Protein AF-0000000087412485 (afdb_homodimer)

Secondary structure (DSSP, 8-state):
-EEEEEE-SSSEEEEEEE-SS-EEEEEEEESS--HHHHHHHHHHHHHHHTT--GGGEEEEEEE--SS-HHHHHHHHHHHHHHHHHHT--EEEE-HHHHHHGGGTT-SSEEEEEEE-STTEEEEEEEEE-TTSSEEEEEEEEEEEHHHHHHHHHHT-----EEEESTTHHHHHHHHHHHHGGGEEE--GGGSS--HHHHHHHHHHHHHTT--B-TTT---------HHHHHHHHHH--/-EEEEEE-SSSEEEEEEE-SS-EEEEEEEESS--HHHHHHHHHHHHHHHTT--GGGEEEEEEEEESS-HHHHHHHHHHHHHHHHHHT--EEEEEHHHHHHGGGTT-SSEEEEEEE-STTEEEEEEEEE-TTSSEEEEEEEEEEEHHHHHHHHHHT-----EEEESTTHHHHHHHHHHHHGGGEEE--GGGSS--HHHHHHHHHHHHHTT--B-TTT---------HHHHHHHHHH--

Organism: NCBI:txid267746

Solvent-accessible surface area (backbone atoms only — not comparable to full-atom values): 23844 Å² total; per-residue (Å²): 109,28,32,41,10,37,30,25,18,52,59,41,38,22,32,15,38,26,40,89,71,36,55,33,30,37,43,34,38,44,49,94,66,67,54,81,74,47,47,61,60,51,50,52,50,50,31,58,76,58,71,48,57,78,86,56,46,52,30,29,18,25,24,25,16,52,62,40,76,67,29,12,46,50,27,41,53,52,42,35,52,50,16,59,75,68,69,35,48,30,26,73,38,46,34,51,57,25,30,38,40,58,49,25,39,37,89,40,43,34,32,27,44,41,76,61,58,95,62,22,25,38,34,34,34,27,32,46,34,94,86,50,39,60,45,81,74,41,77,70,41,38,42,50,44,70,57,53,51,52,53,58,57,67,67,62,73,80,58,43,34,36,41,33,24,75,47,43,78,80,43,44,66,64,47,41,71,73,48,43,86,35,51,40,68,56,51,36,63,44,18,61,63,41,21,43,38,34,32,50,54,29,52,52,29,55,75,69,64,52,60,49,52,68,86,74,60,68,68,47,75,69,59,59,52,65,68,58,50,50,50,54,57,51,67,76,98,109,30,30,41,10,37,30,25,18,52,59,40,38,21,33,14,38,25,41,90,71,36,56,32,29,36,42,36,39,42,49,95,65,67,55,81,75,46,47,61,60,52,52,51,50,49,31,58,75,58,70,48,57,77,87,57,47,52,30,30,20,24,25,26,17,52,62,41,76,67,29,13,47,49,28,41,54,52,42,36,51,50,17,59,76,68,70,36,49,30,26,74,38,46,34,50,56,24,30,36,39,57,50,27,40,35,86,40,41,33,32,27,41,42,76,59,57,94,62,22,23,37,34,35,33,27,31,45,34,94,86,51,38,61,45,80,75,39,77,71,40,38,41,49,44,69,58,54,51,52,53,58,58,67,66,62,70,82,56,43,35,36,41,31,24,76,45,42,78,81,42,44,66,63,48,42,72,73,46,43,86,37,51,39,68,58,50,37,64,43,19,63,63,42,20,44,38,33,33,49,54,27,51,53,29,55,74,69,65,52,62,50,52,67,87,75,61,69,66,45,74,67,60,58,53,64,68,55,50,50,50,54,57,52,65,76,98

Nearest PDB structures (foldseek):
  2gel-assembly1_A  TM=9.046E-01  e=8.488E-20  Salmonella enterica subsp. enterica serovar Typhimurium str. LT2
  6z81-assembly2_D  TM=8.984E-01  e=2.254E-19  Escherichia coli
  4y0w-assembly1_C-2  TM=8.999E-01  e=5.632E-19  Pseudomonas aeruginosa PAO579
  5br9-assembly3_E  TM=8.766E-01  e=5.298E-19  Pseudomonas aeruginosa PAO1
  3r6m-assembly2_C  TM=9.048E-01  e=2.437E-18  Vibrio parahaemolyticus

Radius of gyration: 22.15 Å; Cα contacts (8 Å, |Δi|>4): 1108; chains: 2; bounding box: 48×63×65 Å

InterPro domains:
  IPR000905 Gcp-like domain [PF00814] (30-231)
  IPR000905 Gcp-like domain [PTHR11735] (1-122)
  IPR022496 tRNA threonylcarbamoyl adenosine modification protein TsaB [TIGR03725] (3-223)
  IPR043129 ATPase, nucleotide binding domain [SSF53067] (1-103)
  IPR043129 ATPase, nucleotide binding domain [SSF53067] (108-221)

Sequence (474 aa):
MTILAIDTSNFSLGVAVCTEDKVLGEFSTNLKKNHSIRLMPMVSQLLDEVEVDPTELAAVAVARGPGSYTGVRIGVATAKSMAWSLNIPLLGISSLEVLAWNAAYFPGRIVPLFDARRGQVYTGVYRAMPEGGVYLAEAERIVLLKQALEEWREADDQEPILFLGDDITIHRETITEIMGDQAVFAPMSYRIPRAAHLAAAGWKALKEERIEDTETFIPVYLQMAEAEAKWLASQKKMTILAIDTSNFSLGVAVCTEDKVLGEFSTNLKKNHSIRLMPMVSQLLDEVEVDPTELAAVAVARGPGSYTGVRIGVATAKSMAWSLNIPLLGISSLEVLAWNAAYFPGRIVPLFDARRGQVYTGVYRAMPEGGVYLAEAERIVLLKQALEEWREADDQEPILFLGDDITIHRETITEIMGDQAVFAPMSYRIPRAAHLAAAGWKALKEERIEDTETFIPVYLQMAEAEAKWLASQKK

pLDDT: mean 93.82, std 10.34, range [49.28, 99.0]

Foldseek 3Di:
DWEWFWEQQEQKTKIWIDDLVGTLDMDMDRHNDDCLVVVVVVVVVGCVVSVHDLLNHQAYFYAQDDHDPVRNQSRLVVRLVSCVVSVHFYHYDHQQQLLQLLPLPDPFWEWEWDDPPPQKTWIFTWHHDPVGGIDTPGDTAIDRPLVVLQVVVVVPPLAAYEYAAPCCVVCVVVNCVRNPPSYDYDPPVSHHGTRVSSVNVRVVCVVVVVTDDSVPRHGDYHDHDPVRVVVVVVVVD/DWEWFWEQQEQKTKIWIADLVGTLDMDIDRHNDDCLVVVVVVVVVGCVVSVHDLLNHQAYFYAQDDHDPVRNQSRLVVRLVSCVVSVHFYHYDHQQQLLQLLPLPDPFWEWEWDDPPPQKTWIFTWHHDPVGGIDTPGDTAIDRPLVVLQVVVVVVPLAAYEYAAPCCVVCVVVNCVRNPPSYDYDPPVSHHGTRVSSVNVRVVCVVVVVTDDSVPRHGDYHDHDPVRVVVVVVVVD

Structure (mmCIF, N/CA/C/O backbone):
data_AF-0000000087412485-model_v1
#
loop_
_entity.id
_entity.type
_entity.pdbx_description
1 polymer 'tRNA (Adenosine(37)-N6)-threonylcarbamoyltransferase complex dimerization subunit type 1 TsaB'
#
loop_
_atom_site.group_PDB
_atom_site.id
_atom_site.type_symbol
_atom_site.label_atom_id
_atom_site.label_alt_id
_atom_site.label_comp_id
_atom_site.label_asym_id
_atom_site.label_entity_id
_atom_site.label_seq_id
_atom_site.pdbx_PDB_ins_code
_atom_site.Cartn_x
_atom_site.Cartn_y
_atom_site.Cartn_z
_atom_site.occupancy
_atom_site.B_iso_or_equiv
_atom_site.auth_seq_id
_atom_site.auth_comp_id
_atom_site.auth_asym_id
_atom_site.auth_atom_id
_atom_site.pdbx_PDB_model_num
ATOM 1 N N . MET A 1 1 ? 5.918 -8.539 19.219 1 91.31 1 MET A N 1
ATOM 2 C CA . MET A 1 1 ? 6.23 -9.594 18.25 1 91.31 1 MET A CA 1
ATOM 3 C C . MET A 1 1 ? 6.25 -9.047 16.828 1 91.31 1 MET A C 1
ATOM 5 O O . MET A 1 1 ? 5.504 -8.117 16.5 1 91.31 1 MET A O 1
ATOM 9 N N . THR A 1 2 ? 7.23 -9.562 16.016 1 98.12 2 THR A N 1
ATOM 10 C CA . THR A 1 2 ? 7.41 -9.047 14.664 1 98.12 2 THR A CA 1
ATOM 11 C C . THR A 1 2 ? 7.398 -10.188 13.648 1 98.12 2 THR A C 1
ATOM 13 O O . THR A 1 2 ? 7.906 -11.273 13.922 1 98.12 2 THR A O 1
ATOM 16 N N . ILE A 1 3 ? 6.75 -9.938 12.555 1 98.88 3 ILE A N 1
ATOM 17 C CA . ILE A 1 3 ? 6.766 -10.852 11.422 1 98.88 3 ILE A CA 1
ATOM 18 C C . ILE A 1 3 ? 7.625 -10.281 10.297 1 98.88 3 ILE A C 1
ATOM 20 O O . ILE A 1 3 ? 7.551 -9.086 10.008 1 98.88 3 ILE A O 1
ATOM 24 N N . LEU A 1 4 ? 8.5 -11.117 9.773 1 98.94 4 LEU A N 1
ATOM 25 C CA . LEU A 1 4 ? 9.148 -10.828 8.5 1 98.94 4 LEU A CA 1
ATOM 26 C C . LEU A 1 4 ? 8.352 -11.422 7.344 1 98.94 4 LEU A C 1
ATOM 28 O O . LEU A 1 4 ? 8.031 -12.617 7.348 1 98.94 4 LEU A O 1
ATOM 32 N N . ALA A 1 5 ? 7.969 -10.609 6.395 1 99 5 ALA A N 1
ATOM 33 C CA . ALA A 1 5 ? 7.262 -11.062 5.199 1 99 5 ALA A CA 1
ATOM 34 C C . ALA A 1 5 ? 8.164 -11 3.971 1 99 5 ALA A C 1
ATOM 36 O O . ALA A 1 5 ? 8.898 -10.031 3.777 1 99 5 ALA A O 1
ATOM 37 N N . ILE A 1 6 ? 8.125 -12.023 3.154 1 98.94 6 ILE A N 1
ATOM 38 C CA . ILE A 1 6 ? 8.992 -12.164 1.987 1 98.94 6 ILE A CA 1
ATOM 39 C C . ILE A 1 6 ? 8.156 -12.547 0.768 1 98.94 6 ILE A C 1
ATOM 41 O O . ILE A 1 6 ? 7.402 -13.523 0.803 1 98.94 6 ILE A O 1
ATOM 45 N N . ASP A 1 7 ? 8.289 -11.82 -0.306 1 98.94 7 ASP A N 1
ATOM 46 C CA . ASP A 1 7 ? 7.625 -12.164 -1.559 1 98.94 7 ASP A CA 1
ATOM 47 C C . ASP A 1 7 ? 8.594 -12.062 -2.738 1 98.94 7 ASP A C 1
ATOM 49 O O . ASP A 1 7 ? 9.047 -10.977 -3.084 1 98.94 7 ASP A O 1
ATOM 53 N N . THR A 1 8 ? 8.93 -13.125 -3.33 1 98.56 8 THR A N 1
ATOM 54 C CA . THR A 1 8 ? 9.766 -13.195 -4.527 1 98.56 8 THR A CA 1
ATOM 55 C C . THR A 1 8 ? 9.016 -13.883 -5.664 1 98.56 8 THR A C 1
ATOM 57 O O . THR A 1 8 ? 9.633 -14.375 -6.613 1 98.56 8 THR A O 1
ATOM 60 N N . SER A 1 9 ? 7.707 -13.969 -5.531 1 97.06 9 SER A N 1
ATOM 61 C CA . SER A 1 9 ? 6.926 -14.867 -6.367 1 97.06 9 SER A CA 1
ATOM 62 C C . SER A 1 9 ? 6.805 -14.336 -7.793 1 97.06 9 SER A C 1
ATOM 64 O O . SER A 1 9 ? 6.488 -15.094 -8.719 1 97.06 9 SER A O 1
ATOM 66 N N . ASN A 1 10 ? 7.023 -13.031 -8 1 95.06 10 ASN A N 1
ATOM 67 C CA . ASN A 1 10 ? 6.902 -12.383 -9.305 1 95.06 10 ASN A CA 1
ATOM 68 C C . ASN A 1 10 ? 8.102 -11.484 -9.594 1 95.06 10 ASN A C 1
ATOM 70 O O . ASN A 1 10 ? 9.148 -11.617 -8.961 1 95.06 10 ASN A O 1
ATOM 74 N N . PHE A 1 11 ? 8.008 -10.617 -10.602 1 92.75 11 PHE A N 1
ATOM 75 C CA . PHE A 1 11 ? 9.078 -9.672 -10.867 1 92.75 11 PHE A CA 1
ATOM 76 C C . PHE A 1 11 ? 9.328 -8.773 -9.664 1 92.75 11 PHE A C 1
ATOM 78 O O . PHE A 1 11 ? 10.461 -8.367 -9.406 1 92.75 11 PHE A O 1
ATOM 85 N N . SER A 1 12 ? 8.305 -8.547 -8.969 1 96.5 12 SER A N 1
ATOM 86 C CA . SER A 1 12 ? 8.461 -7.719 -7.781 1 96.5 12 SER A CA 1
ATOM 87 C C . SER A 1 12 ? 9.078 -8.508 -6.629 1 96.5 12 SER A C 1
ATOM 89 O O . SER A 1 12 ? 8.719 -9.656 -6.395 1 96.5 12 SER A O 1
ATOM 91 N N . LEU A 1 13 ? 10.055 -7.984 -6.074 1 98.56 13 LEU A N 1
ATOM 92 C CA . LEU A 1 13 ? 10.633 -8.414 -4.809 1 98.56 13 LEU A CA 1
ATOM 93 C C . LEU A 1 13 ? 10.172 -7.516 -3.664 1 98.56 13 LEU A C 1
ATOM 95 O O . LEU A 1 13 ? 10.258 -6.289 -3.764 1 98.56 13 LEU A O 1
ATOM 99 N N . GLY A 1 14 ? 9.555 -8.094 -2.652 1 98.81 14 GLY A N 1
ATOM 100 C CA . GLY A 1 14 ? 9.102 -7.305 -1.522 1 98.81 14 GLY A CA 1
ATOM 101 C C . GLY A 1 14 ? 9.398 -7.949 -0.182 1 98.81 14 GLY A C 1
ATOM 102 O O . GLY A 1 14 ? 9.281 -9.172 -0.037 1 98.81 14 GLY A O 1
ATOM 103 N N . VAL A 1 15 ? 9.828 -7.172 0.808 1 98.94 15 VAL A N 1
ATOM 104 C CA . VAL A 1 15 ? 10.016 -7.602 2.189 1 98.94 15 VAL A CA 1
ATOM 105 C C . VAL A 1 15 ? 9.398 -6.578 3.141 1 98.94 15 VAL A C 1
ATOM 107 O O . VAL A 1 15 ? 9.359 -5.383 2.834 1 98.94 15 VAL A O 1
ATOM 110 N N . ALA A 1 16 ? 8.891 -7.023 4.234 1 98.94 16 ALA A N 1
ATOM 111 C CA . ALA A 1 16 ? 8.344 -6.133 5.25 1 98.94 16 ALA A CA 1
ATOM 112 C C . ALA A 1 16 ? 8.57 -6.695 6.652 1 98.94 16 ALA A C 1
ATOM 114 O O . ALA A 1 16 ? 8.68 -7.91 6.832 1 98.94 16 ALA A O 1
ATOM 115 N N . VAL A 1 17 ? 8.766 -5.867 7.562 1 98.94 17 VAL A N 1
ATOM 116 C CA . VAL A 1 17 ? 8.812 -6.164 8.992 1 98.94 17 VAL A CA 1
ATOM 117 C C . VAL A 1 17 ? 7.656 -5.457 9.695 1 98.94 17 VAL A C 1
ATOM 119 O O . VAL A 1 17 ? 7.555 -4.23 9.656 1 98.94 17 VAL A O 1
ATOM 122 N N . CYS A 1 18 ? 6.789 -6.262 10.297 1 98.88 18 CYS A N 1
ATOM 123 C CA . CYS A 1 18 ? 5.566 -5.707 10.875 1 98.88 18 CYS A CA 1
ATOM 124 C C . CYS A 1 18 ? 5.289 -6.309 12.242 1 98.88 18 CYS A C 1
ATOM 126 O O . CYS A 1 18 ? 5.535 -7.492 12.469 1 98.88 18 CYS A O 1
ATOM 128 N N . THR A 1 19 ? 4.797 -5.469 13.141 1 98 19 THR A N 1
ATOM 129 C CA . THR A 1 19 ? 4.086 -5.996 14.305 1 98 19 THR A CA 1
ATOM 130 C C . THR A 1 19 ? 2.615 -6.223 13.977 1 98 19 THR A C 1
ATOM 132 O O . THR A 1 19 ? 2.182 -6.004 12.844 1 98 19 THR A O 1
ATOM 135 N N . GLU A 1 20 ? 1.894 -6.684 14.945 1 95.75 20 GLU A N 1
ATOM 136 C CA . GLU A 1 20 ? 0.467 -6.906 14.734 1 95.75 20 GLU A CA 1
ATOM 137 C C . GLU A 1 20 ? -0.26 -5.598 14.438 1 95.75 20 GLU A C 1
ATOM 139 O O . GLU A 1 20 ? -1.29 -5.59 13.766 1 95.75 20 GLU A O 1
ATOM 144 N N . ASP A 1 21 ? 0.388 -4.469 14.844 1 94.81 21 ASP A N 1
ATOM 145 C CA . ASP A 1 21 ? -0.36 -3.217 14.797 1 94.81 21 ASP A CA 1
ATOM 146 C C . ASP A 1 21 ? 0.351 -2.182 13.93 1 94.81 21 ASP A C 1
ATOM 148 O O . ASP A 1 21 ? -0.174 -1.091 13.703 1 94.81 21 ASP A O 1
ATOM 152 N N . LYS A 1 22 ? 1.54 -2.6 13.469 1 96.69 22 LYS A N 1
ATOM 153 C CA . LYS A 1 22 ? 2.332 -1.548 12.836 1 96.69 22 LYS A CA 1
ATOM 154 C C . LYS A 1 22 ? 3.236 -2.119 11.75 1 96.69 22 LYS A C 1
ATOM 156 O O . LYS A 1 22 ? 3.848 -3.174 11.938 1 96.69 22 LYS A O 1
ATOM 161 N N . VAL A 1 23 ? 3.252 -1.443 10.617 1 98.56 23 VAL A N 1
ATOM 162 C CA . VAL A 1 23 ? 4.32 -1.684 9.656 1 98.56 23 VAL A CA 1
ATOM 163 C C . VAL A 1 23 ? 5.582 -0.939 10.086 1 98.56 23 VAL A C 1
ATOM 165 O O . VAL A 1 23 ? 5.617 0.294 10.078 1 98.56 23 VAL A O 1
ATOM 168 N N . LEU A 1 24 ? 6.629 -1.639 10.414 1 98.69 24 LEU A N 1
ATOM 169 C CA . LEU A 1 24 ? 7.883 -1.008 10.812 1 98.69 24 LEU A CA 1
ATOM 170 C C . LEU A 1 24 ? 8.703 -0.597 9.594 1 98.69 24 LEU A C 1
ATOM 172 O O . LEU A 1 24 ? 9.375 0.434 9.609 1 98.69 24 LEU A O 1
ATOM 176 N N . GLY A 1 25 ? 8.656 -1.421 8.594 1 98.75 25 GLY A N 1
ATOM 177 C CA . GLY A 1 25 ? 9.344 -1.141 7.344 1 98.75 25 GLY A CA 1
ATOM 178 C C . GLY A 1 25 ? 8.898 -2.037 6.203 1 98.75 25 GLY A C 1
ATOM 179 O O . GLY A 1 25 ? 8.352 -3.119 6.434 1 98.75 25 GLY A O 1
ATOM 180 N N . GLU A 1 26 ? 9.07 -1.584 5.027 1 98.94 26 GLU A N 1
ATOM 181 C CA . GLU A 1 26 ? 8.727 -2.283 3.795 1 98.94 26 GLU A CA 1
ATOM 182 C C . GLU A 1 26 ? 9.602 -1.823 2.635 1 98.94 26 GLU A C 1
ATOM 184 O O . GLU A 1 26 ? 9.891 -0.631 2.498 1 98.94 26 GLU A O 1
ATOM 189 N N . PHE A 1 27 ? 10.125 -2.768 1.903 1 98.88 27 PHE A N 1
ATOM 190 C CA . PHE A 1 27 ? 11 -2.5 0.769 1 98.88 27 PHE A CA 1
ATOM 191 C C . PHE A 1 27 ? 10.617 -3.363 -0.427 1 98.88 27 PHE A C 1
ATOM 193 O O . PHE A 1 27 ? 10.484 -4.582 -0.3 1 98.88 27 PHE A O 1
ATOM 200 N N . SER A 1 28 ? 10.359 -2.729 -1.541 1 98.69 28 SER A N 1
ATOM 201 C CA . SER A 1 28 ? 9.992 -3.479 -2.74 1 98.69 28 SER A CA 1
ATOM 202 C C . SER A 1 28 ? 10.688 -2.916 -3.975 1 98.69 28 SER A C 1
ATOM 204 O O . SER A 1 28 ? 10.891 -1.705 -4.082 1 98.69 28 SER A O 1
ATOM 206 N N . THR A 1 29 ? 11.086 -3.703 -4.867 1 98.5 29 THR A N 1
ATOM 207 C CA . THR A 1 29 ? 11.539 -3.373 -6.215 1 98.5 29 THR A CA 1
ATOM 208 C C . THR A 1 29 ? 10.805 -4.219 -7.254 1 98.5 29 THR A C 1
ATOM 210 O O . THR A 1 29 ? 10.367 -5.332 -6.957 1 98.5 29 THR A O 1
ATOM 213 N N . ASN A 1 30 ? 10.594 -3.646 -8.375 1 97.81 30 ASN A N 1
ATOM 214 C CA . ASN A 1 30 ? 9.805 -4.281 -9.43 1 97.81 30 ASN A CA 1
ATOM 215 C C . ASN A 1 30 ? 10.539 -4.25 -10.766 1 97.81 30 ASN A C 1
ATOM 217 O O . ASN A 1 30 ? 10.109 -3.561 -11.695 1 97.81 30 ASN A O 1
ATOM 221 N N . LEU A 1 31 ? 11.609 -4.906 -10.875 1 93.31 31 LEU A N 1
ATOM 222 C CA . LEU A 1 31 ? 12.438 -5.07 -12.07 1 93.31 31 LEU A CA 1
ATOM 223 C C . LEU A 1 31 ? 12.773 -6.539 -12.305 1 93.31 31 LEU A C 1
ATOM 225 O O . LEU A 1 31 ? 12.695 -7.355 -11.383 1 93.31 31 LEU A O 1
ATOM 229 N N . LYS A 1 32 ? 13.023 -6.789 -13.531 1 90.5 32 LYS A N 1
ATOM 230 C CA . LYS A 1 32 ? 13.484 -8.133 -13.867 1 90.5 32 LYS A CA 1
ATOM 231 C C . LYS A 1 32 ? 14.922 -8.352 -13.414 1 90.5 32 LYS A C 1
ATOM 233 O O . LYS A 1 32 ? 15.859 -8.141 -14.188 1 90.5 32 LYS A O 1
ATOM 238 N N . LYS A 1 33 ? 15.109 -8.773 -12.172 1 88.56 33 LYS A N 1
ATOM 239 C CA . LYS A 1 33 ? 16.422 -9.055 -11.594 1 88.56 33 LYS A CA 1
ATOM 240 C C . LYS A 1 33 ? 16.406 -10.352 -10.797 1 88.56 33 LYS A C 1
ATOM 242 O O . LYS A 1 33 ? 15.336 -10.891 -10.492 1 88.56 33 LYS A O 1
ATOM 247 N N . ASN A 1 34 ? 17.547 -10.742 -10.508 1 91.94 34 ASN A N 1
ATOM 248 C CA . ASN A 1 34 ? 17.734 -12.008 -9.805 1 91.94 34 ASN A CA 1
ATOM 249 C C . ASN A 1 34 ? 17.422 -11.867 -8.32 1 91.94 34 ASN A C 1
ATOM 251 O O . ASN A 1 34 ? 18.219 -11.305 -7.562 1 91.94 34 ASN A O 1
ATOM 255 N N . HIS A 1 35 ? 16.359 -12.477 -7.926 1 95.94 35 HIS A N 1
ATOM 256 C CA . HIS A 1 35 ? 15.93 -12.391 -6.535 1 95.94 35 HIS A CA 1
ATOM 257 C C . HIS A 1 35 ? 16.906 -13.102 -5.605 1 95.94 35 HIS A C 1
ATOM 259 O O . HIS A 1 35 ? 17.062 -12.719 -4.445 1 95.94 35 HIS A O 1
ATOM 265 N N . SER A 1 36 ? 17.547 -14.133 -6.086 1 95.44 36 SER A N 1
ATOM 266 C CA . SER A 1 36 ? 18.375 -14.969 -5.223 1 95.44 36 SER A CA 1
ATOM 267 C C . SER A 1 36 ? 19.531 -14.164 -4.621 1 95.44 36 SER A C 1
ATOM 269 O O . SER A 1 36 ? 19.953 -14.422 -3.49 1 95.44 36 SER A O 1
ATOM 271 N N . ILE A 1 37 ? 20.016 -13.219 -5.332 1 96.62 37 ILE A N 1
ATOM 272 C CA . ILE A 1 37 ? 21.141 -12.438 -4.855 1 96.62 37 ILE A CA 1
ATOM 273 C C . ILE A 1 37 ? 20.656 -11.203 -4.105 1 96.62 37 ILE A C 1
ATOM 275 O O . ILE A 1 37 ? 21.328 -10.711 -3.199 1 96.62 37 ILE A O 1
ATOM 279 N N . ARG A 1 38 ? 19.453 -10.805 -4.336 1 97.31 38 ARG A N 1
ATOM 280 C CA . ARG A 1 38 ? 19 -9.516 -3.842 1 97.31 38 ARG A CA 1
ATOM 281 C C . ARG A 1 38 ? 18.172 -9.688 -2.57 1 97.31 38 ARG A C 1
ATOM 283 O O . ARG A 1 38 ? 18.094 -8.766 -1.75 1 97.31 38 ARG A O 1
ATOM 290 N N . LEU A 1 39 ? 17.578 -10.844 -2.404 1 98.56 39 LEU A N 1
ATOM 291 C CA . LEU A 1 39 ? 16.609 -11.031 -1.328 1 98.56 39 LEU A CA 1
ATOM 292 C C . LEU A 1 39 ? 17.266 -10.859 0.035 1 98.56 39 LEU A C 1
ATOM 294 O O . LEU A 1 39 ? 16.859 -10 0.822 1 98.56 39 LEU A O 1
ATOM 298 N N . MET A 1 40 ? 18.312 -11.594 0.373 1 98.38 40 MET A N 1
ATOM 299 C CA . MET A 1 40 ? 18.844 -11.609 1.731 1 98.38 40 MET A CA 1
ATOM 300 C C . MET A 1 40 ? 19.5 -10.273 2.072 1 98.38 40 MET A C 1
ATOM 302 O O . MET A 1 40 ? 19.359 -9.773 3.189 1 98.38 40 MET A O 1
ATOM 306 N N . PRO A 1 41 ? 20.25 -9.609 1.147 1 98.31 41 PRO A N 1
ATOM 307 C CA . PRO A 1 41 ? 20.719 -8.25 1.426 1 98.31 41 PRO A CA 1
ATOM 308 C C . PRO A 1 41 ? 19.578 -7.289 1.736 1 98.31 41 PRO A C 1
ATOM 310 O O . PRO A 1 41 ? 19.703 -6.445 2.629 1 98.31 41 PRO A O 1
ATOM 313 N N . MET A 1 42 ? 18.484 -7.391 1.037 1 98.44 42 MET A N 1
ATOM 314 C CA . MET A 1 42 ? 17.328 -6.539 1.273 1 98.44 42 MET A CA 1
ATOM 315 C C . MET A 1 42 ? 16.719 -6.809 2.648 1 98.44 42 MET A C 1
ATOM 317 O O . MET A 1 42 ? 16.359 -5.871 3.369 1 98.44 42 MET A O 1
ATOM 321 N N . VAL A 1 43 ? 16.625 -8.078 2.996 1 98.81 43 VAL A N 1
ATOM 322 C CA . VAL A 1 43 ? 16.125 -8.469 4.312 1 98.81 43 VAL A CA 1
ATOM 323 C C . VAL A 1 43 ? 17.031 -7.887 5.398 1 98.81 43 VAL A C 1
ATOM 325 O O . VAL A 1 43 ? 16.547 -7.258 6.344 1 98.81 43 VAL A O 1
ATOM 328 N N . SER A 1 44 ? 18.297 -8.094 5.25 1 98.56 44 SER A N 1
ATOM 329 C CA . SER A 1 44 ? 19.266 -7.609 6.227 1 98.56 44 SER A CA 1
ATOM 330 C C . SER A 1 44 ? 19.188 -6.094 6.375 1 98.56 44 SER A C 1
ATOM 332 O O . SER A 1 44 ? 19.172 -5.57 7.488 1 98.56 44 SER A O 1
ATOM 334 N N . GLN A 1 45 ? 19.172 -5.473 5.297 1 98.06 45 GLN A N 1
ATOM 335 C CA . GLN A 1 45 ? 19.094 -4.016 5.293 1 98.06 45 GLN A CA 1
ATOM 336 C C . GLN A 1 45 ? 17.844 -3.527 6.02 1 98.06 45 GLN A C 1
ATOM 338 O O . GLN A 1 45 ? 17.906 -2.605 6.836 1 98.06 45 GLN A O 1
ATOM 343 N N . LEU A 1 46 ? 16.719 -4.113 5.703 1 98.69 46 LEU A N 1
ATOM 344 C CA . LEU A 1 46 ? 15.469 -3.672 6.301 1 98.69 46 LEU A CA 1
ATOM 345 C C . LEU A 1 46 ? 15.469 -3.914 7.809 1 98.69 46 LEU A C 1
ATOM 347 O O . LEU A 1 46 ? 15.07 -3.039 8.578 1 98.69 46 LEU A O 1
ATOM 351 N N . LEU A 1 47 ? 15.891 -5.082 8.219 1 98.75 47 LEU A N 1
ATOM 352 C CA . LEU A 1 47 ? 15.969 -5.379 9.648 1 98.75 47 LEU A CA 1
ATOM 353 C C . LEU A 1 47 ? 16.859 -4.371 10.367 1 98.75 47 LEU A C 1
ATOM 355 O O . LEU A 1 47 ? 16.516 -3.895 11.445 1 98.75 47 LEU A O 1
ATOM 359 N N . ASP A 1 48 ? 17.969 -4.023 9.742 1 98 48 ASP A N 1
ATOM 360 C CA . ASP A 1 48 ? 18.875 -3.029 10.312 1 98 48 ASP A CA 1
ATOM 361 C C . ASP A 1 48 ? 18.188 -1.664 10.406 1 98 48 ASP A C 1
ATOM 363 O O . ASP A 1 48 ? 18.266 -0.997 11.445 1 98 48 ASP A O 1
ATOM 367 N N . GLU A 1 49 ? 17.547 -1.261 9.367 1 97.19 49 GLU A N 1
ATOM 368 C CA . GLU A 1 49 ? 16.891 0.043 9.297 1 97.19 49 GLU A CA 1
ATOM 369 C C . GLU A 1 49 ? 15.828 0.185 10.391 1 97.19 49 GLU A C 1
ATOM 371 O O . GLU A 1 49 ? 15.625 1.275 10.93 1 97.19 49 GLU A O 1
ATOM 376 N N . VAL A 1 50 ? 15.148 -0.908 10.648 1 97.81 50 VAL A N 1
ATOM 377 C CA . VAL A 1 50 ? 14.055 -0.811 11.609 1 97.81 50 VAL A CA 1
ATOM 378 C C . VAL A 1 50 ? 14.508 -1.323 12.969 1 97.81 50 VAL A C 1
ATOM 380 O O . VAL A 1 50 ? 13.688 -1.518 13.875 1 97.81 50 VAL A O 1
ATOM 383 N N . GLU A 1 51 ? 15.742 -1.66 13.148 1 97.69 51 GLU A N 1
ATOM 384 C CA . GLU A 1 51 ? 16.375 -2.025 14.406 1 97.69 51 GLU A CA 1
ATOM 385 C C . GLU A 1 51 ? 15.711 -3.256 15.023 1 97.69 51 GLU A C 1
ATOM 387 O O . GLU A 1 51 ? 15.367 -3.25 16.203 1 97.69 51 GLU A O 1
ATOM 392 N N . VAL A 1 52 ? 15.539 -4.238 14.203 1 98.31 52 VAL A N 1
ATOM 393 C CA . VAL A 1 52 ? 15.023 -5.523 14.672 1 98.31 52 VAL A CA 1
ATOM 394 C C . VAL A 1 52 ? 16.094 -6.602 14.484 1 98.31 52 VAL A C 1
ATOM 396 O O . VAL A 1 52 ? 16.609 -6.793 13.383 1 98.31 52 VAL A O 1
ATOM 399 N N . ASP A 1 53 ? 16.391 -7.23 15.523 1 98.12 53 ASP A N 1
ATOM 400 C CA . ASP A 1 53 ? 17.281 -8.391 15.445 1 98.12 53 ASP A CA 1
ATOM 401 C C . ASP A 1 53 ? 16.547 -9.617 14.906 1 98.12 53 ASP A C 1
ATOM 403 O O . ASP A 1 53 ? 15.398 -9.867 15.289 1 98.12 53 ASP A O 1
ATOM 407 N N . PRO A 1 54 ? 17.203 -10.32 14.078 1 97.75 54 PRO A N 1
ATOM 408 C CA . PRO A 1 54 ? 16.531 -11.508 13.539 1 97.75 54 PRO A CA 1
ATOM 409 C C . PRO A 1 54 ? 15.961 -12.406 14.633 1 97.75 54 PRO A C 1
ATOM 411 O O . PRO A 1 54 ? 14.914 -13.031 14.438 1 97.75 54 PRO A O 1
ATOM 414 N N . THR A 1 55 ? 16.562 -12.469 15.758 1 97.38 55 THR A N 1
ATOM 415 C CA . THR A 1 55 ? 16.141 -13.352 16.844 1 97.38 55 THR A CA 1
ATOM 416 C C . THR A 1 55 ? 14.852 -12.828 17.484 1 97.38 55 THR A C 1
ATOM 418 O O . THR A 1 55 ? 14.203 -13.539 18.25 1 97.38 55 THR A O 1
ATOM 421 N N . GLU A 1 56 ? 14.453 -11.609 17.125 1 97.88 56 GLU A N 1
ATOM 422 C CA . GLU A 1 56 ? 13.234 -11.008 17.656 1 97.88 56 GLU A CA 1
ATOM 423 C C . GLU A 1 56 ? 12.023 -11.344 16.797 1 97.88 56 GLU A C 1
ATOM 425 O O . GLU A 1 56 ? 10.883 -11.055 17.156 1 97.88 56 GLU A O 1
ATOM 430 N N . LEU A 1 57 ? 12.312 -11.945 15.703 1 98.62 57 LEU A N 1
ATOM 431 C CA . LEU A 1 57 ? 11.211 -12.32 14.82 1 98.62 57 LEU A CA 1
ATOM 432 C C . LEU A 1 57 ? 10.359 -13.422 15.453 1 98.62 57 LEU A C 1
ATOM 434 O O . LEU A 1 57 ? 10.898 -14.359 16.047 1 98.62 57 LEU A O 1
ATOM 438 N N . ALA A 1 58 ? 9.023 -13.242 15.289 1 98.38 58 ALA A N 1
ATOM 439 C CA . ALA A 1 58 ? 8.086 -14.203 15.867 1 98.38 58 ALA A CA 1
ATOM 440 C C . ALA A 1 58 ? 7.605 -15.195 14.812 1 98.38 58 ALA A C 1
ATOM 442 O O . ALA A 1 58 ? 7.117 -16.281 15.141 1 98.38 58 ALA A O 1
ATOM 443 N N . ALA A 1 59 ? 7.68 -14.836 13.594 1 98.88 59 ALA A N 1
ATOM 444 C CA . ALA A 1 59 ? 7.27 -15.672 12.469 1 98.88 59 ALA A CA 1
ATOM 445 C C . ALA A 1 59 ? 7.828 -15.141 11.148 1 98.88 59 ALA A C 1
ATOM 447 O O . ALA A 1 59 ? 8.289 -14 11.086 1 98.88 59 ALA A O 1
ATOM 448 N N . VAL A 1 60 ? 7.867 -15.977 10.188 1 98.94 60 VAL A N 1
ATOM 449 C CA . VAL A 1 60 ? 8.156 -15.586 8.812 1 98.94 60 VAL A CA 1
ATOM 450 C C . VAL A 1 60 ? 6.965 -15.906 7.918 1 98.94 60 VAL A C 1
ATOM 452 O O . VAL A 1 60 ? 6.449 -17.031 7.938 1 98.94 60 VAL A O 1
ATOM 455 N N . ALA A 1 61 ? 6.469 -14.922 7.246 1 98.94 61 ALA A N 1
ATOM 456 C CA . ALA A 1 61 ? 5.434 -15.109 6.23 1 98.94 61 ALA A CA 1
ATOM 457 C C . ALA A 1 61 ? 6.027 -15.078 4.828 1 98.94 61 ALA A C 1
ATOM 459 O O . ALA A 1 61 ? 6.914 -14.266 4.539 1 98.94 61 ALA A O 1
ATOM 460 N N . VAL A 1 62 ? 5.566 -15.93 3.953 1 98.94 62 VAL A N 1
ATOM 461 C CA . VAL A 1 62 ? 6.113 -15.992 2.602 1 98.94 62 VAL A CA 1
ATOM 462 C C . VAL A 1 62 ? 4.984 -16.188 1.595 1 98.94 62 VAL A C 1
ATOM 464 O O . VAL A 1 62 ? 4.008 -16.891 1.878 1 98.94 62 VAL A O 1
ATOM 467 N N . ALA A 1 63 ? 5.07 -15.492 0.471 1 98.88 63 ALA A N 1
ATOM 468 C CA . ALA A 1 63 ? 4.191 -15.82 -0.648 1 98.88 63 ALA A CA 1
ATOM 469 C C . ALA A 1 63 ? 4.523 -17.188 -1.228 1 98.88 63 ALA A C 1
ATOM 471 O O . ALA A 1 63 ? 5.605 -17.391 -1.783 1 98.88 63 ALA A O 1
ATOM 472 N N . ARG A 1 64 ? 3.621 -18.016 -1.185 1 98.38 64 ARG A N 1
ATOM 473 C CA . ARG A 1 64 ? 3.912 -19.422 -1.497 1 98.38 64 ARG A CA 1
ATOM 474 C C . ARG A 1 64 ? 3.604 -19.734 -2.957 1 98.38 64 ARG A C 1
ATOM 476 O O . ARG A 1 64 ? 3.781 -20.859 -3.408 1 98.38 64 ARG A O 1
ATOM 483 N N . GLY A 1 65 ? 3.195 -18.797 -3.73 1 98.06 65 GLY A N 1
ATOM 484 C CA . GLY A 1 65 ? 2.721 -18.984 -5.094 1 98.06 65 GLY A CA 1
ATOM 485 C C . GLY A 1 65 ? 1.227 -18.766 -5.238 1 98.06 65 GLY A C 1
ATOM 486 O O . GLY A 1 65 ? 0.518 -18.609 -4.242 1 98.06 65 GLY A O 1
ATOM 487 N N . PRO A 1 66 ? 0.747 -18.734 -6.5 1 97.81 66 PRO A N 1
ATOM 488 C CA . PRO A 1 66 ? 1.457 -19 -7.754 1 97.81 66 PRO A CA 1
ATOM 489 C C . PRO A 1 66 ? 2.322 -17.812 -8.203 1 97.81 66 PRO A C 1
ATOM 491 O O . PRO A 1 66 ? 2.275 -16.75 -7.594 1 97.81 66 PRO A O 1
ATOM 494 N N . GLY A 1 67 ? 3.133 -17.984 -9.172 1 95.94 67 GLY A N 1
ATOM 495 C CA . GLY A 1 67 ? 4.023 -17 -9.766 1 95.94 67 GLY A CA 1
ATOM 496 C C . GLY A 1 67 ? 5.16 -17.625 -10.555 1 95.94 67 GLY A C 1
ATOM 497 O O . GLY A 1 67 ? 4.996 -18.688 -11.164 1 95.94 67 GLY A O 1
ATOM 498 N N . SER A 1 68 ? 6.238 -16.953 -10.633 1 93.81 68 SER A N 1
ATOM 499 C CA . SER A 1 68 ? 7.438 -17.453 -11.305 1 93.81 68 SER A CA 1
ATOM 500 C C . SER A 1 68 ? 7.953 -18.719 -10.656 1 93.81 68 SER A C 1
ATOM 502 O O . SER A 1 68 ? 8.094 -18.797 -9.43 1 93.81 68 SER A O 1
ATOM 504 N N . TYR A 1 69 ? 8.273 -19.75 -11.461 1 93.12 69 TYR A N 1
ATOM 505 C CA . TYR A 1 69 ? 8.781 -21.031 -10.969 1 93.12 69 TYR A CA 1
ATOM 506 C C . TYR A 1 69 ? 9.992 -20.828 -10.07 1 93.12 69 TYR A C 1
ATOM 508 O O . TYR A 1 69 ? 10.008 -21.266 -8.922 1 93.12 69 TYR A O 1
ATOM 516 N N . THR A 1 70 ? 10.977 -20.062 -10.555 1 95.19 70 THR A N 1
ATOM 517 C CA . THR A 1 70 ? 12.195 -19.781 -9.805 1 95.19 70 THR A CA 1
ATOM 518 C C . THR A 1 70 ? 11.914 -18.844 -8.641 1 95.19 70 THR A C 1
ATOM 520 O O . THR A 1 70 ? 12.43 -19.031 -7.539 1 95.19 70 THR A O 1
ATOM 523 N N . GLY A 1 71 ? 11.109 -17.844 -8.828 1 96.81 71 GLY A N 1
ATOM 524 C CA . GLY A 1 71 ? 10.844 -16.828 -7.824 1 96.81 71 GLY A CA 1
ATOM 525 C C . GLY A 1 71 ? 10.18 -17.391 -6.578 1 96.81 71 GLY A C 1
ATOM 526 O O . GLY A 1 71 ? 10.602 -17.094 -5.461 1 96.81 71 GLY A O 1
ATOM 527 N N . VAL A 1 72 ? 9.195 -18.188 -6.801 1 97.81 72 VAL A N 1
ATOM 528 C CA . VAL A 1 72 ? 8.469 -18.766 -5.676 1 97.81 72 VAL A CA 1
ATOM 529 C C . VAL A 1 72 ? 9.406 -19.641 -4.848 1 97.81 72 VAL A C 1
ATOM 531 O O . VAL A 1 72 ? 9.391 -19.594 -3.615 1 97.81 72 VAL A O 1
ATOM 534 N N . ARG A 1 73 ? 10.25 -20.375 -5.492 1 97.94 73 ARG A N 1
ATOM 535 C CA . ARG A 1 73 ? 11.156 -21.297 -4.805 1 97.94 73 ARG A CA 1
ATOM 536 C C . ARG A 1 73 ? 12.18 -20.531 -3.973 1 97.94 73 ARG A C 1
ATOM 538 O O . ARG A 1 73 ? 12.539 -20.969 -2.877 1 97.94 73 ARG A O 1
ATOM 545 N N . ILE A 1 74 ? 12.641 -19.453 -4.461 1 98.31 74 ILE A N 1
ATOM 546 C CA . ILE A 1 74 ? 13.633 -18.656 -3.748 1 98.31 74 ILE A CA 1
ATOM 547 C C . ILE A 1 74 ? 13.039 -18.172 -2.428 1 98.31 74 ILE A C 1
ATOM 549 O O . ILE A 1 74 ? 13.656 -18.312 -1.369 1 98.31 74 ILE A O 1
ATOM 553 N N . GLY A 1 75 ? 11.867 -17.578 -2.488 1 98.62 75 GLY A N 1
ATOM 554 C CA . GLY A 1 75 ? 11.211 -17.094 -1.286 1 98.62 75 GLY A CA 1
ATOM 555 C C . GLY A 1 75 ? 10.891 -18.203 -0.293 1 98.62 75 GLY A C 1
ATOM 556 O O . GLY A 1 75 ? 11.172 -18.062 0.9 1 98.62 75 GLY A O 1
ATOM 557 N N . VAL A 1 76 ? 10.336 -19.234 -0.805 1 98.62 76 VAL A N 1
ATOM 558 C CA . VAL A 1 76 ? 9.922 -20.359 0.043 1 98.62 76 VAL A CA 1
ATOM 559 C C . VAL A 1 76 ? 11.141 -20.984 0.705 1 98.62 76 VAL A C 1
ATOM 561 O O . VAL A 1 76 ? 11.141 -21.234 1.912 1 98.62 76 VAL A O 1
ATOM 564 N N . ALA A 1 77 ? 12.172 -21.234 -0.058 1 98.44 77 ALA A N 1
ATOM 565 C CA . ALA A 1 77 ? 13.383 -21.828 0.501 1 98.44 77 ALA A CA 1
ATOM 566 C C . ALA A 1 77 ? 13.984 -20.938 1.58 1 98.44 77 ALA A C 1
ATOM 568 O O . ALA A 1 77 ? 14.383 -21.422 2.643 1 98.44 77 ALA A O 1
ATOM 569 N N . THR A 1 78 ? 14.109 -19.672 1.323 1 98.56 78 THR A N 1
ATOM 570 C CA . THR A 1 78 ? 14.672 -18.734 2.275 1 98.56 78 THR A CA 1
ATOM 571 C C . THR A 1 78 ? 13.836 -18.672 3.547 1 98.56 78 THR A C 1
ATOM 573 O O . THR A 1 78 ? 14.367 -18.766 4.656 1 98.56 78 THR A O 1
ATOM 576 N N . ALA A 1 79 ? 12.555 -18.562 3.387 1 98.81 79 ALA A N 1
ATOM 577 C CA . ALA A 1 79 ? 11.641 -18.453 4.527 1 98.81 79 ALA A CA 1
ATOM 578 C C . ALA A 1 79 ? 11.695 -19.719 5.383 1 98.81 79 ALA A C 1
ATOM 580 O O . ALA A 1 79 ? 11.727 -19.641 6.613 1 98.81 79 ALA A O 1
ATOM 581 N N . LYS A 1 80 ? 11.695 -20.859 4.754 1 98.38 80 LYS A N 1
ATOM 582 C CA . LYS A 1 80 ? 11.797 -22.125 5.465 1 98.38 80 LYS A CA 1
ATOM 583 C C . LYS A 1 80 ? 13.086 -22.188 6.289 1 98.38 80 LYS A C 1
ATOM 585 O O . LYS A 1 80 ? 13.055 -22.578 7.457 1 98.38 80 LYS A O 1
ATOM 590 N N . SER A 1 81 ? 14.117 -21.891 5.621 1 98.19 81 SER A N 1
ATOM 591 C CA . SER A 1 81 ? 15.414 -21.938 6.285 1 98.19 81 SER A CA 1
ATOM 592 C C . SER A 1 81 ? 15.445 -21.016 7.504 1 98.19 81 SER A C 1
ATOM 594 O O . SER A 1 81 ? 15.922 -21.406 8.57 1 98.19 81 SER A O 1
ATOM 596 N N . MET A 1 82 ? 14.977 -19.828 7.363 1 98.38 82 MET A N 1
ATOM 597 C CA . MET A 1 82 ? 14.969 -18.875 8.461 1 98.38 82 MET A CA 1
ATOM 598 C C . MET A 1 82 ? 14.07 -19.344 9.594 1 98.38 82 MET A C 1
ATOM 600 O O . MET A 1 82 ? 14.469 -19.312 10.766 1 98.38 82 MET A O 1
ATOM 604 N N . ALA A 1 83 ? 12.867 -19.734 9.219 1 98.75 83 ALA A N 1
ATOM 605 C CA . ALA A 1 83 ? 11.922 -20.203 10.227 1 98.75 83 ALA A CA 1
ATOM 606 C C . ALA A 1 83 ? 12.5 -21.406 10.992 1 98.75 83 ALA A C 1
ATOM 608 O O . ALA A 1 83 ? 12.383 -21.469 12.211 1 98.75 83 ALA A O 1
ATOM 609 N N . TRP A 1 84 ? 13.078 -22.281 10.289 1 98.12 84 TRP A N 1
ATOM 610 C CA . TRP A 1 84 ? 13.68 -23.469 10.891 1 98.12 84 TRP A CA 1
ATOM 611 C C . TRP A 1 84 ? 14.828 -23.094 11.82 1 98.12 84 TRP A C 1
ATOM 613 O O . TRP A 1 84 ? 14.875 -23.531 12.969 1 98.12 84 TRP A O 1
ATOM 623 N N . SER A 1 85 ? 15.719 -22.266 11.328 1 97.94 85 SER A N 1
ATOM 624 C CA . SER A 1 85 ? 16.906 -21.875 12.094 1 97.94 85 SER A CA 1
ATOM 625 C C . SER A 1 85 ? 16.516 -21.141 13.367 1 97.94 85 SER A C 1
ATOM 627 O O . SER A 1 85 ? 17.172 -21.297 14.406 1 97.94 85 SER A O 1
ATOM 629 N N . LEU A 1 86 ? 15.5 -20.328 13.305 1 98.06 86 LEU A N 1
ATOM 630 C CA . LEU A 1 86 ? 15.078 -19.516 14.438 1 98.06 86 LEU A CA 1
ATOM 631 C C . LEU A 1 86 ? 14.039 -20.25 15.281 1 98.06 86 LEU A C 1
ATOM 633 O O . LEU A 1 86 ? 13.664 -19.781 16.359 1 98.06 86 LEU A O 1
ATOM 637 N N . ASN A 1 87 ? 13.578 -21.344 14.797 1 98.19 87 ASN A N 1
ATOM 638 C CA . ASN A 1 87 ? 12.523 -22.109 15.438 1 98.19 87 ASN A CA 1
ATOM 639 C C . ASN A 1 87 ? 11.266 -21.281 15.664 1 98.19 87 ASN A C 1
ATOM 641 O O . ASN A 1 87 ? 10.773 -21.188 16.797 1 98.19 87 ASN A O 1
ATOM 645 N N . ILE A 1 88 ? 10.82 -20.703 14.617 1 98.62 88 ILE A N 1
ATOM 646 C CA . ILE A 1 88 ? 9.617 -19.875 14.672 1 98.62 88 ILE A CA 1
ATOM 647 C C . ILE A 1 88 ? 8.641 -20.312 13.578 1 98.62 88 ILE A C 1
ATOM 649 O O . ILE A 1 88 ? 9.031 -20.969 12.609 1 98.62 88 ILE A O 1
ATOM 653 N N . PRO A 1 89 ? 7.328 -19.922 13.664 1 98.81 89 PRO A N 1
ATOM 654 C CA . PRO A 1 89 ? 6.293 -20.312 12.711 1 98.81 89 PRO A CA 1
ATOM 655 C C . PRO A 1 89 ? 6.574 -19.797 11.297 1 98.81 89 PRO A C 1
ATOM 657 O O . PRO A 1 89 ? 7.055 -18.672 11.125 1 98.81 89 PRO A O 1
ATOM 660 N N . LEU A 1 90 ? 6.324 -20.672 10.391 1 98.88 90 LEU A N 1
ATOM 661 C CA . LEU A 1 90 ? 6.301 -20.344 8.969 1 98.88 90 LEU A CA 1
ATOM 662 C C . LEU A 1 90 ? 4.871 -20.219 8.461 1 98.88 90 LEU A C 1
ATOM 664 O O . LEU A 1 90 ? 4.043 -21.109 8.688 1 98.88 90 LEU A O 1
ATOM 668 N N . LEU A 1 91 ? 4.57 -19.109 7.836 1 98.94 91 LEU A N 1
ATOM 669 C CA . LEU A 1 91 ? 3.229 -18.844 7.336 1 98.94 91 LEU A CA 1
ATOM 670 C C . LEU A 1 91 ? 3.234 -18.703 5.816 1 98.94 91 LEU A C 1
ATOM 672 O O . LEU A 1 91 ? 3.838 -17.781 5.27 1 98.94 91 LEU A O 1
ATOM 676 N N . GLY A 1 92 ? 2.656 -19.641 5.078 1 98.88 92 GLY A N 1
ATOM 677 C CA . GLY A 1 92 ? 2.52 -19.562 3.631 1 98.88 92 GLY A CA 1
ATOM 678 C C . GLY A 1 92 ? 1.223 -18.922 3.184 1 98.88 92 GLY A C 1
ATOM 679 O O . GLY A 1 92 ? 0.137 -19.359 3.572 1 98.88 92 GLY A O 1
ATOM 680 N N . ILE A 1 93 ? 1.328 -17.875 2.408 1 98.88 93 ILE A N 1
ATOM 681 C CA . ILE A 1 93 ? 0.16 -17.125 1.953 1 98.88 93 ILE A CA 1
ATOM 682 C C . ILE A 1 93 ? 0.106 -17.141 0.427 1 98.88 93 ILE A C 1
ATOM 684 O O . ILE A 1 93 ? 1.139 -17.016 -0.237 1 98.88 93 ILE A O 1
ATOM 688 N N . SER A 1 94 ? -1.044 -17.266 -0.185 1 98.69 94 SER A N 1
ATOM 689 C CA . SER A 1 94 ? -1.204 -17.188 -1.633 1 98.69 94 SER A CA 1
ATOM 690 C C . SER A 1 94 ? -0.696 -15.852 -2.168 1 98.69 94 SER A C 1
ATOM 692 O O . SER A 1 94 ? -1.036 -14.789 -1.636 1 98.69 94 SER A O 1
ATOM 694 N N . SER A 1 95 ? 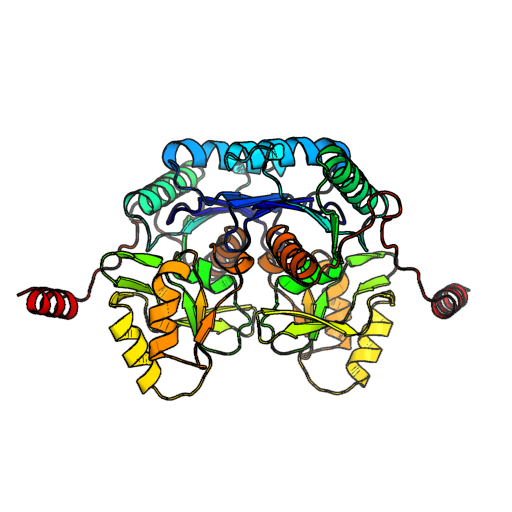0.132 -15.984 -3.246 1 98.69 95 SER A N 1
ATOM 695 C CA . SER A 1 95 ? 0.609 -14.75 -3.867 1 98.69 95 SER A CA 1
ATOM 696 C C . SER A 1 95 ? -0.546 -13.93 -4.434 1 98.69 95 SER A C 1
ATOM 698 O O . SER A 1 95 ? -0.5 -12.703 -4.434 1 98.69 95 SER A O 1
ATOM 700 N N . LEU A 1 96 ? -1.58 -14.586 -4.867 1 98.69 96 LEU A N 1
ATOM 701 C CA . LEU A 1 96 ? -2.766 -13.914 -5.383 1 98.69 96 LEU A CA 1
ATOM 702 C C . LEU A 1 96 ? -3.531 -13.219 -4.254 1 98.69 96 LEU A C 1
ATOM 704 O O . LEU A 1 96 ? -4.035 -12.109 -4.43 1 98.69 96 LEU A O 1
ATOM 708 N N . GLU A 1 97 ? -3.643 -13.875 -3.129 1 98.81 97 GLU A N 1
ATOM 709 C CA . GLU A 1 97 ? -4.277 -13.266 -1.965 1 98.81 97 GLU A CA 1
ATOM 710 C C . GLU A 1 97 ? -3.557 -11.984 -1.55 1 98.81 97 GLU A C 1
ATOM 712 O O . GLU A 1 97 ? -4.195 -10.969 -1.269 1 98.81 97 GLU A O 1
ATOM 717 N N . VAL A 1 98 ? -2.232 -12.047 -1.512 1 98.88 98 VAL A N 1
ATOM 718 C CA . VAL A 1 98 ? -1.432 -10.891 -1.127 1 98.88 98 VAL A CA 1
ATOM 719 C C . VAL A 1 98 ? -1.75 -9.711 -2.045 1 98.88 98 VAL A C 1
ATOM 721 O O . VAL A 1 98 ? -1.967 -8.594 -1.576 1 98.88 98 VAL A O 1
ATOM 724 N N . LEU A 1 99 ? -1.771 -9.969 -3.318 1 98.81 99 LEU A N 1
ATOM 725 C CA . LEU A 1 99 ? -2.082 -8.922 -4.285 1 98.81 99 LEU A CA 1
ATOM 726 C C . LEU A 1 99 ? -3.504 -8.406 -4.09 1 98.81 99 LEU A C 1
ATOM 728 O O . LEU A 1 99 ? -3.746 -7.199 -4.152 1 98.81 99 LEU A O 1
ATOM 732 N N . ALA A 1 100 ? -4.461 -9.266 -3.82 1 98.81 100 ALA A N 1
ATOM 733 C CA . ALA A 1 100 ? -5.859 -8.898 -3.631 1 98.81 100 ALA A CA 1
ATOM 734 C C . ALA A 1 100 ? -6.023 -7.977 -2.424 1 98.81 100 ALA A C 1
ATOM 736 O O . ALA A 1 100 ? -6.906 -7.117 -2.408 1 98.81 100 ALA A O 1
ATOM 737 N N . TRP A 1 101 ? -5.168 -8.148 -1.462 1 98.62 101 TRP A N 1
ATOM 738 C CA . TRP A 1 101 ? -5.207 -7.336 -0.25 1 98.62 101 TRP A CA 1
ATOM 739 C C . TRP A 1 101 ? -5.047 -5.855 -0.579 1 98.62 101 TRP A C 1
ATOM 741 O O . TRP A 1 101 ? -5.434 -4.992 0.212 1 98.62 101 TRP A O 1
ATOM 751 N N . ASN A 1 102 ? -4.449 -5.492 -1.739 1 97.81 102 ASN A N 1
ATOM 752 C CA . ASN A 1 102 ? -4.305 -4.098 -2.139 1 97.81 102 ASN A CA 1
ATOM 753 C C . ASN A 1 102 ? -5.66 -3.41 -2.287 1 97.81 102 ASN A C 1
ATOM 755 O O . ASN A 1 102 ? -5.746 -2.182 -2.244 1 97.81 102 ASN A O 1
ATOM 759 N N . ALA A 1 103 ? -6.699 -4.199 -2.475 1 96.69 103 ALA A N 1
ATOM 760 C CA . ALA A 1 103 ? -8.016 -3.641 -2.764 1 96.69 103 ALA A CA 1
ATOM 761 C C . ALA A 1 103 ? -9.07 -4.191 -1.805 1 96.69 103 ALA A C 1
ATOM 763 O O . ALA A 1 103 ? -10.203 -4.465 -2.207 1 96.69 103 ALA A O 1
ATOM 764 N N . ALA A 1 104 ? -8.719 -4.371 -0.571 1 96.75 104 ALA A N 1
ATOM 765 C CA . ALA A 1 104 ? -9.531 -5.07 0.415 1 96.75 104 ALA A CA 1
ATOM 766 C C . ALA A 1 104 ? -10.766 -4.25 0.788 1 96.75 104 ALA A C 1
ATOM 768 O O . ALA A 1 104 ? -11.438 -4.543 1.778 1 96.75 104 ALA A O 1
ATOM 769 N N . TYR A 1 105 ? -11.117 -3.191 0.059 1 95.44 105 TYR A N 1
ATOM 770 C CA . TYR A 1 105 ? -12.328 -2.408 0.3 1 95.44 105 TYR A CA 1
ATOM 771 C C . TYR A 1 105 ? -13.172 -2.303 -0.964 1 95.44 105 TYR A C 1
ATOM 773 O O . TYR A 1 105 ? -14.234 -1.682 -0.957 1 95.44 105 TYR A O 1
ATOM 781 N N . PHE A 1 106 ? -12.68 -2.863 -2.014 1 95.69 106 PHE A N 1
ATOM 782 C CA . PHE A 1 106 ? -13.414 -2.75 -3.268 1 95.69 106 PHE A CA 1
ATOM 783 C C . PHE A 1 106 ? -14.781 -3.412 -3.156 1 95.69 106 PHE A C 1
ATOM 785 O O . PHE A 1 106 ? -14.891 -4.57 -2.748 1 95.69 106 PHE A O 1
ATOM 792 N N . PRO A 1 107 ? -15.844 -2.703 -3.48 1 93.62 107 PRO A N 1
ATOM 793 C CA . PRO A 1 107 ? -17.203 -3.26 -3.393 1 93.62 107 PRO A CA 1
ATOM 794 C C . PRO A 1 107 ? -17.562 -4.129 -4.594 1 93.62 107 PRO A C 1
ATOM 796 O O . PRO A 1 107 ? -18.453 -3.779 -5.367 1 93.62 107 PRO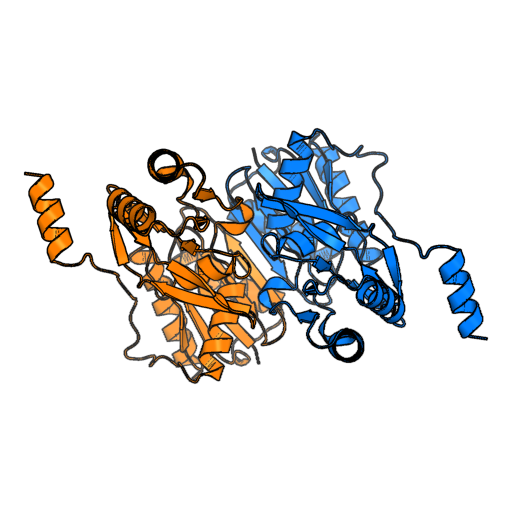 A O 1
ATOM 799 N N . GLY A 1 108 ? -17.031 -5.258 -4.77 1 94.69 108 GLY A N 1
ATOM 800 C CA . GLY A 1 108 ? -17.234 -6.188 -5.867 1 94.69 108 GLY A CA 1
ATOM 801 C C . GLY A 1 108 ? -16.219 -7.312 -5.895 1 94.69 108 GLY A C 1
ATOM 802 O O . GLY A 1 108 ? -15.719 -7.734 -4.848 1 94.69 108 GLY A O 1
ATOM 803 N N . ARG A 1 109 ? -15.969 -7.867 -7.094 1 96.81 109 ARG A N 1
ATOM 804 C CA . ARG A 1 109 ? -14.992 -8.938 -7.281 1 96.81 109 ARG A CA 1
ATOM 805 C C . ARG A 1 109 ? -13.586 -8.375 -7.445 1 96.81 109 ARG A C 1
ATOM 807 O O . ARG A 1 109 ? -13.375 -7.422 -8.195 1 96.81 109 ARG A O 1
ATOM 814 N N . ILE A 1 110 ? -12.734 -8.844 -6.707 1 97.69 110 ILE A N 1
ATOM 815 C CA . ILE A 1 110 ? -11.32 -8.508 -6.801 1 97.69 110 ILE A CA 1
ATOM 816 C C . ILE A 1 110 ? -10.57 -9.641 -7.508 1 97.69 110 ILE A C 1
ATOM 818 O O . ILE A 1 110 ? -10.523 -10.766 -7.008 1 97.69 110 ILE A O 1
ATOM 822 N N . VAL A 1 111 ? -9.953 -9.305 -8.625 1 98.31 111 VAL A N 1
ATOM 823 C CA . VAL A 1 111 ? -9.352 -10.344 -9.461 1 98.31 111 VAL A CA 1
ATOM 824 C C . VAL A 1 111 ? -7.875 -10.023 -9.695 1 98.31 111 VAL A C 1
ATOM 826 O O . VAL A 1 111 ? -7.531 -9.32 -10.648 1 98.31 111 VAL A O 1
ATOM 829 N N . PRO A 1 112 ? -7.039 -10.547 -8.852 1 98.75 112 PRO A N 1
ATOM 830 C CA . PRO A 1 112 ? -5.602 -10.469 -9.133 1 98.75 112 PRO A CA 1
ATOM 831 C C . PRO A 1 112 ? -5.184 -11.375 -10.289 1 98.75 112 PRO A C 1
ATOM 833 O O . PRO A 1 112 ? -5.742 -12.461 -10.469 1 98.75 112 PRO A O 1
ATOM 836 N N . LEU A 1 113 ? -4.18 -10.875 -11.039 1 97.62 113 LEU A N 1
ATOM 837 C CA . LEU A 1 113 ? -3.73 -11.656 -12.18 1 97.62 113 LEU A CA 1
ATOM 838 C C . LEU A 1 113 ? -2.209 -11.656 -12.273 1 97.62 113 LEU A C 1
ATOM 840 O O . LEU A 1 113 ? -1.568 -10.625 -12.055 1 97.62 113 LEU A O 1
ATOM 844 N N . PHE A 1 114 ? -1.659 -12.82 -12.492 1 97.5 114 PHE A N 1
ATOM 845 C CA . PHE A 1 114 ? -0.288 -12.992 -12.953 1 97.5 114 PHE A CA 1
ATOM 846 C C . PHE A 1 114 ? -0.258 -13.648 -14.328 1 97.5 114 PHE A C 1
ATOM 848 O O . PHE A 1 114 ? -0.905 -14.68 -14.539 1 97.5 114 PHE A O 1
ATOM 855 N N . ASP A 1 115 ? 0.455 -13.047 -15.234 1 96.75 115 ASP A N 1
ATOM 856 C CA . ASP A 1 115 ? 0.57 -13.648 -16.562 1 96.75 115 ASP A CA 1
ATOM 857 C C . ASP A 1 115 ? 1.241 -15.023 -16.484 1 96.75 115 ASP A C 1
ATOM 859 O O . ASP A 1 115 ? 2.279 -15.172 -15.828 1 96.75 115 ASP A O 1
ATOM 863 N N . ALA A 1 116 ? 0.646 -16.016 -17.078 1 95.19 116 ALA A N 1
ATOM 864 C CA . ALA A 1 116 ? 1.189 -17.375 -17.125 1 95.19 116 ALA A CA 1
ATOM 865 C C . ALA A 1 116 ? 1.513 -17.797 -18.547 1 95.19 116 ALA A C 1
ATOM 867 O O . ALA A 1 116 ? 1.467 -18.984 -18.891 1 95.19 116 ALA A O 1
ATOM 868 N N . ARG A 1 117 ? 1.628 -16.906 -19.453 1 92.25 117 ARG A N 1
ATOM 869 C CA . ARG A 1 117 ? 2.025 -17.062 -20.844 1 92.25 117 ARG A CA 1
ATOM 870 C C . ARG A 1 117 ? 0.886 -17.641 -21.672 1 92.25 117 ARG A C 1
ATOM 872 O O . ARG A 1 117 ? -0.046 -18.234 -21.125 1 92.25 117 ARG A O 1
ATOM 879 N N . ARG A 1 118 ? 0.895 -17.328 -23.016 1 93.31 118 ARG A N 1
ATOM 880 C CA . ARG A 1 118 ? 0.013 -17.875 -24.031 1 93.31 118 ARG A CA 1
ATOM 881 C C . ARG A 1 118 ? -1.45 -17.609 -23.703 1 93.31 118 ARG A C 1
ATOM 883 O O . ARG A 1 118 ? -2.295 -18.5 -23.828 1 93.31 118 ARG A O 1
ATOM 890 N N . GLY A 1 119 ? -1.63 -16.453 -23.172 1 93.44 119 GLY A N 1
ATOM 891 C CA . GLY A 1 119 ? -2.994 -16.031 -22.906 1 93.44 119 GLY A CA 1
ATOM 892 C C . GLY A 1 119 ? -3.547 -16.578 -21.594 1 93.44 119 GLY A C 1
ATOM 893 O O . GLY A 1 119 ? -4.68 -16.266 -21.219 1 93.44 119 GLY A O 1
ATOM 894 N N . GLN A 1 120 ? -2.697 -17.312 -20.891 1 95.62 120 GLN A N 1
ATOM 895 C CA . GLN A 1 120 ? -3.096 -17.844 -19.594 1 95.62 120 GLN A CA 1
ATOM 896 C C . GLN A 1 120 ? -2.725 -16.891 -18.469 1 95.62 120 GLN A C 1
ATOM 898 O O . GLN A 1 120 ? -1.801 -16.094 -18.594 1 95.62 120 GLN A O 1
ATOM 903 N N . VAL A 1 121 ? -3.506 -17.031 -17.422 1 97.5 121 VAL A N 1
ATOM 904 C CA . VAL A 1 121 ? -3.211 -16.266 -16.219 1 97.5 121 VAL A CA 1
ATOM 905 C C . VAL A 1 121 ? -3.412 -17.141 -14.984 1 97.5 121 VAL A C 1
ATOM 907 O O . VAL A 1 121 ? -4.23 -18.062 -15 1 97.5 121 VAL A O 1
ATOM 910 N N . TYR A 1 122 ? -2.6 -16.953 -13.984 1 97.69 122 TYR A N 1
ATOM 911 C CA . TYR A 1 122 ? -2.992 -17.328 -12.625 1 97.69 122 TYR A CA 1
ATOM 912 C C . TYR A 1 122 ? -3.99 -16.328 -12.055 1 97.69 122 TYR A C 1
ATOM 914 O O . TYR A 1 122 ? -3.754 -15.125 -12.086 1 97.69 122 TYR A O 1
ATOM 922 N N . THR A 1 123 ? -5.082 -16.844 -11.523 1 98.06 123 THR A N 1
ATOM 923 C CA . THR A 1 123 ? -6.066 -15.898 -11.008 1 98.06 123 THR A CA 1
ATOM 924 C C . THR A 1 123 ? -7.004 -16.578 -10.016 1 98.06 123 THR A C 1
ATOM 926 O O . THR A 1 123 ? -6.875 -17.781 -9.766 1 98.06 123 THR A O 1
ATOM 929 N N . GLY A 1 124 ? -7.773 -15.914 -9.305 1 97.38 124 GLY A N 1
ATOM 930 C CA . GLY A 1 124 ? -8.891 -16.203 -8.422 1 97.38 124 GLY A CA 1
ATOM 931 C C . GLY A 1 124 ? -9.797 -15.008 -8.195 1 97.38 124 GLY A C 1
ATOM 932 O O . GLY A 1 124 ? -9.508 -13.906 -8.672 1 97.38 124 GLY A O 1
ATOM 933 N N . VAL A 1 125 ? -10.906 -15.312 -7.621 1 97.88 125 VAL A N 1
ATOM 934 C CA . VAL A 1 125 ? -11.789 -14.195 -7.289 1 97.88 125 VAL A CA 1
ATOM 935 C C . VAL A 1 125 ? -11.828 -14 -5.773 1 97.88 125 VAL A C 1
ATOM 937 O O . VAL A 1 125 ? -12.133 -14.93 -5.027 1 97.88 125 VAL A O 1
ATOM 940 N N . TYR A 1 126 ? -11.516 -12.82 -5.363 1 98.5 126 TYR A N 1
ATOM 941 C CA . TYR A 1 126 ? -11.555 -12.438 -3.957 1 98.5 126 TYR A CA 1
ATOM 942 C C . TYR A 1 126 ? -12.625 -11.383 -3.709 1 98.5 126 TYR A C 1
ATOM 944 O O . TYR A 1 126 ? -13.109 -10.75 -4.648 1 98.5 126 TYR A O 1
ATOM 952 N N . ARG A 1 127 ? -12.945 -11.258 -2.486 1 97.62 127 ARG A N 1
ATOM 953 C CA . ARG A 1 127 ? -13.844 -10.211 -2.027 1 97.62 127 ARG A CA 1
ATOM 954 C C . ARG A 1 127 ? -13.383 -9.625 -0.698 1 97.62 127 ARG A C 1
ATOM 956 O O . ARG A 1 127 ? -12.688 -10.297 0.072 1 97.62 127 ARG A O 1
ATOM 963 N N . ALA A 1 128 ? -13.781 -8.414 -0.492 1 96.38 128 ALA A N 1
ATOM 964 C CA . ALA A 1 128 ? -13.43 -7.73 0.751 1 96.38 128 ALA A CA 1
ATOM 965 C C . ALA A 1 128 ? -14.156 -8.352 1.942 1 96.38 128 ALA A C 1
ATOM 967 O O . ALA A 1 128 ? -15.32 -8.734 1.837 1 96.38 128 ALA A O 1
ATOM 968 N N . MET A 1 129 ? -13.43 -8.398 3.072 1 93.88 129 MET A N 1
ATOM 969 C CA . MET A 1 129 ? -14.023 -8.812 4.336 1 93.88 129 MET A CA 1
ATOM 970 C C . MET A 1 129 ? -14.445 -7.602 5.164 1 93.88 129 MET A C 1
ATOM 972 O O . MET A 1 129 ? -13.758 -6.582 5.176 1 93.88 129 MET A O 1
ATOM 976 N N . PRO A 1 130 ? -15.508 -7.703 5.879 1 80.56 130 PRO A N 1
ATOM 977 C CA . PRO A 1 130 ? -15.961 -6.578 6.695 1 80.56 130 PRO A CA 1
ATOM 978 C C . PRO A 1 130 ? -14.922 -6.137 7.727 1 80.56 130 PRO A C 1
ATOM 980 O O . PRO A 1 130 ? -14.789 -4.941 7.996 1 80.56 130 PRO A O 1
ATOM 983 N N . GLU A 1 131 ? -14.211 -7.062 8.289 1 78.38 131 GLU A N 1
ATOM 984 C CA . GLU A 1 131 ? -13.258 -6.754 9.352 1 78.38 131 GLU A CA 1
ATOM 985 C C . GLU A 1 131 ? -11.914 -6.316 8.781 1 78.38 131 GLU A C 1
ATOM 987 O O . GLU A 1 131 ? -11 -5.969 9.531 1 78.38 131 GLU A O 1
ATOM 992 N N . GLY A 1 132 ? -11.812 -6.344 7.504 1 84.12 132 GLY A N 1
ATOM 993 C CA . GLY A 1 132 ? -10.555 -6.016 6.852 1 84.12 132 GLY A CA 1
ATOM 994 C C . GLY A 1 132 ? -9.914 -7.207 6.164 1 84.12 132 GLY A C 1
ATOM 995 O O . GLY A 1 132 ? -10.062 -8.344 6.609 1 84.12 132 GLY A O 1
ATOM 996 N N . GLY A 1 133 ? -9.281 -7 5.105 1 94.81 133 GLY A N 1
ATOM 997 C CA . GLY A 1 133 ? -8.68 -8.07 4.328 1 94.81 133 GLY A CA 1
ATOM 998 C C . GLY A 1 133 ? -9.602 -8.617 3.254 1 94.81 133 GLY A C 1
ATOM 999 O O . GLY A 1 133 ? -10.531 -7.934 2.82 1 94.81 133 GLY A O 1
ATOM 1000 N N . VAL A 1 134 ? -9.227 -9.859 2.783 1 98.19 134 VAL A N 1
ATOM 1001 C CA . VAL A 1 134 ? -9.984 -10.445 1.688 1 98.19 134 VAL A CA 1
ATOM 1002 C C . VAL A 1 134 ? -10.234 -11.922 1.968 1 98.19 134 VAL A C 1
ATOM 1004 O O . VAL A 1 134 ? -9.586 -12.516 2.826 1 98.19 134 VAL A O 1
ATOM 1007 N N . TYR A 1 135 ? -11.227 -12.477 1.37 1 97.5 135 TYR A N 1
ATOM 1008 C CA . TYR A 1 135 ? -11.438 -13.922 1.351 1 97.5 135 TYR A CA 1
ATOM 1009 C C . TYR A 1 135 ? -11.586 -14.438 -0.077 1 97.5 135 TYR A C 1
ATOM 1011 O O . TYR A 1 135 ? -11.945 -13.672 -0.979 1 97.5 135 TYR A O 1
ATOM 1019 N N . LEU A 1 136 ? -11.281 -15.656 -0.298 1 97.94 136 LEU A N 1
ATOM 1020 C CA . LEU A 1 136 ? -11.359 -16.312 -1.604 1 97.94 136 LEU A CA 1
ATOM 1021 C C . LEU A 1 136 ? -12.797 -16.703 -1.929 1 97.94 136 LEU A C 1
ATOM 1023 O O . LEU A 1 136 ? -13.359 -17.594 -1.291 1 97.94 136 LEU A O 1
ATOM 1027 N N . ALA A 1 137 ? -13.344 -16.062 -2.908 1 97.06 137 ALA A N 1
ATOM 1028 C CA . ALA A 1 137 ? -14.727 -16.328 -3.291 1 97.06 137 ALA A CA 1
ATOM 1029 C C . ALA A 1 137 ? -14.805 -17.422 -4.359 1 97.06 137 ALA A C 1
ATOM 1031 O O . ALA A 1 137 ? -15.781 -18.172 -4.422 1 97.06 137 ALA A O 1
ATOM 1032 N N . GLU A 1 138 ? -13.898 -17.406 -5.305 1 96.44 138 GLU A N 1
ATOM 1033 C CA . GLU A 1 138 ? -13.727 -18.469 -6.305 1 96.44 138 GLU A CA 1
ATOM 1034 C C . GLU A 1 138 ? -12.289 -18.969 -6.324 1 96.44 138 GLU A C 1
ATOM 1036 O O . GLU A 1 138 ? -11.344 -18.188 -6.27 1 96.44 138 GLU A O 1
ATOM 1041 N N . ALA A 1 139 ? -12.078 -20.203 -6.492 1 96.88 139 ALA A N 1
ATOM 1042 C CA . ALA A 1 139 ? -10.797 -20.875 -6.324 1 96.88 139 ALA A CA 1
ATOM 1043 C C . ALA A 1 139 ? -9.75 -20.328 -7.289 1 96.88 139 ALA A C 1
ATOM 1045 O O . ALA A 1 139 ? -10.07 -19.969 -8.422 1 96.88 139 ALA A O 1
ATOM 1046 N N . GLU A 1 140 ? -8.531 -20.266 -6.797 1 97.69 140 GLU A N 1
ATOM 1047 C CA . GLU A 1 140 ? -7.395 -19.906 -7.645 1 97.69 140 GLU A CA 1
ATOM 1048 C C . GLU A 1 140 ? -7.129 -20.984 -8.695 1 97.69 140 GLU A C 1
ATOM 1050 O O . GLU A 1 140 ? -7.285 -22.172 -8.422 1 97.69 140 GLU A O 1
ATOM 1055 N N . ARG A 1 141 ? -6.699 -20.562 -9.828 1 96.19 141 ARG A N 1
ATOM 1056 C CA . ARG A 1 141 ? -6.473 -21.5 -10.93 1 96.19 141 ARG A CA 1
ATOM 1057 C C . ARG A 1 141 ? -5.605 -20.859 -12.008 1 96.19 141 ARG A C 1
ATOM 1059 O O . ARG A 1 141 ? -5.402 -19.641 -12.016 1 96.19 141 ARG A O 1
ATOM 1066 N N . ILE A 1 142 ? -4.988 -21.656 -12.812 1 96.62 142 ILE A N 1
ATOM 1067 C CA . ILE A 1 142 ? -4.434 -21.234 -14.094 1 96.62 142 ILE A CA 1
ATOM 1068 C C . ILE A 1 142 ? -5.469 -21.438 -15.195 1 96.62 142 ILE A C 1
ATOM 1070 O O . ILE A 1 142 ? -6.117 -22.484 -15.258 1 96.62 142 ILE A O 1
ATOM 1074 N N . VAL A 1 143 ? -5.723 -20.453 -16 1 95.88 143 VAL A N 1
ATOM 1075 C CA . VAL A 1 143 ? -6.816 -20.516 -16.969 1 95.88 143 VAL A CA 1
ATOM 1076 C C . VAL A 1 143 ? -6.523 -19.578 -18.141 1 95.88 143 VAL A C 1
ATOM 1078 O O . VAL A 1 143 ? -5.793 -18.594 -17.984 1 95.88 143 VAL A O 1
ATOM 1081 N N . LEU A 1 144 ? -7.035 -19.969 -19.297 1 96.5 144 LEU A N 1
ATOM 1082 C CA . LEU A 1 144 ? -7.059 -18.969 -20.359 1 96.5 144 LEU A CA 1
ATOM 1083 C C . LEU A 1 144 ? -7.875 -17.75 -19.953 1 96.5 144 LEU A C 1
ATOM 1085 O O . LEU A 1 144 ? -9.039 -17.891 -19.562 1 96.5 144 LEU A O 1
ATOM 1089 N N . LEU A 1 145 ? -7.305 -16.594 -20.031 1 97.31 145 LEU A N 1
ATOM 1090 C CA . LEU A 1 145 ? -7.969 -15.383 -19.562 1 97.31 145 LEU A CA 1
ATOM 1091 C C . LEU A 1 145 ? -9.32 -15.211 -20.25 1 97.31 145 LEU A C 1
ATOM 1093 O O . LEU A 1 145 ? -10.32 -14.914 -19.594 1 97.31 145 LEU A O 1
ATOM 1097 N N . LYS A 1 146 ? -9.359 -15.391 -21.531 1 97.25 146 LYS A N 1
ATOM 1098 C CA . LYS A 1 146 ? -10.594 -15.219 -22.297 1 97.25 146 LYS A CA 1
ATOM 1099 C C . LYS A 1 146 ? -11.695 -16.125 -21.75 1 97.25 146 LYS A C 1
ATOM 1101 O O . LYS A 1 146 ? -12.852 -15.695 -21.641 1 97.25 146 LYS A O 1
ATOM 1106 N N . GLN A 1 147 ? -11.344 -17.297 -21.406 1 96.25 147 GLN A N 1
ATOM 1107 C CA . GLN A 1 147 ? -12.312 -18.234 -20.844 1 96.25 147 GLN A CA 1
ATOM 1108 C C . GLN A 1 147 ? -12.852 -17.75 -19.5 1 96.25 147 GLN A C 1
ATOM 1110 O O . GLN A 1 147 ? -14.062 -17.781 -19.266 1 96.25 147 GLN A O 1
ATOM 1115 N N . ALA A 1 148 ? -11.984 -17.344 -18.641 1 96.25 148 ALA A N 1
ATOM 1116 C CA . ALA A 1 148 ? -12.398 -16.828 -17.344 1 96.25 148 ALA A CA 1
ATOM 1117 C C . ALA A 1 148 ? -13.32 -15.625 -17.484 1 96.25 148 ALA A C 1
ATOM 1119 O O . ALA A 1 148 ? -14.344 -15.531 -16.812 1 96.25 148 ALA A O 1
ATOM 1120 N N . LEU A 1 149 ? -12.922 -14.734 -18.391 1 97.19 149 LEU A N 1
ATOM 1121 C CA . LEU A 1 149 ? -13.711 -13.531 -18.625 1 97.19 149 LEU A CA 1
ATOM 1122 C C . LEU A 1 149 ? -15.117 -13.875 -19.094 1 97.19 149 LEU A C 1
ATOM 1124 O O . LEU A 1 149 ? -16.094 -13.289 -18.641 1 97.19 149 LEU A O 1
ATOM 1128 N N . GLU A 1 150 ? -15.188 -14.812 -19.984 1 95.44 150 GLU A N 1
ATOM 1129 C CA . GLU A 1 150 ? -16.484 -15.234 -20.484 1 95.44 150 GLU A CA 1
ATOM 1130 C C . GLU A 1 150 ? -17.328 -15.859 -19.375 1 95.44 150 GLU A C 1
ATOM 1132 O O . GLU A 1 150 ? -18.531 -15.609 -19.297 1 95.44 150 GLU A O 1
ATOM 1137 N N . GLU A 1 151 ? -16.688 -16.641 -18.562 1 94.12 151 GLU A N 1
ATOM 1138 C CA . GLU A 1 151 ? -17.359 -17.234 -17.422 1 94.12 151 GLU A CA 1
ATOM 1139 C C . GLU A 1 151 ? -17.922 -16.172 -16.484 1 94.12 151 GLU A C 1
ATOM 1141 O O . GLU A 1 151 ? -19.062 -16.266 -16.047 1 94.12 151 GLU A O 1
ATOM 1146 N N . TRP A 1 152 ? -17.125 -15.188 -16.188 1 94.31 152 TRP A N 1
ATOM 1147 C CA . TRP A 1 152 ? -17.531 -14.141 -15.258 1 94.31 152 TRP A CA 1
ATOM 1148 C C . TRP A 1 152 ? -18.625 -13.266 -15.867 1 94.31 152 TRP A C 1
ATOM 1150 O O . TRP A 1 152 ? -19.531 -12.828 -15.172 1 94.31 152 TRP A O 1
ATOM 1160 N N . ARG A 1 153 ? -18.516 -12.969 -17.109 1 92.25 153 ARG A N 1
ATOM 1161 C CA . ARG A 1 153 ? -19.531 -12.188 -17.812 1 92.25 153 ARG A CA 1
ATOM 1162 C C . ARG A 1 153 ? -20.891 -12.891 -17.797 1 92.25 153 ARG A C 1
ATOM 1164 O O . ARG A 1 153 ? -21.922 -12.258 -17.594 1 92.25 153 ARG A O 1
ATOM 1171 N N . GLU A 1 154 ? -20.859 -14.133 -18 1 89.19 154 GLU A N 1
ATOM 1172 C CA . GLU A 1 154 ? -22.078 -14.938 -18.062 1 89.19 154 GLU A CA 1
ATOM 1173 C C . GLU A 1 154 ? -22.766 -15.031 -16.703 1 89.19 154 GLU A C 1
ATOM 1175 O O . GLU A 1 154 ? -23.984 -15.156 -16.625 1 89.19 154 GLU A O 1
ATOM 1180 N N . ALA A 1 155 ? -21.922 -15.023 -15.688 1 82.75 155 ALA A N 1
ATOM 1181 C CA . ALA A 1 155 ? -22.5 -15.117 -14.352 1 82.75 155 ALA A CA 1
ATOM 1182 C C . ALA A 1 155 ? -23.391 -13.922 -14.047 1 82.75 155 ALA A C 1
ATOM 1184 O O . ALA A 1 155 ? -24.25 -13.984 -13.172 1 82.75 155 ALA A O 1
ATOM 1185 N N . ASP A 1 156 ? -23.469 -12.93 -14.844 1 64.25 156 ASP A N 1
ATOM 1186 C CA . ASP A 1 156 ? -24.438 -11.852 -15.055 1 64.25 156 ASP A CA 1
ATOM 1187 C C . ASP A 1 156 ? -24.766 -11.141 -13.75 1 64.25 156 ASP A C 1
ATOM 1189 O O . ASP A 1 156 ? -25.922 -10.789 -13.5 1 64.25 156 ASP A O 1
ATOM 1193 N N . ASP A 1 157 ? -23.891 -10.961 -12.82 1 73.06 157 ASP A N 1
ATOM 1194 C CA . ASP A 1 157 ? -24.297 -10.289 -11.594 1 73.06 157 ASP A CA 1
ATOM 1195 C C . ASP A 1 157 ? -24.016 -8.789 -11.664 1 73.06 157 ASP A C 1
ATOM 1197 O O . ASP A 1 157 ? -24.344 -8.039 -10.742 1 73.06 157 ASP A O 1
ATOM 1201 N N . GLN A 1 158 ? -23.641 -8.328 -12.773 1 82.81 158 GLN A N 1
ATOM 1202 C CA . GLN A 1 158 ? -23.406 -6.926 -13.102 1 82.81 158 GLN A CA 1
ATOM 1203 C C . GLN A 1 158 ? -22.5 -6.266 -12.07 1 82.81 158 GLN A C 1
ATOM 1205 O O . GLN A 1 158 ? -22.359 -5.043 -12.055 1 82.81 158 GLN A O 1
ATOM 1210 N N . GLU A 1 159 ? -21.969 -7.027 -11.195 1 90.5 159 GLU A N 1
ATOM 1211 C CA . GLU A 1 159 ? -21.047 -6.449 -10.211 1 90.5 159 GLU A CA 1
ATOM 1212 C C . GLU A 1 159 ? -19.734 -6.035 -10.859 1 90.5 159 GLU A C 1
ATOM 1214 O O . GLU A 1 159 ? -19.234 -6.719 -11.758 1 90.5 159 GLU A O 1
ATOM 1219 N N . PRO A 1 160 ? -19.219 -4.945 -10.438 1 93.94 160 PRO A N 1
ATOM 1220 C CA . PRO A 1 160 ? -17.906 -4.555 -10.969 1 93.94 160 PRO A CA 1
ATOM 1221 C C . PRO A 1 160 ? -16.812 -5.555 -10.625 1 93.94 160 PRO A C 1
ATOM 1223 O O . PRO A 1 160 ? -16.844 -6.176 -9.562 1 93.94 160 PRO A O 1
ATOM 1226 N N . ILE A 1 161 ? -15.883 -5.738 -11.508 1 96.38 161 ILE A N 1
ATOM 1227 C CA . ILE A 1 161 ? -14.727 -6.609 -11.32 1 96.38 161 ILE A CA 1
ATOM 1228 C C . ILE A 1 161 ? -13.445 -5.793 -11.406 1 96.38 161 ILE A C 1
ATOM 1230 O O . ILE A 1 161 ? -13.156 -5.191 -12.445 1 96.38 161 ILE A O 1
ATOM 1234 N N . LEU A 1 162 ? -12.727 -5.738 -10.352 1 96.88 162 LEU A N 1
ATOM 1235 C CA . LEU A 1 162 ? -11.445 -5.039 -10.32 1 96.88 162 LEU A CA 1
ATOM 1236 C C . LEU A 1 162 ? -10.312 -5.977 -10.711 1 96.88 162 LEU A C 1
ATOM 1238 O O . LEU A 1 162 ? -10.094 -7 -10.062 1 96.88 162 LEU A O 1
ATOM 1242 N N . PHE A 1 163 ? -9.633 -5.629 -11.75 1 97.81 163 PHE A N 1
ATOM 1243 C CA . PHE A 1 163 ? -8.445 -6.367 -12.172 1 97.81 163 PHE A CA 1
ATOM 1244 C C . PHE A 1 163 ? -7.18 -5.699 -11.641 1 97.81 163 PHE A C 1
ATOM 1246 O O . PHE A 1 163 ? -7 -4.488 -11.797 1 97.81 163 PHE A O 1
ATOM 1253 N N . LEU A 1 164 ? -6.352 -6.5 -10.992 1 96.88 164 LEU A N 1
ATOM 1254 C CA . LEU A 1 164 ? -5.098 -5.938 -10.508 1 96.88 164 LEU A CA 1
ATOM 1255 C C . LEU A 1 164 ? -3.938 -6.891 -10.766 1 96.88 164 LEU A C 1
ATOM 1257 O O . LEU A 1 164 ? -4.133 -8.109 -10.828 1 96.88 164 LEU A O 1
ATOM 1261 N N . GLY A 1 165 ? -2.805 -6.281 -10.883 1 97.56 165 GLY A N 1
ATOM 1262 C CA . GLY A 1 165 ? -1.548 -6.941 -11.195 1 97.56 165 GLY A CA 1
ATOM 1263 C C . GLY A 1 165 ? -0.672 -6.145 -12.141 1 97.56 165 GLY A C 1
ATOM 1264 O O . GLY A 1 165 ? -1.176 -5.367 -12.953 1 97.56 165 GLY A O 1
ATOM 1265 N N . ASP A 1 166 ? 0.545 -6.426 -12.039 1 94.62 166 ASP A N 1
ATOM 1266 C CA . ASP A 1 166 ? 1.51 -5.742 -12.898 1 94.62 166 ASP A CA 1
ATOM 1267 C C . ASP A 1 166 ? 1.288 -6.098 -14.367 1 94.62 166 ASP A C 1
ATOM 1269 O O . ASP A 1 166 ? 1.588 -5.297 -15.25 1 94.62 166 ASP A O 1
ATOM 1273 N N . ASP A 1 167 ? 0.69 -7.199 -14.664 1 94.81 167 ASP A N 1
ATOM 1274 C CA . ASP A 1 167 ? 0.547 -7.742 -16.016 1 94.81 167 ASP A CA 1
ATOM 1275 C C . ASP A 1 167 ? -0.761 -7.281 -16.656 1 94.81 167 ASP A C 1
ATOM 1277 O O . ASP A 1 167 ? -1.1 -7.707 -17.75 1 94.81 167 ASP A O 1
ATOM 1281 N N . ILE A 1 168 ? -1.501 -6.488 -16 1 94.62 168 ILE A N 1
ATOM 1282 C CA . ILE A 1 168 ? -2.789 -6.062 -16.531 1 94.62 168 ILE A CA 1
ATOM 1283 C C . ILE A 1 168 ? -2.576 -5.336 -17.859 1 94.62 168 ILE A C 1
ATOM 1285 O O . ILE A 1 168 ? -3.438 -5.379 -18.75 1 94.62 168 ILE A O 1
ATOM 1289 N N . THR A 1 169 ? -1.442 -4.676 -17.969 1 91.56 169 THR A N 1
ATOM 1290 C CA . THR A 1 169 ? -1.161 -3.914 -19.188 1 91.56 169 THR A CA 1
ATOM 1291 C C . THR A 1 169 ? -1.153 -4.828 -20.406 1 91.56 169 THR A C 1
ATOM 1293 O O . THR A 1 169 ? -1.549 -4.414 -21.5 1 91.56 169 THR A O 1
ATOM 1296 N N . ILE A 1 170 ? -0.755 -6.039 -20.219 1 92.88 170 ILE A N 1
ATOM 1297 C CA . ILE A 1 170 ? -0.699 -7.051 -21.266 1 92.88 170 ILE A CA 1
ATOM 1298 C C . ILE A 1 170 ? -2.113 -7.496 -21.625 1 92.88 170 ILE A C 1
ATOM 1300 O O . ILE A 1 170 ? -2.385 -7.84 -22.781 1 92.88 170 ILE A O 1
ATOM 1304 N N . HIS A 1 171 ? -2.977 -7.453 -20.703 1 97 171 HIS A N 1
ATOM 1305 C CA . HIS A 1 171 ? -4.262 -8.133 -20.844 1 97 171 HIS A CA 1
ATOM 1306 C C . HIS A 1 171 ? -5.406 -7.129 -20.922 1 97 171 HIS A C 1
ATOM 1308 O O . HIS A 1 171 ? -6.559 -7.512 -21.156 1 97 171 HIS A O 1
ATOM 1314 N N . ARG A 1 172 ? -5.113 -5.867 -20.797 1 96.88 172 ARG A N 1
ATOM 1315 C CA . ARG A 1 172 ? -6.129 -4.828 -20.641 1 96.88 172 ARG A CA 1
ATOM 1316 C C . ARG A 1 172 ? -7.078 -4.816 -21.828 1 96.88 172 ARG A C 1
ATOM 1318 O O . ARG A 1 172 ? -8.297 -4.707 -21.672 1 96.88 172 ARG A O 1
ATOM 1325 N N . GLU A 1 173 ? -6.574 -4.887 -23.031 1 97.19 173 GLU A N 1
ATOM 1326 C CA . GLU A 1 173 ? -7.402 -4.836 -24.234 1 97.19 173 GLU A CA 1
ATOM 1327 C C . GLU A 1 173 ? -8.398 -5.992 -24.266 1 97.19 173 GLU A C 1
ATOM 1329 O O . GLU A 1 173 ? -9.586 -5.785 -24.531 1 97.19 173 GLU A O 1
ATOM 1334 N N . THR A 1 174 ? -7.934 -7.199 -24 1 97.75 174 THR A N 1
ATOM 1335 C CA . THR A 1 174 ? -8.789 -8.383 -23.984 1 97.75 174 THR A CA 1
ATOM 1336 C C . THR A 1 174 ? -9.875 -8.25 -22.922 1 97.75 174 THR A C 1
ATOM 1338 O O . THR A 1 174 ? -11.039 -8.555 -23.172 1 97.75 174 THR A O 1
ATOM 1341 N N . ILE A 1 175 ? -9.484 -7.777 -21.75 1 98.06 175 ILE A N 1
ATOM 1342 C CA . ILE A 1 175 ? -10.422 -7.613 -20.656 1 98.06 175 ILE A CA 1
ATOM 1343 C C . ILE A 1 175 ? -11.492 -6.59 -21.031 1 98.06 175 ILE A C 1
ATOM 1345 O O . ILE A 1 175 ? -12.688 -6.828 -20.844 1 98.06 175 ILE A O 1
ATOM 1349 N N . THR A 1 176 ? -11.07 -5.5 -21.594 1 97.56 176 THR A N 1
ATOM 1350 C CA . THR A 1 176 ? -11.984 -4.426 -21.969 1 97.56 176 THR A CA 1
ATOM 1351 C C . THR A 1 176 ? -12.953 -4.898 -23.047 1 97.56 176 THR A C 1
ATOM 1353 O O . THR A 1 176 ? -14.148 -4.609 -22.984 1 97.56 176 THR A O 1
ATOM 1356 N N . GLU A 1 177 ? -12.438 -5.598 -24 1 97.5 177 GLU A N 1
ATOM 1357 C CA . GLU A 1 177 ? -13.25 -6.074 -25.125 1 97.5 177 GLU A CA 1
ATOM 1358 C C . GLU A 1 177 ? -14.367 -6.992 -24.641 1 97.5 177 GLU A C 1
ATOM 1360 O O . GLU A 1 177 ? -15.5 -6.906 -25.109 1 97.5 177 GLU A O 1
ATOM 1365 N N . ILE A 1 178 ? -14.109 -7.797 -23.672 1 96.56 178 ILE A N 1
ATOM 1366 C CA . ILE A 1 178 ? -15.055 -8.828 -23.281 1 96.56 178 ILE A CA 1
ATOM 1367 C C . ILE A 1 178 ? -15.945 -8.312 -22.156 1 96.56 178 ILE A C 1
ATOM 1369 O O . ILE A 1 178 ? -17.172 -8.516 -22.172 1 96.56 178 ILE A O 1
ATOM 1373 N N . MET A 1 179 ? -15.367 -7.59 -21.188 1 95.31 179 MET A N 1
ATOM 1374 C CA . MET A 1 179 ? -16.094 -7.242 -19.969 1 95.31 179 MET A CA 1
ATOM 1375 C C . MET A 1 179 ? -16.734 -5.867 -20.094 1 95.31 179 MET A C 1
ATOM 1377 O O . MET A 1 179 ? -17.672 -5.543 -19.359 1 95.31 179 MET A O 1
ATOM 1381 N N . GLY A 1 180 ? -16.172 -5.02 -20.969 1 93.19 180 GLY A N 1
ATOM 1382 C CA . GLY A 1 180 ? -16.688 -3.67 -21.125 1 93.19 180 GLY A CA 1
ATOM 1383 C C . GLY A 1 180 ? -16.672 -2.873 -19.844 1 93.19 180 GLY A C 1
ATOM 1384 O O . GLY A 1 180 ? -15.656 -2.807 -19.156 1 93.19 180 GLY A O 1
ATOM 1385 N N . ASP A 1 181 ? -17.781 -2.33 -19.422 1 91.44 181 ASP A N 1
ATOM 1386 C CA . ASP A 1 181 ? -17.891 -1.381 -18.328 1 91.44 181 ASP A CA 1
ATOM 1387 C C . ASP A 1 181 ? -17.844 -2.1 -16.969 1 91.44 181 ASP A C 1
ATOM 1389 O O . ASP A 1 181 ? -17.688 -1.464 -15.93 1 91.44 181 ASP A O 1
ATOM 1393 N N . GLN A 1 182 ? -17.938 -3.363 -17 1 93.56 182 GLN A N 1
ATOM 1394 C CA . GLN A 1 182 ? -17.859 -4.133 -15.758 1 93.56 182 GLN A CA 1
ATOM 1395 C C . GLN A 1 182 ? -16.422 -4.188 -15.227 1 93.56 182 GLN A C 1
ATOM 1397 O O . GLN A 1 182 ? -16.219 -4.445 -14.039 1 93.56 182 GLN A O 1
ATOM 1402 N N . ALA A 1 183 ? -15.508 -3.979 -16.172 1 95.88 183 ALA A N 1
ATOM 1403 C CA . ALA A 1 183 ? -14.094 -4.066 -15.805 1 95.88 183 ALA A CA 1
ATOM 1404 C C . ALA A 1 183 ? -13.594 -2.752 -15.211 1 95.88 183 ALA A C 1
ATOM 1406 O O . ALA A 1 183 ? -13.812 -1.683 -15.789 1 95.88 183 ALA A O 1
ATOM 1407 N N . VAL A 1 184 ? -13.047 -2.855 -14.109 1 96 184 VAL A N 1
ATOM 1408 C CA . VAL A 1 184 ? -12.305 -1.771 -13.477 1 96 184 VAL A CA 1
ATOM 1409 C C . VAL A 1 184 ? -10.828 -2.148 -13.375 1 96 184 VAL A C 1
ATOM 1411 O O . VAL A 1 184 ? -10.492 -3.297 -13.07 1 96 184 VAL A O 1
ATOM 1414 N N . PHE A 1 185 ? -9.93 -1.238 -13.664 1 96.69 185 PHE A N 1
ATOM 1415 C CA . PHE A 1 185 ? -8.5 -1.504 -13.594 1 96.69 185 PHE A CA 1
ATOM 1416 C C . PHE A 1 185 ? -7.855 -0.717 -12.461 1 96.69 185 PHE A C 1
ATOM 1418 O O . PHE A 1 185 ? -8.023 0.501 -12.375 1 96.69 185 PHE A O 1
ATOM 1425 N N . ALA A 1 186 ? -7.152 -1.421 -11.641 1 96.75 186 ALA A N 1
ATOM 1426 C CA . ALA A 1 186 ? -6.488 -0.77 -10.516 1 96.75 186 ALA A CA 1
ATOM 1427 C C . ALA A 1 186 ? -5.445 0.23 -11 1 96.75 186 ALA A C 1
ATOM 1429 O O . ALA A 1 186 ? -4.73 -0.029 -11.969 1 96.75 186 ALA A O 1
ATOM 1430 N N . PRO A 1 187 ? -5.281 1.369 -10.281 1 96.25 187 PRO A N 1
ATOM 1431 C CA . PRO A 1 187 ? -4.16 2.26 -10.586 1 96.25 187 PRO A CA 1
ATOM 1432 C C . PRO A 1 187 ? -2.803 1.612 -10.32 1 96.25 187 PRO A C 1
ATOM 1434 O O . PRO A 1 187 ? -2.723 0.605 -9.609 1 96.25 187 PRO A O 1
ATOM 1437 N N . MET A 1 188 ? -1.781 2.184 -10.859 1 96.31 188 MET A N 1
ATOM 1438 C CA . MET A 1 188 ? -0.456 1.569 -10.844 1 96.31 188 MET A CA 1
ATOM 1439 C C . MET A 1 188 ? 0.001 1.286 -9.422 1 96.31 188 MET A C 1
ATOM 1441 O O . MET A 1 188 ? 0.656 0.274 -9.164 1 96.31 188 MET A O 1
ATOM 1445 N N . SER A 1 189 ? -0.353 2.15 -8.453 1 98.12 189 SER A N 1
ATOM 1446 C CA . SER A 1 189 ? 0.148 2.039 -7.09 1 98.12 189 SER A CA 1
ATOM 1447 C C . SER A 1 189 ? -0.532 0.896 -6.344 1 98.12 189 SER A C 1
ATOM 1449 O O . SER A 1 189 ? -0.168 0.586 -5.207 1 98.12 189 SER A O 1
ATOM 1451 N N . TYR A 1 190 ? -1.466 0.202 -6.992 1 97.75 190 TYR A N 1
ATOM 1452 C CA . TYR A 1 190 ? -2.168 -0.937 -6.406 1 97.75 190 TYR A CA 1
ATOM 1453 C C . TYR A 1 190 ? -1.752 -2.238 -7.082 1 97.75 190 TYR A C 1
ATOM 1455 O O . TYR A 1 190 ? -2.256 -3.311 -6.742 1 97.75 190 TYR A O 1
ATOM 1463 N N . ARG A 1 191 ? -0.82 -2.199 -7.984 1 97.88 191 ARG A N 1
ATOM 1464 C CA . ARG A 1 191 ? -0.728 -3.301 -8.938 1 97.88 191 ARG A CA 1
ATOM 1465 C C . ARG A 1 191 ? 0.398 -4.258 -8.555 1 97.88 191 ARG A C 1
ATOM 1467 O O . ARG A 1 191 ? 0.508 -5.348 -9.117 1 97.88 191 ARG A O 1
ATOM 1474 N N . ILE A 1 192 ? 1.185 -3.916 -7.59 1 97.56 192 ILE A N 1
ATOM 1475 C CA . ILE A 1 192 ? 2.191 -4.875 -7.145 1 97.56 192 ILE A CA 1
ATOM 1476 C C . ILE A 1 192 ? 1.839 -5.383 -5.746 1 97.56 192 ILE A C 1
ATOM 1478 O O . ILE A 1 192 ? 1.331 -4.625 -4.918 1 97.56 192 ILE A O 1
ATOM 1482 N N . PRO A 1 193 ? 2.084 -6.707 -5.512 1 98.38 193 PRO A N 1
ATOM 1483 C CA . PRO A 1 193 ? 1.87 -7.199 -4.148 1 98.38 193 PRO A CA 1
ATOM 1484 C C . PRO A 1 193 ? 2.693 -6.434 -3.113 1 98.38 193 PRO A C 1
ATOM 1486 O O . PRO A 1 193 ? 3.838 -6.059 -3.383 1 98.38 193 PRO A O 1
ATOM 1489 N N . ARG A 1 194 ? 2.105 -6.273 -1.981 1 98.69 194 ARG A N 1
ATOM 1490 C CA . ARG A 1 194 ? 2.795 -5.598 -0.887 1 98.69 194 ARG A CA 1
ATOM 1491 C C . ARG A 1 194 ? 3.174 -6.582 0.213 1 98.69 194 ARG A C 1
ATOM 1493 O O . ARG A 1 194 ? 2.326 -7.336 0.699 1 98.69 194 ARG A O 1
ATOM 1500 N N . ALA A 1 195 ? 4.402 -6.449 0.605 1 98.94 195 ALA A N 1
ATOM 1501 C CA . ALA A 1 195 ? 4.867 -7.336 1.67 1 98.94 195 ALA A CA 1
ATOM 1502 C C . ALA A 1 195 ? 4.16 -7.023 2.988 1 98.94 195 ALA A C 1
ATOM 1504 O O . ALA A 1 195 ? 3.943 -7.918 3.809 1 98.94 195 ALA A O 1
ATOM 1505 N N . ALA A 1 196 ? 3.77 -5.785 3.205 1 98.88 196 ALA A N 1
ATOM 1506 C CA . ALA A 1 196 ? 3.008 -5.434 4.398 1 98.88 196 ALA A CA 1
ATOM 1507 C C . ALA A 1 196 ? 1.662 -6.152 4.426 1 98.88 196 ALA A C 1
ATOM 1509 O O . ALA A 1 196 ? 1.195 -6.574 5.484 1 98.88 196 ALA A O 1
ATOM 1510 N N . HIS A 1 197 ? 1.021 -6.242 3.268 1 98.81 197 HIS A N 1
ATOM 1511 C CA . HIS A 1 197 ? -0.217 -7.008 3.18 1 98.81 197 HIS A CA 1
ATOM 1512 C C . HIS A 1 197 ? 0.035 -8.492 3.422 1 98.81 197 HIS A C 1
ATOM 1514 O O . HIS A 1 197 ? -0.793 -9.18 4.027 1 98.81 197 HIS A O 1
ATOM 1520 N N . LEU A 1 198 ? 1.17 -8.992 2.936 1 98.94 198 LEU A N 1
ATOM 1521 C CA . LEU A 1 198 ? 1.578 -10.359 3.225 1 98.94 198 LEU A CA 1
ATOM 1522 C C . LEU A 1 198 ? 1.736 -10.578 4.727 1 98.94 198 LEU A C 1
ATOM 1524 O O . LEU A 1 198 ? 1.282 -11.594 5.262 1 98.94 198 LEU A O 1
ATOM 1528 N N . ALA A 1 199 ? 2.326 -9.625 5.387 1 98.94 199 ALA A N 1
ATOM 1529 C CA . ALA A 1 199 ? 2.467 -9.703 6.84 1 98.94 199 ALA A CA 1
ATOM 1530 C C . ALA A 1 199 ? 1.104 -9.688 7.523 1 98.94 199 ALA A C 1
ATOM 1532 O O . ALA A 1 199 ? 0.879 -10.422 8.484 1 98.94 199 ALA A O 1
ATOM 1533 N N . ALA A 1 200 ? 0.212 -8.836 7.043 1 98.44 200 ALA A N 1
ATOM 1534 C CA . ALA A 1 200 ? -1.131 -8.773 7.613 1 98.44 200 ALA A CA 1
ATOM 1535 C C . ALA A 1 200 ? -1.846 -10.117 7.477 1 98.44 200 ALA A C 1
ATOM 1537 O O . ALA A 1 200 ? -2.436 -10.609 8.438 1 98.44 200 ALA A O 1
ATOM 1538 N N . ALA A 1 201 ? -1.784 -10.672 6.273 1 98.44 201 ALA A N 1
ATOM 1539 C CA . ALA A 1 201 ? -2.354 -12 6.066 1 98.44 201 ALA A CA 1
ATOM 1540 C C . ALA A 1 201 ? -1.656 -13.039 6.941 1 98.44 201 ALA A C 1
ATOM 1542 O O . ALA A 1 201 ? -2.293 -13.977 7.426 1 98.44 201 ALA A O 1
ATOM 1543 N N . GLY A 1 202 ? -0.36 -12.867 7.105 1 98.62 202 GLY A N 1
ATOM 1544 C CA . GLY A 1 202 ? 0.403 -13.734 7.992 1 98.62 202 GLY A CA 1
ATOM 1545 C C . GLY A 1 202 ? -0.066 -13.68 9.43 1 98.62 202 GLY A C 1
ATOM 1546 O O . GLY A 1 202 ? -0.205 -14.711 10.086 1 98.62 202 GLY A O 1
ATOM 1547 N N . TRP A 1 203 ? -0.291 -12.531 9.961 1 98 203 TRP A N 1
ATOM 1548 C CA . TRP A 1 203 ? -0.801 -12.383 11.32 1 98 203 TRP A CA 1
ATOM 1549 C C . TRP A 1 203 ? -2.148 -13.078 11.477 1 98 203 TRP A C 1
ATOM 1551 O O . TRP A 1 203 ? -2.406 -13.727 12.492 1 98 203 TRP A O 1
ATOM 1561 N N . LYS A 1 204 ? -2.982 -12.852 10.492 1 96.62 204 LYS A N 1
ATOM 1562 C CA . LYS A 1 204 ? -4.266 -13.547 10.508 1 96.62 204 LYS A CA 1
ATOM 1563 C C . LYS A 1 204 ? -4.07 -15.062 10.562 1 96.62 204 LYS A C 1
ATOM 1565 O O . LYS A 1 204 ? -4.715 -15.75 11.352 1 96.62 204 LYS A O 1
ATOM 1570 N N . ALA A 1 205 ? -3.203 -15.578 9.719 1 97.94 205 ALA A N 1
ATOM 1571 C CA . ALA A 1 205 ? -2.904 -17 9.695 1 97.94 205 ALA A CA 1
ATOM 1572 C C . ALA A 1 205 ? -2.377 -17.469 11.047 1 97.94 205 ALA A C 1
ATOM 1574 O O . ALA A 1 205 ? -2.77 -18.531 11.539 1 97.94 205 ALA A O 1
ATOM 1575 N N . LEU A 1 206 ? -1.497 -16.703 11.602 1 98 206 LEU A N 1
ATOM 1576 C CA . LEU A 1 206 ? -0.915 -17.047 12.891 1 98 206 LEU A CA 1
ATOM 1577 C C . LEU A 1 206 ? -1.992 -17.125 13.969 1 98 206 LEU A C 1
ATOM 1579 O O . LEU A 1 206 ? -2.016 -18.078 14.75 1 98 206 LEU A O 1
ATOM 1583 N N . LYS A 1 207 ? -2.883 -16.203 13.977 1 96.19 207 LYS A N 1
ATOM 1584 C CA . LYS A 1 207 ? -3.975 -16.172 14.945 1 96.19 207 LYS A CA 1
ATOM 1585 C C . LYS A 1 207 ? -4.906 -17.375 14.758 1 96.19 207 LYS A C 1
ATOM 1587 O O . LYS A 1 207 ? -5.457 -17.891 15.727 1 96.19 207 LYS A O 1
ATOM 1592 N N . GLU A 1 208 ? -5.047 -17.766 13.578 1 96.38 208 GLU A N 1
ATOM 1593 C CA . GLU A 1 208 ? -5.918 -18.891 13.25 1 96.38 208 GLU A CA 1
ATOM 1594 C C . GLU A 1 208 ? -5.164 -20.203 13.336 1 96.38 208 GLU A C 1
ATOM 1596 O O . GLU A 1 208 ? -5.695 -21.266 12.969 1 96.38 208 GLU A O 1
ATOM 1601 N N . GLU A 1 209 ? -3.896 -20.172 13.664 1 97.19 209 GLU A N 1
ATOM 1602 C CA . GLU A 1 209 ? -3.033 -21.344 13.844 1 97.19 209 GLU A CA 1
ATOM 1603 C C . GLU A 1 209 ? -2.832 -22.094 12.531 1 97.19 209 GLU A C 1
ATOM 1605 O O . GLU A 1 209 ? -2.758 -23.312 12.516 1 97.19 209 GLU A O 1
ATOM 1610 N N . ARG A 1 210 ? -2.867 -21.312 11.484 1 97.69 210 ARG A N 1
ATOM 1611 C CA . ARG A 1 210 ? -2.52 -21.859 10.18 1 97.69 210 ARG A CA 1
ATOM 1612 C C . ARG A 1 210 ? -1.021 -21.75 9.914 1 97.69 210 ARG A C 1
ATOM 1614 O O . ARG A 1 210 ? -0.582 -20.938 9.102 1 97.69 210 ARG A O 1
ATOM 1621 N N . ILE A 1 211 ? -0.305 -22.656 10.555 1 98.44 211 ILE A N 1
ATOM 1622 C CA . ILE A 1 211 ? 1.153 -22.672 10.531 1 98.44 211 ILE A CA 1
ATOM 1623 C C . ILE A 1 211 ? 1.647 -23.812 9.656 1 98.44 211 ILE A C 1
ATOM 1625 O O . ILE A 1 211 ? 1.136 -24.938 9.734 1 98.44 211 ILE A O 1
ATOM 1629 N N . GLU A 1 212 ? 2.617 -23.5 8.805 1 98.06 212 GLU A N 1
ATOM 1630 C CA . GLU A 1 212 ? 3.154 -24.516 7.895 1 98.06 212 GLU A CA 1
ATOM 1631 C C . GLU A 1 212 ? 4.18 -25.406 8.594 1 98.06 212 GLU A C 1
ATOM 1633 O O . GLU A 1 212 ? 4.863 -24.953 9.516 1 98.06 212 GLU A O 1
ATOM 1638 N N . ASP A 1 213 ? 4.246 -26.594 8.133 1 96.56 213 ASP A N 1
ATOM 1639 C CA . ASP A 1 213 ? 5.344 -27.469 8.531 1 96.56 213 ASP A CA 1
ATOM 1640 C C . ASP A 1 213 ? 6.598 -27.188 7.699 1 96.56 213 ASP A C 1
ATOM 1642 O O . ASP A 1 213 ? 6.609 -27.422 6.488 1 96.56 213 ASP A O 1
ATOM 1646 N N . THR A 1 214 ? 7.652 -26.734 8.344 1 95.12 214 THR A N 1
ATOM 1647 C CA . THR A 1 214 ? 8.852 -26.281 7.641 1 95.12 214 THR A CA 1
ATOM 1648 C C . THR A 1 214 ? 9.477 -27.438 6.848 1 95.12 214 THR A C 1
ATOM 1650 O O . THR A 1 214 ? 10.148 -27.203 5.84 1 95.12 214 THR A O 1
ATOM 1653 N N . GLU A 1 215 ? 9.297 -28.594 7.207 1 93.5 215 GLU A N 1
ATOM 1654 C CA . GLU A 1 215 ? 9.898 -29.75 6.543 1 93.5 215 GLU A CA 1
ATOM 1655 C C . GLU A 1 215 ? 9.133 -30.109 5.27 1 93.5 215 GLU A C 1
ATOM 1657 O O . GLU A 1 215 ? 9.742 -30.469 4.262 1 93.5 215 GLU A O 1
ATOM 1662 N N . THR A 1 216 ? 7.855 -29.953 5.312 1 94.94 216 THR A N 1
ATOM 1663 C CA . THR A 1 216 ? 7.051 -30.469 4.211 1 94.94 216 THR A CA 1
ATOM 1664 C C . THR A 1 216 ? 6.527 -29.328 3.344 1 94.94 216 THR A C 1
ATOM 1666 O O . THR A 1 216 ? 6.02 -29.562 2.242 1 94.94 216 THR A O 1
ATOM 1669 N N . PHE A 1 217 ? 6.707 -28.172 3.852 1 96.06 217 PHE A N 1
ATOM 1670 C CA . PHE A 1 217 ? 6.199 -27 3.139 1 96.06 217 PHE A CA 1
ATOM 1671 C C . PHE A 1 217 ? 6.863 -26.875 1.773 1 96.06 217 PHE A C 1
ATOM 1673 O O . PHE A 1 217 ? 8.086 -26.938 1.665 1 96.06 217 PHE A O 1
ATOM 1680 N N . ILE A 1 218 ? 6.023 -26.734 0.655 1 94.94 218 ILE A N 1
ATOM 1681 C CA . ILE A 1 218 ? 6.508 -26.578 -0.71 1 94.94 218 ILE A CA 1
ATOM 1682 C C . ILE A 1 218 ? 5.73 -25.453 -1.402 1 94.94 218 ILE A C 1
ATOM 1684 O O . ILE A 1 218 ? 4.609 -25.125 -1 1 94.94 218 ILE A O 1
ATOM 1688 N N . PRO A 1 219 ? 6.336 -24.875 -2.445 1 95.69 219 PRO A N 1
ATOM 1689 C CA . PRO A 1 219 ? 5.598 -23.891 -3.244 1 95.69 219 PRO A CA 1
ATOM 1690 C C . PRO A 1 219 ? 4.281 -24.453 -3.787 1 95.69 219 PRO A C 1
ATOM 1692 O O . PRO A 1 219 ? 4.156 -25.656 -4.008 1 95.69 219 PRO A O 1
ATOM 1695 N N . VAL A 1 220 ? 3.342 -23.531 -3.945 1 91.06 220 VAL A N 1
ATOM 1696 C CA . VAL A 1 220 ? 2.096 -23.875 -4.617 1 91.06 220 VAL A CA 1
ATOM 1697 C C . VAL A 1 220 ? 2.201 -23.562 -6.105 1 91.06 220 VAL A C 1
ATOM 1699 O O . VAL A 1 220 ? 2.402 -22.406 -6.484 1 91.06 220 VAL A O 1
ATOM 1702 N N . TYR A 1 221 ? 2.125 -24.625 -6.898 1 88 221 TYR A N 1
ATOM 1703 C CA . TYR A 1 221 ? 2.1 -24.5 -8.352 1 88 221 TYR A CA 1
ATOM 1704 C C . TYR A 1 221 ? 0.708 -24.781 -8.898 1 88 221 TYR A C 1
ATOM 1706 O O . TYR A 1 221 ? 0.163 -25.875 -8.68 1 88 221 TYR A O 1
ATOM 1714 N N . LEU A 1 222 ? 0.084 -23.828 -9.328 1 83.5 222 LEU A N 1
ATOM 1715 C CA . LEU A 1 222 ? -1.237 -24.094 -9.883 1 83.5 222 LEU A CA 1
ATOM 1716 C C . LEU A 1 222 ? -1.126 -24.781 -11.242 1 83.5 222 LEU A C 1
ATOM 1718 O O . LEU A 1 222 ? -0.228 -24.469 -12.031 1 83.5 222 LEU A O 1
ATOM 1722 N N . GLN A 1 223 ? -1.716 -25.875 -11.375 1 69 223 GLN A N 1
ATOM 1723 C CA . GLN A 1 223 ? -1.712 -26.625 -12.633 1 69 223 GLN A CA 1
ATOM 1724 C C . GLN A 1 223 ? -3.066 -26.531 -13.328 1 69 223 GLN A C 1
ATOM 1726 O O . GLN A 1 223 ? -4.094 -26.328 -12.672 1 69 223 GLN A O 1
ATOM 1731 N N . MET A 1 224 ? -2.838 -26.391 -14.609 1 63.66 224 MET A N 1
ATOM 1732 C CA . MET A 1 224 ? -4.059 -26.391 -15.406 1 63.66 224 MET A CA 1
ATOM 1733 C C . MET A 1 224 ? -4.867 -27.656 -15.172 1 63.66 224 MET A C 1
ATOM 1735 O O . MET A 1 224 ? -4.297 -28.734 -15.008 1 63.66 224 MET A O 1
ATOM 1739 N N . ALA A 1 225 ? -6.16 -27.422 -14.891 1 57.34 225 ALA A N 1
ATOM 1740 C CA . ALA A 1 225 ? -7.008 -28.609 -14.836 1 57.34 225 ALA A CA 1
ATOM 1741 C C . ALA A 1 225 ? -6.82 -29.469 -16.078 1 57.34 225 ALA A C 1
ATOM 1743 O O . ALA A 1 225 ? -6.695 -28.953 -17.188 1 57.34 225 ALA A O 1
ATOM 1744 N N . GLU A 1 226 ? -6.562 -30.688 -15.805 1 54.66 226 GLU A N 1
ATOM 1745 C CA . GLU A 1 226 ? -6.273 -31.656 -16.859 1 54.66 226 GLU A CA 1
ATOM 1746 C C . GLU A 1 226 ? -7.191 -31.453 -18.062 1 54.66 226 GLU A C 1
ATOM 1748 O O . GLU A 1 226 ? -6.742 -31.516 -19.203 1 54.66 226 GLU A O 1
ATOM 1753 N N . ALA A 1 227 ? -8.414 -31.344 -17.828 1 52.09 227 ALA A N 1
ATOM 1754 C CA . ALA A 1 227 ? -9.398 -31.172 -18.906 1 52.09 227 ALA A CA 1
ATOM 1755 C C . ALA A 1 227 ? -9.102 -29.938 -19.734 1 52.09 227 ALA A C 1
ATOM 1757 O O . ALA A 1 227 ? -9.195 -29.969 -20.969 1 52.09 227 ALA A O 1
ATOM 1758 N N . GLU A 1 228 ? -8.727 -28.859 -19.109 1 56.97 228 GLU A N 1
ATOM 1759 C CA . GLU A 1 228 ? -8.414 -27.625 -19.812 1 56.97 228 GLU A CA 1
ATOM 1760 C C . GLU A 1 228 ? -7.113 -27.75 -20.609 1 56.97 228 GLU A C 1
ATOM 1762 O O . GLU A 1 228 ? -7.016 -27.25 -21.734 1 56.97 228 GLU A O 1
ATOM 1767 N N . ALA A 1 229 ? -6.188 -28.5 -20.047 1 60.19 229 ALA A N 1
ATOM 1768 C CA . ALA A 1 229 ? -4.922 -28.781 -20.734 1 60.19 229 ALA A CA 1
ATOM 1769 C C . ALA A 1 229 ? -5.152 -29.578 -22 1 60.19 229 ALA A C 1
ATOM 1771 O O . ALA A 1 229 ? -4.555 -29.281 -23.047 1 60.19 229 ALA A O 1
ATOM 1772 N N . LYS A 1 230 ? -6.066 -30.438 -21.875 1 58.53 230 LYS A N 1
ATOM 1773 C CA . LYS A 1 230 ? -6.414 -31.25 -23.031 1 58.53 230 LYS A CA 1
ATOM 1774 C C . LYS A 1 230 ? -7.152 -30.438 -24.078 1 58.53 230 LYS A C 1
ATOM 1776 O O . LYS A 1 230 ? -6.91 -30.594 -25.281 1 58.53 230 LYS A O 1
ATOM 1781 N N . TRP A 1 231 ? -8.008 -29.625 -23.672 1 55.5 231 TRP A N 1
ATOM 1782 C CA . TRP A 1 231 ? -8.758 -28.766 -24.562 1 55.5 231 TRP A CA 1
ATOM 1783 C C . TRP A 1 231 ? -7.832 -27.797 -25.297 1 55.5 231 TRP A C 1
ATOM 1785 O O . TRP A 1 231 ? -7.941 -27.641 -26.516 1 55.5 231 TRP A O 1
ATOM 1795 N N . LEU A 1 232 ? -6.938 -27.188 -24.641 1 57.88 232 LEU A N 1
ATOM 1796 C CA . LEU A 1 232 ? -5.973 -26.281 -25.234 1 57.88 232 LEU A CA 1
ATOM 1797 C C . LEU A 1 232 ? -5.082 -27.016 -26.234 1 57.88 232 LEU A C 1
ATOM 1799 O O . LEU A 1 232 ? -4.773 -26.484 -27.312 1 57.88 232 LEU A O 1
ATOM 1803 N N . ALA A 1 233 ? -4.695 -28.266 -25.859 1 60.25 233 ALA A N 1
ATOM 1804 C CA . ALA A 1 233 ? -3.893 -29.094 -26.75 1 60.25 233 ALA A CA 1
ATOM 1805 C C . ALA A 1 233 ? -4.664 -29.469 -28.016 1 60.25 233 ALA A C 1
ATOM 1807 O O . ALA A 1 233 ? -4.078 -29.594 -29.094 1 60.25 233 ALA A O 1
ATOM 1808 N N . SER A 1 234 ? -5.902 -29.438 -27.766 1 59.72 234 SER A N 1
ATOM 1809 C CA . SER A 1 234 ? -6.73 -29.812 -28.906 1 59.72 234 SER A CA 1
ATOM 1810 C C . SER A 1 234 ? -6.93 -28.641 -29.844 1 59.72 234 SER A C 1
ATOM 1812 O O . SER A 1 234 ? -7.211 -28.828 -31.031 1 59.72 234 SER A O 1
ATOM 1814 N N . GLN A 1 235 ? -6.922 -27.406 -29.234 1 57.09 235 GLN A N 1
ATOM 1815 C CA . GLN A 1 235 ? -7.074 -26.234 -30.094 1 57.09 235 GLN A CA 1
ATOM 1816 C C . GLN A 1 235 ? -5.793 -25.953 -30.875 1 57.09 235 GLN A C 1
ATOM 1818 O O . GLN A 1 235 ? -5.816 -25.234 -31.875 1 57.09 235 GLN A O 1
ATOM 1823 N N . LYS A 1 236 ? -4.707 -26.359 -30.438 1 52.16 236 LYS A N 1
ATOM 1824 C CA . LYS A 1 236 ? -3.416 -26.219 -31.109 1 52.16 236 LYS A CA 1
ATOM 1825 C C . LYS A 1 236 ? -3.244 -27.266 -32.188 1 52.16 236 LYS A C 1
ATOM 1827 O O . LYS A 1 236 ? -2.275 -27.234 -32.969 1 52.16 236 LYS A O 1
ATOM 1832 N N . LYS A 1 237 ? -4.176 -28.219 -32.344 1 49.56 237 LYS A N 1
ATOM 1833 C CA . LYS A 1 237 ? -4.188 -29.109 -33.5 1 49.56 237 LYS A CA 1
ATOM 1834 C C . LYS A 1 237 ? -5.074 -28.547 -34.625 1 49.56 237 LYS A C 1
ATOM 1836 O O . LYS A 1 237 ? -6.133 -27.984 -34.344 1 49.56 237 LYS A O 1
ATOM 1841 N N . MET B 1 1 ? 8.977 7.984 -18.531 1 91.62 1 MET B N 1
ATOM 1842 C CA . MET B 1 1 ? 9.133 9.039 -17.547 1 91.62 1 MET B CA 1
ATOM 1843 C C . MET B 1 1 ? 8.922 8.5 -16.141 1 91.62 1 MET B C 1
ATOM 1845 O O . MET B 1 1 ? 8.133 7.574 -15.938 1 91.62 1 MET B O 1
ATOM 1849 N N . THR B 1 2 ? 9.742 9.023 -15.172 1 98.12 2 THR B N 1
ATOM 1850 C CA . THR B 1 2 ? 9.703 8.508 -13.812 1 98.12 2 THR B CA 1
ATOM 1851 C C . THR B 1 2 ? 9.516 9.641 -12.812 1 98.12 2 THR B C 1
ATOM 1853 O O . THR B 1 2 ? 10.055 10.734 -13 1 98.12 2 THR B O 1
ATOM 1856 N N . ILE B 1 3 ? 8.703 9.383 -11.828 1 98.88 3 ILE B N 1
ATOM 1857 C CA . ILE B 1 3 ? 8.531 10.305 -10.711 1 98.88 3 ILE B CA 1
ATOM 1858 C C . ILE B 1 3 ? 9.203 9.734 -9.461 1 98.88 3 ILE B C 1
ATOM 1860 O O . ILE B 1 3 ? 9.086 8.539 -9.188 1 98.88 3 ILE B O 1
ATOM 1864 N N . LEU B 1 4 ? 9.977 10.578 -8.805 1 98.94 4 LEU B N 1
ATOM 1865 C CA . LEU B 1 4 ? 10.406 10.289 -7.441 1 98.94 4 LEU B CA 1
ATOM 1866 C C . LEU B 1 4 ? 9.43 10.883 -6.43 1 98.94 4 LEU B C 1
ATOM 1868 O O . LEU B 1 4 ? 9.117 12.07 -6.488 1 98.94 4 LEU B O 1
ATOM 1872 N N . ALA B 1 5 ? 8.906 10.062 -5.559 1 99 5 ALA B N 1
ATOM 1873 C CA . ALA B 1 5 ? 8.008 10.516 -4.496 1 99 5 ALA B CA 1
ATOM 1874 C C . ALA B 1 5 ? 8.695 10.461 -3.139 1 99 5 ALA B C 1
ATOM 1876 O O . ALA B 1 5 ? 9.391 9.484 -2.826 1 99 5 ALA B O 1
ATOM 1877 N N . ILE B 1 6 ? 8.523 11.484 -2.338 1 98.94 6 ILE B N 1
ATOM 1878 C CA . ILE B 1 6 ? 9.188 11.633 -1.047 1 98.94 6 ILE B CA 1
ATOM 1879 C C . ILE B 1 6 ? 8.156 12 0.02 1 98.94 6 ILE B C 1
ATOM 1881 O O . ILE B 1 6 ? 7.414 12.977 -0.137 1 98.94 6 ILE B O 1
ATOM 1885 N N . ASP B 1 7 ? 8.117 11.273 1.101 1 98.94 7 ASP B N 1
ATOM 1886 C CA . ASP B 1 7 ? 7.254 11.617 2.229 1 98.94 7 ASP B CA 1
ATOM 1887 C C . ASP B 1 7 ? 8.016 11.523 3.549 1 98.94 7 ASP B C 1
ATOM 1889 O O . ASP B 1 7 ? 8.414 10.43 3.965 1 98.94 7 ASP B O 1
ATOM 1893 N N . THR B 1 8 ? 8.258 12.586 4.188 1 98.56 8 THR B N 1
ATOM 1894 C CA . THR B 1 8 ? 8.883 12.656 5.50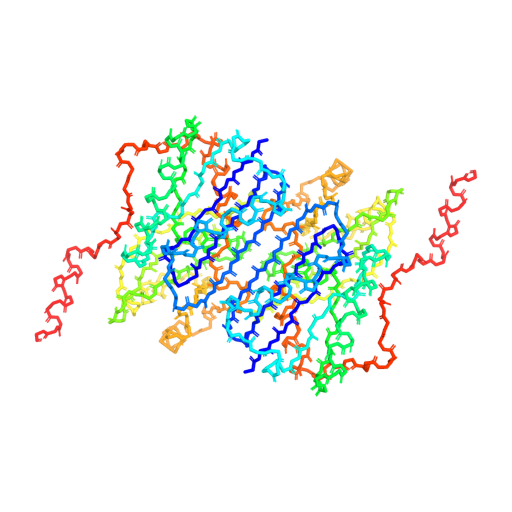4 1 98.56 8 THR B CA 1
ATOM 1895 C C . THR B 1 8 ? 7.953 13.344 6.504 1 98.56 8 THR B C 1
ATOM 1897 O O . THR B 1 8 ? 8.406 13.836 7.539 1 98.56 8 THR B O 1
ATOM 1900 N N . SER B 1 9 ? 6.68 13.414 6.164 1 97.12 9 SER B N 1
ATOM 1901 C CA . SER B 1 9 ? 5.77 14.32 6.859 1 97.12 9 SER B CA 1
ATOM 1902 C C . SER B 1 9 ? 5.418 13.789 8.242 1 97.12 9 SER B C 1
ATOM 1904 O O . SER B 1 9 ? 4.949 14.531 9.102 1 97.12 9 SER B O 1
ATOM 1906 N N . ASN B 1 10 ? 5.609 12.477 8.492 1 95.19 10 ASN B N 1
ATOM 1907 C CA . ASN B 1 10 ? 5.285 11.828 9.758 1 95.19 10 ASN B CA 1
ATOM 1908 C C . ASN B 1 10 ? 6.426 10.938 10.234 1 95.19 10 ASN B C 1
ATOM 1910 O O . ASN B 1 10 ? 7.566 11.078 9.789 1 95.19 10 ASN B O 1
ATOM 1914 N N . PHE B 1 11 ? 6.172 10.062 11.211 1 93.06 11 PHE B N 1
ATOM 1915 C CA . PHE B 1 11 ? 7.195 9.125 11.648 1 93.06 11 PHE B CA 1
ATOM 1916 C C . PHE B 1 11 ? 7.637 8.227 10.5 1 93.06 11 PHE B C 1
ATOM 1918 O O . PHE B 1 11 ? 8.805 7.828 10.422 1 93.06 11 PHE B O 1
ATOM 1925 N N . SER B 1 12 ? 6.746 7.988 9.656 1 96.69 12 SER B N 1
ATOM 1926 C CA . SER B 1 12 ? 7.094 7.16 8.508 1 96.69 12 SER B CA 1
ATOM 1927 C C . SER B 1 12 ? 7.891 7.949 7.473 1 96.69 12 SER B C 1
ATOM 1929 O O . SER B 1 12 ? 7.562 9.102 7.18 1 96.69 12 SER B O 1
ATOM 1931 N N . LEU B 1 13 ? 8.945 7.438 7.086 1 98.56 13 LEU B N 1
ATOM 1932 C CA . LEU B 1 13 ? 9.711 7.875 5.93 1 98.56 13 LEU B CA 1
ATOM 1933 C C . LEU B 1 13 ? 9.453 6.973 4.727 1 98.56 13 LEU B C 1
ATOM 1935 O O . LEU B 1 13 ? 9.523 5.75 4.84 1 98.56 13 LEU B O 1
ATOM 1939 N N . GLY B 1 14 ? 9.008 7.551 3.635 1 98.81 14 GLY B N 1
ATOM 1940 C CA . GLY B 1 14 ? 8.742 6.758 2.443 1 98.81 14 GLY B CA 1
ATOM 1941 C C . GLY B 1 14 ? 9.25 7.406 1.17 1 98.81 14 GLY B C 1
ATOM 1942 O O . GLY B 1 14 ? 9.156 8.625 1.009 1 98.81 14 GLY B O 1
ATOM 1943 N N . VAL B 1 15 ? 9.836 6.637 0.264 1 98.94 15 VAL B N 1
ATOM 1944 C CA . VAL B 1 15 ? 10.25 7.07 -1.067 1 98.94 15 VAL B CA 1
ATOM 1945 C C . VAL B 1 15 ? 9.805 6.043 -2.105 1 98.94 15 VAL B C 1
ATOM 1947 O O . VAL B 1 15 ? 9.727 4.848 -1.811 1 98.94 15 VAL B O 1
ATOM 1950 N N . ALA B 1 16 ? 9.477 6.48 -3.264 1 98.94 16 ALA B N 1
ATOM 1951 C CA . ALA B 1 16 ? 9.109 5.586 -4.359 1 98.94 16 ALA B CA 1
ATOM 1952 C C . ALA B 1 16 ? 9.562 6.148 -5.703 1 98.94 16 ALA B C 1
ATOM 1954 O O . ALA B 1 16 ? 9.695 7.363 -5.863 1 98.94 16 ALA B O 1
ATOM 1955 N N . VAL B 1 17 ? 9.906 5.328 -6.574 1 98.94 17 VAL B N 1
ATOM 1956 C CA . VAL B 1 17 ? 10.18 5.625 -7.977 1 98.94 17 VAL B CA 1
ATOM 1957 C C . VAL B 1 17 ? 9.156 4.914 -8.867 1 98.94 17 VAL B C 1
ATOM 1959 O O . VAL B 1 17 ? 9.055 3.688 -8.844 1 98.94 17 VAL B O 1
ATOM 1962 N N . CYS B 1 18 ? 8.398 5.715 -9.594 1 98.88 18 CYS B N 1
ATOM 1963 C CA . CYS B 1 18 ? 7.293 5.156 -10.359 1 98.88 18 CYS B CA 1
ATOM 1964 C C . CYS B 1 18 ? 7.242 5.754 -11.766 1 98.88 18 CYS B C 1
ATOM 1966 O O . CYS B 1 18 ? 7.52 6.941 -11.945 1 98.88 18 CYS B O 1
ATOM 1968 N N . THR B 1 19 ? 6.895 4.914 -12.727 1 98 19 THR B N 1
ATOM 1969 C CA . THR B 1 19 ? 6.379 5.434 -13.992 1 98 19 THR B CA 1
ATOM 1970 C C . THR B 1 19 ? 4.871 5.652 -13.906 1 98 19 THR B C 1
ATOM 1972 O O . THR B 1 19 ? 4.262 5.414 -12.859 1 98 19 THR B O 1
ATOM 1975 N N . GLU B 1 20 ? 4.316 6.125 -14.977 1 95.81 20 GLU B N 1
ATOM 1976 C CA . GLU B 1 20 ? 2.873 6.34 -14.992 1 95.81 20 GLU B CA 1
ATOM 1977 C C . GLU B 1 20 ? 2.115 5.027 -14.82 1 95.81 20 GLU B C 1
ATOM 1979 O O . GLU B 1 20 ? 0.991 5.016 -14.32 1 95.81 20 GLU B O 1
ATOM 1984 N N . ASP B 1 21 ? 2.828 3.904 -15.125 1 94.81 21 ASP B N 1
ATOM 1985 C CA . ASP B 1 21 ? 2.086 2.65 -15.203 1 94.81 21 ASP B CA 1
ATOM 1986 C C . ASP B 1 21 ? 2.652 1.615 -14.234 1 94.81 21 ASP B C 1
ATOM 1988 O O . ASP B 1 21 ? 2.105 0.519 -14.094 1 94.81 21 ASP B O 1
ATOM 1992 N N . LYS B 1 22 ? 3.74 2.039 -13.578 1 96.69 22 LYS B N 1
ATOM 1993 C CA . LYS B 1 22 ? 4.426 0.988 -12.828 1 96.69 22 LYS B CA 1
ATOM 1994 C C . LYS B 1 22 ? 5.141 1.559 -11.609 1 96.69 22 LYS B C 1
ATOM 1996 O O . LYS B 1 22 ? 5.77 2.617 -11.688 1 96.69 22 LYS B O 1
ATOM 2001 N N . VAL B 1 23 ? 4.977 0.878 -10.492 1 98.5 23 VAL B N 1
ATOM 2002 C CA . VAL B 1 23 ? 5.871 1.12 -9.367 1 98.5 23 VAL B CA 1
ATOM 2003 C C . VAL B 1 23 ? 7.191 0.381 -9.586 1 98.5 23 VAL B C 1
ATOM 2005 O O . VAL B 1 23 ? 7.227 -0.851 -9.578 1 98.5 23 VAL B O 1
ATOM 2008 N N . LEU B 1 24 ? 8.281 1.091 -9.727 1 98.62 24 LEU B N 1
ATOM 2009 C CA . LEU B 1 24 ? 9.586 0.467 -9.922 1 98.62 24 LEU B CA 1
ATOM 2010 C C . LEU B 1 24 ? 10.195 0.057 -8.586 1 98.62 24 LEU B C 1
ATOM 2012 O O . LEU B 1 24 ? 10.867 -0.971 -8.492 1 98.62 24 LEU B O 1
ATOM 2016 N N . GLY B 1 25 ? 9.984 0.875 -7.609 1 98.75 25 GLY B N 1
ATOM 2017 C CA . GLY B 1 25 ? 10.453 0.599 -6.262 1 98.75 25 GLY B CA 1
ATOM 2018 C C . GLY B 1 25 ? 9.82 1.49 -5.211 1 98.75 25 GLY B C 1
ATOM 2019 O O . GLY B 1 25 ? 9.312 2.568 -5.531 1 98.75 25 GLY B O 1
ATOM 2020 N N . GLU B 1 26 ? 9.812 1.039 -4.023 1 98.94 26 GLU B N 1
ATOM 2021 C CA . GLU B 1 26 ? 9.258 1.734 -2.863 1 98.94 26 GLU B CA 1
ATOM 2022 C C . GLU B 1 26 ? 9.938 1.279 -1.575 1 98.94 26 GLU B C 1
ATOM 2024 O O . GLU B 1 26 ? 10.203 0.088 -1.393 1 98.94 26 GLU B O 1
ATOM 2029 N N . PHE B 1 27 ? 10.328 2.221 -0.771 1 98.88 27 PHE B N 1
ATOM 2030 C CA . PHE B 1 27 ? 11.008 1.954 0.491 1 98.88 27 PHE B CA 1
ATOM 2031 C C . PHE B 1 27 ? 10.43 2.816 1.608 1 98.88 27 PHE B C 1
ATOM 2033 O O . PHE B 1 27 ? 10.312 4.035 1.459 1 98.88 27 PHE B O 1
ATOM 2040 N N . SER B 1 28 ? 10 2.186 2.67 1 98.69 28 SER B N 1
ATOM 2041 C CA . SER B 1 28 ? 9.445 2.934 3.793 1 98.69 28 SER B CA 1
ATOM 2042 C C . SER B 1 28 ? 9.93 2.373 5.125 1 98.69 28 SER B C 1
ATOM 2044 O O . SER B 1 28 ? 10.117 1.162 5.266 1 98.69 28 SER B O 1
ATOM 2046 N N . THR B 1 29 ? 10.172 3.166 6.07 1 98.56 29 THR B N 1
ATOM 2047 C CA . THR B 1 29 ? 10.398 2.834 7.473 1 98.56 29 THR B CA 1
ATOM 2048 C C . THR B 1 29 ? 9.508 3.678 8.383 1 98.56 29 THR B C 1
ATOM 2050 O O . THR B 1 29 ? 9.125 4.789 8.016 1 98.56 29 THR B O 1
ATOM 2053 N N . ASN B 1 30 ? 9.125 3.105 9.453 1 97.88 30 ASN B N 1
ATOM 2054 C CA . ASN B 1 30 ? 8.172 3.738 10.367 1 97.88 30 ASN B CA 1
ATOM 2055 C C . ASN B 1 30 ? 8.68 3.709 11.805 1 97.88 30 ASN B C 1
ATOM 2057 O O . ASN B 1 30 ? 8.117 3.008 12.648 1 97.88 30 ASN B O 1
ATOM 2061 N N . LEU B 1 31 ? 9.703 4.383 12.086 1 93.44 31 LEU B N 1
ATOM 2062 C CA . LEU B 1 31 ? 10.328 4.551 13.391 1 93.44 31 LEU B CA 1
ATOM 2063 C C . LEU B 1 31 ? 10.609 6.02 13.68 1 93.44 31 LEU B C 1
ATOM 2065 O O . LEU B 1 31 ? 10.688 6.832 12.75 1 93.44 31 LEU B O 1
ATOM 2069 N N . LYS B 1 32 ? 10.664 6.273 14.922 1 90.75 32 LYS B N 1
ATOM 2070 C CA . LYS B 1 32 ? 11.055 7.621 15.328 1 90.75 32 LYS B CA 1
ATOM 2071 C C . LYS B 1 32 ? 12.547 7.848 15.125 1 90.75 32 LYS B C 1
ATOM 2073 O O . LYS B 1 32 ? 13.344 7.645 16.047 1 90.75 32 LYS B O 1
ATOM 2078 N N . LYS B 1 33 ? 12.93 8.258 13.93 1 88.94 33 LYS B N 1
ATOM 2079 C CA . LYS B 1 33 ? 14.312 8.539 13.578 1 88.94 33 LYS B CA 1
ATOM 2080 C C . LYS B 1 33 ? 14.43 9.836 12.781 1 88.94 33 LYS B C 1
ATOM 2082 O O . LYS B 1 33 ? 13.422 10.367 12.305 1 88.94 33 LYS B O 1
ATOM 2087 N N . ASN B 1 34 ? 15.609 10.242 12.703 1 92.12 34 ASN B N 1
ATOM 2088 C CA . ASN B 1 34 ? 15.891 11.508 12.031 1 92.12 34 ASN B CA 1
ATOM 2089 C C . ASN B 1 34 ? 15.828 11.367 10.516 1 92.12 34 ASN B C 1
ATOM 2091 O O . ASN B 1 34 ? 16.734 10.812 9.898 1 92.12 34 ASN B O 1
ATOM 2095 N N . HIS B 1 35 ? 14.836 11.969 9.945 1 96.19 35 HIS B N 1
ATOM 2096 C CA . HIS B 1 35 ? 14.641 11.883 8.5 1 96.19 35 HIS B CA 1
ATOM 2097 C C . HIS B 1 35 ? 15.75 12.602 7.746 1 96.19 35 HIS B C 1
ATOM 2099 O O . HIS B 1 35 ? 16.094 12.211 6.625 1 96.19 35 HIS B O 1
ATOM 2105 N N . SER B 1 36 ? 16.312 13.633 8.32 1 95.5 36 SER B N 1
ATOM 2106 C CA . SER B 1 36 ? 17.266 14.469 7.605 1 95.5 36 SER B CA 1
ATOM 2107 C C . SER B 1 36 ? 18.516 13.672 7.203 1 95.5 36 SER B C 1
ATOM 2109 O O . SER B 1 36 ? 19.109 13.938 6.164 1 95.5 36 SER B O 1
ATOM 2111 N N . ILE B 1 37 ? 18.859 12.711 7.984 1 96.75 37 ILE B N 1
ATOM 2112 C CA . ILE B 1 37 ? 20.062 11.938 7.703 1 96.75 37 ILE B CA 1
ATOM 2113 C C . ILE B 1 37 ? 19.703 10.703 6.883 1 96.75 37 ILE B C 1
ATOM 2115 O O . ILE B 1 37 ? 20.516 10.203 6.109 1 96.75 37 ILE B O 1
ATOM 2119 N N . ARG B 1 38 ? 18.5 10.305 6.906 1 97.38 38 ARG B N 1
ATOM 2120 C CA . ARG B 1 38 ? 18.109 9.008 6.34 1 97.38 38 ARG B CA 1
ATOM 2121 C C . ARG B 1 38 ? 17.516 9.18 4.949 1 97.38 38 ARG B C 1
ATOM 2123 O O . ARG B 1 38 ? 17.578 8.266 4.125 1 97.38 38 ARG B O 1
ATOM 2130 N N . LEU B 1 39 ? 16.938 10.336 4.691 1 98.56 39 LEU B N 1
ATOM 2131 C CA . LEU B 1 39 ? 16.156 10.523 3.473 1 98.56 39 LEU B CA 1
ATOM 2132 C C . LEU B 1 39 ? 17.047 10.352 2.236 1 98.56 39 LEU B C 1
ATOM 2134 O O . LEU B 1 39 ? 16.766 9.5 1.392 1 98.56 39 LEU B O 1
ATOM 2138 N N . MET B 1 40 ? 18.125 11.094 2.074 1 98.38 40 MET B N 1
ATOM 2139 C CA . MET B 1 40 ? 18.875 11.117 0.823 1 98.38 40 MET B CA 1
ATOM 2140 C C . MET B 1 40 ? 19.578 9.781 0.596 1 98.38 40 MET B C 1
ATOM 2142 O O . MET B 1 40 ? 19.625 9.281 -0.53 1 98.38 40 MET B O 1
ATOM 2146 N N . PRO B 1 41 ? 20.172 9.125 1.631 1 98.31 41 PRO B N 1
ATOM 2147 C CA . PRO B 1 41 ? 20.672 7.766 1.433 1 98.31 41 PRO B CA 1
ATOM 2148 C C . PRO B 1 41 ? 19.609 6.797 0.938 1 98.31 41 PRO B C 1
ATOM 2150 O O . PRO B 1 41 ? 19.875 5.957 0.077 1 98.31 41 PRO B O 1
ATOM 2153 N N . MET B 1 42 ? 18.422 6.887 1.449 1 98.5 42 MET B N 1
ATOM 2154 C CA . MET B 1 42 ? 17.312 6.031 1.026 1 98.5 42 MET B CA 1
ATOM 2155 C C . MET B 1 42 ? 16.953 6.297 -0.428 1 98.5 42 MET B C 1
ATOM 2157 O O . MET B 1 42 ? 16.719 5.363 -1.196 1 98.5 42 MET B O 1
ATOM 2161 N N . VAL B 1 43 ? 16.891 7.574 -0.791 1 98.81 43 VAL B N 1
ATOM 2162 C CA . VAL B 1 43 ? 16.625 7.961 -2.17 1 98.81 43 VAL B CA 1
ATOM 2163 C C . VAL B 1 43 ? 17.688 7.383 -3.096 1 98.81 43 VAL B C 1
ATOM 2165 O O . VAL B 1 43 ? 17.359 6.754 -4.105 1 98.81 43 VAL B O 1
ATOM 2168 N N . SER B 1 44 ? 18.922 7.602 -2.744 1 98.56 44 SER B N 1
ATOM 2169 C CA . SER B 1 44 ? 20.031 7.121 -3.555 1 98.56 44 SER B CA 1
ATOM 2170 C C . SER B 1 44 ? 19.984 5.605 -3.709 1 98.56 44 SER B C 1
ATOM 2172 O O . SER B 1 44 ? 20.156 5.082 -4.812 1 98.56 44 SER B O 1
ATOM 2174 N N . GLN B 1 45 ? 19.797 4.977 -2.648 1 98.06 45 GLN B N 1
ATOM 2175 C CA . GLN B 1 45 ? 19.719 3.518 -2.654 1 98.06 45 GLN B CA 1
ATOM 2176 C C . GLN B 1 45 ? 18.609 3.023 -3.574 1 98.06 45 GLN B C 1
ATOM 2178 O O . GLN B 1 45 ? 18.812 2.102 -4.367 1 98.06 45 GLN B O 1
ATOM 2183 N N . LEU B 1 46 ? 17.453 3.604 -3.439 1 98.69 46 LEU B N 1
ATOM 2184 C CA . LEU B 1 46 ? 16.312 3.156 -4.234 1 98.69 46 LEU B CA 1
ATOM 2185 C C . LEU B 1 46 ? 16.562 3.396 -5.719 1 98.69 46 LEU B C 1
ATOM 2187 O O . LEU B 1 46 ? 16.297 2.521 -6.547 1 98.69 46 LEU B O 1
ATOM 2191 N N . LEU B 1 47 ? 17.031 4.57 -6.059 1 98.75 47 LEU B N 1
ATOM 2192 C CA . LEU B 1 47 ? 17.344 4.867 -7.453 1 98.75 47 LEU B CA 1
ATOM 2193 C C . LEU B 1 47 ? 18.344 3.863 -8.016 1 98.75 47 LEU B C 1
ATOM 2195 O O . LEU B 1 47 ? 18.188 3.387 -9.141 1 98.75 47 LEU B O 1
ATOM 2199 N N . ASP B 1 48 ? 19.344 3.521 -7.219 1 98 48 ASP B N 1
ATOM 2200 C CA . ASP B 1 48 ? 20.328 2.529 -7.633 1 98 48 ASP B CA 1
ATOM 2201 C C . ASP B 1 48 ? 19.672 1.161 -7.836 1 98 48 ASP B C 1
ATOM 2203 O O . ASP B 1 48 ? 19.938 0.493 -8.844 1 98 48 ASP B O 1
ATOM 2207 N N . GLU B 1 49 ? 18.875 0.751 -6.914 1 97.19 49 GLU B N 1
ATOM 2208 C CA . GLU B 1 49 ? 18.219 -0.556 -6.957 1 97.19 49 GLU B CA 1
ATOM 2209 C C . GLU B 1 49 ? 17.359 -0.702 -8.203 1 97.19 49 GLU B C 1
ATOM 2211 O O . GLU B 1 49 ? 17.25 -1.794 -8.766 1 97.19 49 GLU B O 1
ATOM 2216 N N . VAL B 1 50 ? 16.734 0.388 -8.578 1 97.81 50 VAL B N 1
ATOM 2217 C CA . VAL B 1 50 ? 15.805 0.287 -9.703 1 97.81 50 VAL B CA 1
ATOM 2218 C C . VAL B 1 50 ? 16.469 0.802 -10.977 1 97.81 50 VAL B C 1
ATOM 2220 O O . VAL B 1 50 ? 15.82 0.987 -12 1 97.81 50 VAL B O 1
ATOM 2223 N N . GLU B 1 51 ? 17.703 1.149 -10.953 1 97.69 51 GLU B N 1
ATOM 2224 C CA . GLU B 1 51 ? 18.547 1.521 -12.086 1 97.69 51 GLU B CA 1
ATOM 2225 C C . GLU B 1 51 ? 17.984 2.746 -12.805 1 97.69 51 GLU B C 1
ATOM 2227 O O . GLU B 1 51 ? 17.844 2.742 -14.031 1 97.69 51 GLU B O 1
ATOM 2232 N N . VAL B 1 52 ? 17.672 3.719 -12.031 1 98.31 52 VAL B N 1
ATOM 2233 C CA . VAL B 1 52 ? 17.234 5 -12.57 1 98.31 52 VAL B CA 1
ATOM 2234 C C . VAL B 1 52 ? 18.25 6.086 -12.219 1 98.31 52 VAL B C 1
ATOM 2236 O O . VAL B 1 52 ? 18.562 6.281 -11.047 1 98.31 52 VAL B O 1
ATOM 2239 N N . ASP B 1 53 ? 18.719 6.727 -13.195 1 98.12 53 ASP B N 1
ATOM 2240 C CA . ASP B 1 53 ? 19.562 7.891 -12.977 1 98.12 53 ASP B CA 1
ATOM 2241 C C . ASP B 1 53 ? 18.75 9.109 -12.57 1 98.12 53 ASP B C 1
ATOM 2243 O O . ASP B 1 53 ? 17.672 9.359 -13.125 1 98.12 53 ASP B O 1
ATOM 2247 N N . PRO B 1 54 ? 19.266 9.812 -11.648 1 97.75 54 PRO B N 1
ATOM 2248 C CA . PRO B 1 54 ? 18.5 11 -11.227 1 97.75 54 PRO B CA 1
ATOM 2249 C C . PRO B 1 54 ? 18.125 11.898 -12.398 1 97.75 54 PRO B C 1
ATOM 2251 O O . PRO B 1 54 ? 17.047 12.523 -12.375 1 97.75 54 PRO B O 1
ATOM 2254 N N . THR B 1 55 ? 18.906 11.969 -13.414 1 97.44 55 THR B N 1
ATOM 2255 C CA . THR B 1 55 ? 18.656 12.852 -14.547 1 97.44 55 THR B CA 1
ATOM 2256 C C . THR B 1 55 ? 17.484 12.32 -15.391 1 97.44 55 THR B C 1
ATOM 2258 O O . THR B 1 55 ? 16.969 13.023 -16.25 1 97.44 55 THR B O 1
ATOM 2261 N N . GLU B 1 56 ? 17.047 11.094 -15.109 1 97.94 56 GLU B N 1
ATOM 2262 C CA . GLU B 1 56 ? 15.93 10.484 -15.828 1 97.94 56 GLU B CA 1
ATOM 2263 C C . GLU B 1 56 ? 14.594 10.82 -15.164 1 97.94 56 GLU B C 1
ATOM 2265 O O . GLU B 1 56 ? 13.531 10.523 -15.719 1 97.94 56 GLU B O 1
ATOM 2270 N N . LEU B 1 57 ? 14.703 11.414 -14.039 1 98.62 57 LEU B N 1
ATOM 2271 C CA . LEU B 1 57 ? 13.469 11.789 -13.352 1 98.62 57 LEU B CA 1
ATOM 2272 C C . LEU B 1 57 ? 12.734 12.883 -14.117 1 98.62 57 LEU B C 1
ATOM 2274 O O . LEU B 1 57 ? 13.359 13.82 -14.617 1 98.62 57 LEU B O 1
ATOM 2278 N N . ALA B 1 58 ? 11.383 12.703 -14.172 1 98.38 58 ALA B N 1
ATOM 2279 C CA . ALA B 1 58 ? 10.547 13.664 -14.891 1 98.38 58 ALA B CA 1
ATOM 2280 C C . ALA B 1 58 ? 9.891 14.648 -13.922 1 98.38 58 ALA B C 1
ATOM 2282 O O . ALA B 1 58 ? 9.461 15.734 -14.336 1 98.38 58 ALA B O 1
ATOM 2283 N N . ALA B 1 59 ? 9.773 14.289 -12.711 1 98.88 59 ALA B N 1
ATOM 2284 C CA . ALA B 1 59 ? 9.18 15.125 -11.672 1 98.88 59 ALA B CA 1
ATOM 2285 C C . ALA B 1 59 ? 9.523 14.594 -10.281 1 98.88 59 ALA B C 1
ATOM 2287 O O . ALA B 1 59 ? 9.977 13.461 -10.133 1 98.88 59 ALA B O 1
ATOM 2288 N N . VAL B 1 60 ? 9.391 15.438 -9.32 1 98.94 60 VAL B N 1
ATOM 2289 C CA . VAL B 1 60 ? 9.461 15.047 -7.914 1 98.94 60 VAL B CA 1
ATOM 2290 C C . VAL B 1 60 ? 8.133 15.367 -7.227 1 98.94 60 VAL B C 1
ATOM 2292 O O . VAL B 1 60 ? 7.621 16.484 -7.328 1 98.94 60 VAL B O 1
ATOM 2295 N N . ALA B 1 61 ? 7.535 14.375 -6.641 1 98.94 61 ALA B N 1
ATOM 2296 C CA . ALA B 1 61 ? 6.352 14.555 -5.805 1 98.94 61 ALA B CA 1
ATOM 2297 C C . ALA B 1 61 ? 6.711 14.523 -4.324 1 98.94 61 ALA B C 1
ATOM 2299 O O . ALA B 1 61 ? 7.543 13.719 -3.896 1 98.94 61 ALA B O 1
ATOM 2300 N N . VAL B 1 62 ? 6.113 15.383 -3.537 1 98.94 62 VAL B N 1
ATOM 2301 C CA . VAL B 1 62 ? 6.434 15.438 -2.113 1 98.94 62 VAL B CA 1
ATOM 2302 C C . VAL B 1 62 ? 5.152 15.633 -1.305 1 98.94 62 VAL B C 1
ATOM 2304 O O . VAL B 1 62 ? 4.234 16.328 -1.743 1 98.94 62 VAL B O 1
ATOM 2307 N N . ALA B 1 63 ? 5.055 14.93 -0.183 1 98.88 63 ALA B N 1
ATOM 2308 C CA . ALA B 1 63 ? 4.004 15.25 0.779 1 98.88 63 ALA B CA 1
ATOM 2309 C C . ALA B 1 63 ? 4.23 16.625 1.402 1 98.88 63 ALA B C 1
ATOM 2311 O O . AL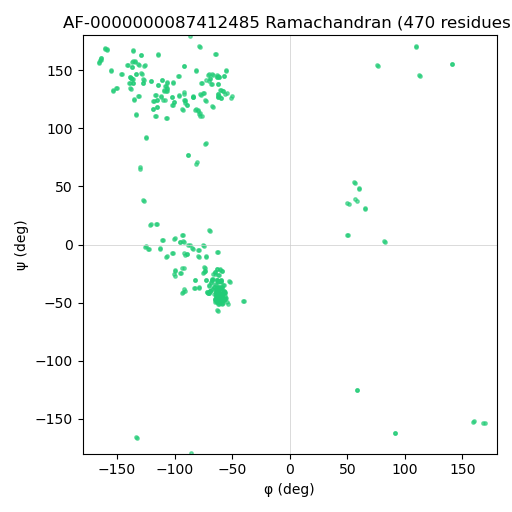A B 1 63 ? 5.207 16.828 2.129 1 98.88 63 ALA B O 1
ATOM 2312 N N . ARG B 1 64 ? 3.348 17.469 1.206 1 98.38 64 ARG B N 1
ATOM 2313 C CA . ARG B 1 64 ? 3.58 18.859 1.562 1 98.38 64 ARG B CA 1
ATOM 2314 C C . ARG B 1 64 ? 3.035 19.172 2.953 1 98.38 64 ARG B C 1
ATOM 2316 O O . ARG B 1 64 ? 3.139 20.297 3.43 1 98.38 64 ARG B O 1
ATOM 2323 N N . GLY B 1 65 ? 2.508 18.234 3.648 1 98.06 65 GLY B N 1
ATOM 2324 C CA . GLY B 1 65 ? 1.818 18.422 4.918 1 98.06 65 GLY B CA 1
ATOM 2325 C C . GLY B 1 65 ? 0.321 18.203 4.816 1 98.06 65 GLY B C 1
ATOM 2326 O O . GLY B 1 65 ? -0.218 18.047 3.721 1 98.06 65 GLY B O 1
ATOM 2327 N N . PRO B 1 66 ? -0.356 18.156 5.984 1 97.81 66 PRO B N 1
ATOM 2328 C CA . PRO B 1 66 ? 0.14 18.422 7.34 1 97.81 66 PRO B CA 1
ATOM 2329 C C . PRO B 1 66 ? 0.924 17.25 7.922 1 97.81 66 PRO B C 1
ATOM 2331 O O . PRO B 1 66 ? 0.979 16.172 7.316 1 97.81 66 PRO B O 1
ATOM 2334 N N . GLY B 1 67 ? 1.564 17.406 9.023 1 96.06 67 GLY B N 1
ATOM 2335 C CA . GLY B 1 67 ? 2.35 16.438 9.75 1 96.06 67 GLY B CA 1
ATOM 2336 C C . GLY B 1 67 ? 3.348 17.062 10.711 1 96.06 67 GLY B C 1
ATOM 2337 O O . GLY B 1 67 ? 3.086 18.125 11.281 1 96.06 67 GLY B O 1
ATOM 2338 N N . SER B 1 68 ? 4.395 16.391 10.969 1 93.88 68 SER B N 1
ATOM 2339 C CA . SER B 1 68 ? 5.473 16.891 11.82 1 93.88 68 SER B CA 1
ATOM 2340 C C . SER B 1 68 ? 6.078 18.172 11.258 1 93.88 68 SER B C 1
ATOM 2342 O O . SER B 1 68 ? 6.414 18.234 10.078 1 93.88 68 SER B O 1
ATOM 2344 N N . TYR B 1 69 ? 6.254 19.188 12.109 1 93.19 69 TYR B N 1
ATOM 2345 C CA . TYR B 1 69 ? 6.824 20.469 11.695 1 93.19 69 TYR B CA 1
ATOM 2346 C C . TYR B 1 69 ? 8.172 20.281 11.008 1 93.19 69 TYR B C 1
ATOM 2348 O O . TYR B 1 69 ? 8.367 20.719 9.883 1 93.19 69 TYR B O 1
ATOM 2356 N N . THR B 1 70 ? 9.062 19.516 11.648 1 95.19 70 THR B N 1
ATOM 2357 C CA . THR B 1 70 ? 10.398 19.25 11.109 1 95.19 70 THR B CA 1
ATOM 2358 C C . THR B 1 70 ? 10.312 18.297 9.914 1 95.19 70 THR B C 1
ATOM 2360 O O . THR B 1 70 ? 11 18.5 8.914 1 95.19 70 THR B O 1
ATOM 2363 N N . GLY B 1 71 ? 9.5 17.297 9.977 1 96.88 71 GLY B N 1
ATOM 2364 C CA . GLY B 1 71 ? 9.398 16.281 8.938 1 96.88 71 GLY B CA 1
ATOM 2365 C C . GLY B 1 71 ? 8.945 16.844 7.598 1 96.88 71 GLY B C 1
ATOM 2366 O O . GLY B 1 71 ? 9.547 16.547 6.562 1 96.88 71 GLY B O 1
ATOM 2367 N N . VAL B 1 72 ? 7.93 17.641 7.66 1 97.88 72 VAL B N 1
ATOM 2368 C CA . VAL B 1 72 ? 7.391 18.219 6.434 1 97.88 72 VAL B CA 1
ATOM 2369 C C . VAL B 1 72 ? 8.445 19.094 5.77 1 97.88 72 VAL B C 1
ATOM 2371 O O . VAL B 1 72 ? 8.633 19.047 4.551 1 97.88 72 VAL B O 1
ATOM 2374 N N . ARG B 1 73 ? 9.18 19.844 6.539 1 98 73 ARG B N 1
ATOM 2375 C CA . ARG B 1 73 ? 10.18 20.766 6.012 1 98 73 ARG B CA 1
ATOM 2376 C C . ARG B 1 73 ? 11.328 20 5.355 1 98 73 ARG B C 1
ATOM 2378 O O . ARG B 1 73 ? 11.859 20.438 4.332 1 98 73 ARG B O 1
ATOM 2385 N N . ILE B 1 74 ? 11.711 18.922 5.91 1 98.31 74 ILE B N 1
ATOM 2386 C CA . ILE B 1 74 ? 12.805 18.125 5.371 1 98.31 74 ILE B CA 1
ATOM 2387 C C . ILE B 1 74 ? 12.438 17.641 3.971 1 98.31 74 ILE B C 1
ATOM 2389 O O . ILE B 1 74 ? 13.211 17.797 3.027 1 98.31 74 ILE B O 1
ATOM 2393 N N . GLY B 1 75 ? 11.266 17.047 3.838 1 98.62 75 GLY B N 1
ATOM 2394 C CA . GLY B 1 75 ? 10.82 16.562 2.547 1 98.62 75 GLY B CA 1
ATOM 2395 C C . GLY B 1 75 ? 10.656 17.656 1.514 1 98.62 75 GLY B C 1
ATOM 2396 O O . GLY B 1 75 ? 11.133 17.531 0.383 1 98.62 75 GLY B O 1
ATOM 2397 N N . VAL B 1 76 ? 10.031 18.703 1.931 1 98.62 76 VAL B N 1
ATOM 2398 C CA . VAL B 1 76 ? 9.75 19.812 1.025 1 98.62 76 VAL B CA 1
ATOM 2399 C C . VAL B 1 76 ? 11.055 20.453 0.571 1 98.62 76 VAL B C 1
ATOM 2401 O O . VAL B 1 76 ? 11.25 20.703 -0.621 1 98.62 76 VAL B O 1
ATOM 2404 N N . ALA B 1 77 ? 11.945 20.719 1.49 1 98.44 77 ALA B N 1
ATOM 2405 C CA . ALA B 1 77 ? 13.227 21.312 1.135 1 98.44 77 ALA B CA 1
ATOM 2406 C C . ALA B 1 77 ? 14.008 20.422 0.171 1 98.44 77 ALA B C 1
ATOM 2408 O O . ALA B 1 77 ? 14.57 20.906 -0.813 1 98.44 77 ALA B O 1
ATOM 2409 N N . THR B 1 78 ? 14.094 19.156 0.443 1 98.56 78 THR B N 1
ATOM 2410 C CA . THR B 1 78 ? 14.812 18.203 -0.403 1 98.56 78 THR B CA 1
ATOM 2411 C C . THR B 1 78 ? 14.188 18.156 -1.795 1 98.56 78 THR B C 1
ATOM 2413 O O . THR B 1 78 ? 14.891 18.25 -2.801 1 98.56 78 THR B O 1
ATOM 2416 N N . ALA B 1 79 ? 12.891 18.031 -1.848 1 98.81 79 ALA B N 1
ATOM 2417 C CA . ALA B 1 79 ? 12.18 17.922 -3.117 1 98.81 79 ALA B CA 1
ATOM 2418 C C . ALA B 1 79 ? 12.367 19.188 -3.953 1 98.81 79 ALA B C 1
ATOM 2420 O O . ALA B 1 79 ? 12.602 19.109 -5.164 1 98.81 79 ALA B O 1
ATOM 2421 N N . LYS B 1 80 ? 12.25 20.328 -3.33 1 98.38 80 LYS B N 1
ATOM 2422 C CA . LYS B 1 80 ? 12.461 21.594 -4.016 1 98.38 80 LYS B CA 1
ATOM 2423 C C . LYS B 1 80 ? 13.867 21.656 -4.621 1 98.38 80 LYS B C 1
ATOM 2425 O O . LYS B 1 80 ? 14.023 22.047 -5.781 1 98.38 80 LYS B O 1
ATOM 2430 N N . SER B 1 81 ? 14.789 21.359 -3.797 1 98.19 81 SER B N 1
ATOM 2431 C CA . SER B 1 81 ? 16.172 21.422 -4.246 1 98.19 81 SER B CA 1
ATOM 2432 C C . SER B 1 81 ? 16.406 20.5 -5.441 1 98.19 81 SER B C 1
ATOM 2434 O O . SER B 1 81 ? 17.047 20.906 -6.418 1 98.19 81 SER B O 1
ATOM 2436 N N . MET B 1 82 ? 15.93 19.312 -5.383 1 98.38 82 MET B N 1
ATOM 2437 C CA . MET B 1 82 ? 16.109 18.359 -6.465 1 98.38 82 MET B CA 1
ATOM 2438 C C . MET B 1 82 ? 15.398 18.828 -7.734 1 98.38 82 MET B C 1
ATOM 2440 O O . MET B 1 82 ? 15.977 18.797 -8.82 1 98.38 82 MET B O 1
ATOM 2444 N N . ALA B 1 83 ? 14.148 19.188 -7.551 1 98.75 83 ALA B N 1
ATOM 2445 C CA . ALA B 1 83 ? 13.383 19.672 -8.695 1 98.75 83 ALA B CA 1
ATOM 2446 C C . ALA B 1 83 ? 14.062 20.859 -9.359 1 98.75 83 ALA B C 1
ATOM 2448 O O . ALA B 1 83 ? 14.148 20.938 -10.586 1 98.75 83 ALA B O 1
ATOM 2449 N N . TRP B 1 84 ? 14.516 21.75 -8.578 1 98.12 84 TRP B N 1
ATOM 2450 C CA . TRP B 1 84 ? 15.203 22.953 -9.07 1 98.12 84 TRP B CA 1
ATOM 2451 C C . TRP B 1 84 ? 16.484 22.578 -9.805 1 98.12 84 TRP B C 1
ATOM 2453 O O . TRP B 1 84 ? 16.719 23.031 -10.93 1 98.12 84 TRP B O 1
ATOM 2463 N N . SER B 1 85 ? 17.281 21.75 -9.18 1 98 85 SER B N 1
ATOM 2464 C CA . SER B 1 85 ? 18.578 21.375 -9.734 1 98 85 SER B CA 1
ATOM 2465 C C . SER B 1 85 ? 18.422 20.625 -11.062 1 98 85 SER B C 1
ATOM 2467 O O . SER B 1 85 ? 19.234 20.781 -11.969 1 98 85 SER B O 1
ATOM 2469 N N . LEU B 1 86 ? 17.406 19.812 -11.156 1 98.06 86 LEU B N 1
ATOM 2470 C CA . LEU B 1 86 ? 17.188 19 -12.344 1 98.06 86 LEU B CA 1
ATOM 2471 C C . LEU B 1 86 ? 16.281 19.734 -13.344 1 98.06 86 LEU B C 1
ATOM 2473 O O . LEU B 1 86 ? 16.094 19.266 -14.469 1 98.06 86 LEU B O 1
ATOM 2477 N N . ASN B 1 87 ? 15.758 20.828 -12.945 1 98.19 87 ASN B N 1
ATOM 2478 C CA . ASN B 1 87 ? 14.828 21.594 -13.758 1 98.19 87 ASN B CA 1
ATOM 2479 C C . ASN B 1 87 ? 13.625 20.75 -14.188 1 98.19 87 ASN B C 1
ATOM 2481 O O . ASN B 1 87 ? 13.328 20.656 -15.375 1 98.19 87 ASN B O 1
ATOM 2485 N N . ILE B 1 88 ? 13.008 20.172 -13.219 1 98.62 88 ILE B N 1
ATOM 2486 C CA . ILE B 1 88 ? 11.828 19.344 -13.461 1 98.62 88 ILE B CA 1
ATOM 2487 C C . ILE B 1 88 ? 10.688 19.766 -12.547 1 98.62 88 ILE B C 1
ATOM 2489 O O . ILE B 1 88 ? 10.914 20.438 -11.531 1 98.62 88 ILE B O 1
ATOM 2493 N N . PRO B 1 89 ? 9.406 19.375 -12.844 1 98.81 89 PRO B N 1
ATOM 2494 C CA . PRO B 1 89 ? 8.227 19.766 -12.07 1 98.81 89 PRO B CA 1
ATOM 2495 C C . PRO B 1 89 ? 8.281 19.25 -10.633 1 98.81 89 PRO B C 1
ATOM 2497 O O . PRO B 1 89 ? 8.734 18.141 -10.383 1 98.81 89 PRO B O 1
ATOM 2500 N N . LEU B 1 90 ? 7.879 20.125 -9.766 1 98.88 90 LEU B N 1
ATOM 2501 C CA . LEU B 1 90 ? 7.629 19.797 -8.367 1 98.88 90 LEU B CA 1
ATOM 2502 C C . LEU B 1 90 ? 6.133 19.656 -8.102 1 98.88 90 LEU B C 1
ATOM 2504 O O . LEU B 1 90 ? 5.352 20.547 -8.461 1 98.88 90 LEU B O 1
ATOM 2508 N N . LEU B 1 91 ? 5.746 18.547 -7.539 1 98.94 91 LEU B N 1
ATOM 2509 C CA . LEU B 1 91 ? 4.344 18.266 -7.262 1 98.94 91 LEU B CA 1
ATOM 2510 C C . LEU B 1 91 ? 4.105 18.141 -5.758 1 98.94 91 LEU B C 1
ATOM 2512 O O . LEU B 1 91 ? 4.613 17.219 -5.121 1 98.94 91 LEU B O 1
ATOM 2516 N N . GLY B 1 92 ? 3.408 19.078 -5.125 1 98.88 92 GLY B N 1
ATOM 2517 C CA . GLY B 1 92 ? 3.039 19.016 -3.719 1 98.88 92 GLY B CA 1
ATOM 2518 C C . GLY B 1 92 ? 1.691 18.359 -3.488 1 98.88 92 GLY B C 1
ATOM 2519 O O . GLY B 1 92 ? 0.68 18.781 -4.047 1 98.88 92 GLY B O 1
ATOM 2520 N N . ILE B 1 93 ? 1.675 17.297 -2.699 1 98.88 93 ILE B N 1
ATOM 2521 C CA . ILE B 1 93 ? 0.452 16.547 -2.441 1 98.88 93 ILE B CA 1
ATOM 2522 C C . ILE B 1 93 ? 0.149 16.562 -0.944 1 98.88 93 ILE B C 1
ATOM 2524 O O . ILE B 1 93 ? 1.06 16.453 -0.119 1 98.88 93 ILE B O 1
ATOM 2528 N N . SER B 1 94 ? -1.087 16.688 -0.531 1 98.69 94 SER B N 1
ATOM 2529 C CA . SER B 1 94 ? -1.484 16.609 0.871 1 98.69 94 SER B CA 1
ATOM 2530 C C . SER B 1 94 ? -1.064 15.273 1.484 1 98.69 94 SER B C 1
ATOM 2532 O O . SER B 1 94 ? -1.307 14.211 0.904 1 98.69 94 SER B O 1
ATOM 2534 N N . SER B 1 95 ? -0.427 15.406 2.686 1 98.69 95 SER B N 1
ATOM 2535 C CA . SER B 1 95 ? -0.052 14.18 3.381 1 98.69 95 SER B CA 1
ATOM 2536 C C . SER B 1 95 ? -1.281 13.352 3.748 1 98.69 95 SER B C 1
ATOM 2538 O O . SER B 1 95 ? -1.23 12.125 3.754 1 98.69 95 SER B O 1
ATOM 2540 N N . LEU B 1 96 ? -2.371 14.008 4.004 1 98.75 96 LEU B N 1
ATOM 2541 C CA . LEU B 1 96 ? -3.623 13.328 4.32 1 98.75 96 LEU B CA 1
ATOM 2542 C C . LEU B 1 96 ? -4.191 12.633 3.084 1 98.75 96 LEU B C 1
ATOM 2544 O O . LEU B 1 96 ? -4.715 11.523 3.176 1 98.75 96 LEU B O 1
ATOM 2548 N N . GLU B 1 97 ? -4.121 13.289 1.954 1 98.81 97 GLU B N 1
ATOM 2549 C CA . GLU B 1 97 ? -4.555 12.68 0.702 1 98.81 97 GLU B CA 1
ATOM 2550 C C . GLU B 1 97 ? -3.771 11.398 0.411 1 98.81 97 GLU B C 1
ATOM 2552 O O . GLU B 1 97 ? -4.352 10.383 0.032 1 98.81 97 GLU B O 1
ATOM 2557 N N . VAL B 1 98 ? -2.457 11.461 0.581 1 98.88 98 VAL B N 1
ATOM 2558 C CA . VAL B 1 98 ? -1.6 10.305 0.333 1 98.88 98 VAL B CA 1
ATOM 2559 C C . VAL B 1 98 ? -2.061 9.125 1.187 1 98.88 98 VAL B C 1
ATOM 2561 O O . VAL B 1 98 ? -2.193 8.008 0.688 1 98.88 98 VAL B O 1
ATOM 2564 N N . LEU B 1 99 ? -2.289 9.391 2.441 1 98.81 99 LEU B N 1
ATOM 2565 C CA . LEU B 1 99 ? -2.746 8.336 3.344 1 98.81 99 LEU B CA 1
ATOM 2566 C C . LEU B 1 99 ? -4.117 7.816 2.92 1 98.81 99 LEU B C 1
ATOM 2568 O O . LEU B 1 99 ? -4.359 6.605 2.941 1 98.81 99 LEU B O 1
ATOM 2572 N N . ALA B 1 100 ? -5.016 8.672 2.502 1 98.81 100 ALA B N 1
ATOM 2573 C CA . ALA B 1 100 ? -6.363 8.297 2.088 1 98.81 100 ALA B CA 1
ATOM 2574 C C . ALA B 1 100 ? -6.328 7.379 0.869 1 98.81 100 ALA B C 1
ATOM 2576 O O . ALA B 1 100 ? -7.191 6.512 0.708 1 98.81 100 ALA B O 1
ATOM 2577 N N . TRP B 1 101 ? -5.328 7.551 0.052 1 98.62 101 TRP B N 1
ATOM 2578 C CA . TRP B 1 101 ? -5.164 6.738 -1.15 1 98.62 101 TRP B CA 1
ATOM 2579 C C . TRP B 1 101 ? -5.055 5.262 -0.797 1 98.62 101 TRP B C 1
ATOM 2581 O O . TRP B 1 101 ? -5.301 4.395 -1.641 1 98.62 101 TRP B O 1
ATOM 2591 N N . ASN B 1 102 ? -4.652 4.895 0.449 1 97.81 102 ASN B N 1
ATOM 2592 C CA . ASN B 1 102 ? -4.566 3.5 0.867 1 97.81 102 ASN B CA 1
ATOM 2593 C C . ASN B 1 102 ? -5.922 2.809 0.791 1 97.81 102 ASN B C 1
ATOM 2595 O O . ASN B 1 102 ? -5.996 1.58 0.729 1 97.81 102 ASN B O 1
ATOM 2599 N N . ALA B 1 103 ? -6.984 3.594 0.815 1 96.69 103 ALA B N 1
ATOM 2600 C CA . ALA B 1 103 ? -8.328 3.025 0.888 1 96.69 103 ALA B CA 1
ATOM 2601 C C . ALA B 1 103 ? -9.211 3.566 -0.232 1 96.69 103 ALA B C 1
ATOM 2603 O O . ALA B 1 103 ? -10.398 3.828 -0.022 1 96.69 103 ALA B O 1
ATOM 2604 N N . ALA B 1 104 ? -8.664 3.76 -1.388 1 96.69 104 ALA B N 1
ATOM 2605 C CA . ALA B 1 104 ? -9.312 4.457 -2.496 1 96.69 104 ALA B CA 1
ATOM 2606 C C . ALA B 1 104 ? -10.469 3.631 -3.062 1 96.69 104 ALA B C 1
ATOM 2608 O O . ALA B 1 104 ? -10.977 3.926 -4.148 1 96.69 104 ALA B O 1
ATOM 2609 N N . TYR B 1 105 ? -10.922 2.562 -2.412 1 95.44 105 TYR B N 1
ATOM 2610 C CA . TYR B 1 105 ? -12.078 1.778 -2.848 1 95.44 105 TYR B CA 1
ATOM 2611 C C . TYR B 1 105 ? -13.109 1.67 -1.737 1 95.44 105 TYR B C 1
ATOM 2613 O O . TYR B 1 105 ? -14.164 1.048 -1.919 1 95.44 105 TYR B O 1
ATOM 2621 N N . PHE B 1 106 ? -12.805 2.232 -0.623 1 95.69 106 PHE B N 1
ATOM 2622 C CA . PHE B 1 106 ? -13.734 2.115 0.496 1 95.69 106 PHE B CA 1
ATOM 2623 C C . PHE B 1 106 ? -15.07 2.77 0.162 1 95.69 106 PHE B C 1
ATOM 2625 O O . PHE B 1 106 ? -15.117 3.928 -0.258 1 95.69 106 PHE B O 1
ATOM 2632 N N . PRO B 1 107 ? -16.156 2.059 0.317 1 93.62 107 PRO B N 1
ATOM 2633 C CA . PRO B 1 107 ? -17.484 2.605 0.01 1 93.62 107 PRO B CA 1
ATOM 2634 C C . PRO B 1 107 ? -18.047 3.471 1.138 1 93.62 107 PRO B C 1
ATOM 2636 O O . PRO B 1 107 ? -19.047 3.117 1.75 1 93.62 107 PRO B O 1
ATOM 2639 N N . GLY B 1 108 ? -17.547 4.59 1.41 1 94.62 108 GLY B N 1
ATOM 2640 C CA . GLY B 1 108 ? -17.938 5.52 2.461 1 94.62 108 GLY B CA 1
ATOM 2641 C C . GLY B 1 108 ? -16.953 6.652 2.648 1 94.62 108 GLY B C 1
ATOM 2642 O O . GLY B 1 108 ? -16.281 7.07 1.696 1 94.62 108 GLY B O 1
ATOM 2643 N N . ARG B 1 109 ? -16.906 7.215 3.865 1 96.81 109 ARG B N 1
ATOM 2644 C CA . ARG B 1 109 ? -15.977 8.289 4.203 1 96.81 109 ARG B CA 1
ATOM 2645 C C . ARG B 1 109 ? -14.609 7.738 4.598 1 96.81 109 ARG B C 1
ATOM 2647 O O . ARG B 1 109 ? -14.523 6.789 5.379 1 96.81 109 ARG B O 1
ATOM 2654 N N . ILE B 1 110 ? -13.656 8.203 4 1 97.69 110 ILE B N 1
ATOM 2655 C CA . ILE B 1 110 ? -12.273 7.883 4.328 1 97.69 110 ILE B CA 1
ATOM 2656 C C . ILE B 1 110 ? -11.656 9.016 5.145 1 97.69 110 ILE B C 1
ATOM 2658 O O . ILE B 1 110 ? -11.531 10.141 4.66 1 97.69 110 ILE B O 1
ATOM 2662 N N . VAL B 1 111 ? -11.227 8.688 6.348 1 98.31 111 VAL B N 1
ATOM 2663 C CA . VAL B 1 111 ? -10.766 9.727 7.27 1 98.31 111 VAL B CA 1
ATOM 2664 C C . VAL B 1 111 ? -9.352 9.414 7.742 1 98.31 111 VAL B C 1
ATOM 2666 O O . VAL B 1 111 ? -9.164 8.719 8.742 1 98.31 111 VAL B O 1
ATOM 2669 N N . PRO B 1 112 ? -8.391 9.93 7.047 1 98.75 112 PRO B N 1
ATOM 2670 C CA . PRO B 1 112 ? -7.02 9.867 7.559 1 98.75 112 PRO B CA 1
ATOM 2671 C C . PRO B 1 112 ? -6.801 10.773 8.773 1 98.75 112 PRO B C 1
ATOM 2673 O O . PRO B 1 112 ? -7.391 11.852 8.852 1 98.75 112 PRO B O 1
ATOM 2676 N N . LEU B 1 113 ? -5.93 10.289 9.656 1 97.69 113 LEU B N 1
ATOM 2677 C CA . LEU B 1 113 ? -5.676 11.086 10.852 1 97.69 113 LEU B CA 1
ATOM 2678 C C . LEU B 1 113 ? -4.191 11.086 11.203 1 97.69 113 LEU B C 1
ATOM 2680 O O . LEU B 1 113 ? -3.529 10.047 11.102 1 97.69 113 LEU B O 1
ATOM 2684 N N . PHE B 1 114 ? -3.68 12.234 11.516 1 97.5 114 PHE B N 1
ATOM 2685 C CA . PHE B 1 114 ? -2.4 12.406 12.195 1 97.5 114 PHE B CA 1
ATOM 2686 C C . PHE B 1 114 ? -2.596 13.07 13.555 1 97.5 114 PHE B C 1
ATOM 2688 O O . PHE B 1 114 ? -3.271 14.094 13.656 1 97.5 114 PHE B O 1
ATOM 2695 N N . ASP B 1 115 ? -2.035 12.469 14.562 1 96.81 115 ASP B N 1
ATOM 2696 C CA . ASP B 1 115 ? -2.137 13.07 15.891 1 96.81 115 ASP B CA 1
ATOM 2697 C C . ASP B 1 115 ? -1.468 14.445 15.922 1 96.81 115 ASP B C 1
ATOM 2699 O O . ASP B 1 115 ? -0.339 14.602 15.453 1 96.81 115 ASP B O 1
ATOM 2703 N N . ALA B 1 116 ? -2.154 15.438 16.406 1 95.31 116 ALA B N 1
ATOM 2704 C CA . ALA B 1 116 ? -1.632 16.797 16.547 1 95.31 116 ALA B CA 1
ATOM 2705 C C . ALA B 1 116 ? -1.55 17.203 18.016 1 95.31 116 ALA B C 1
ATOM 2707 O O . ALA B 1 116 ? -1.646 18.391 18.344 1 95.31 116 ALA B O 1
ATOM 2708 N N . ARG B 1 117 ? -1.581 16.312 18.906 1 92.31 117 ARG B N 1
ATOM 2709 C CA . ARG B 1 117 ? -1.417 16.469 20.359 1 92.31 117 ARG B CA 1
ATOM 2710 C C . ARG B 1 117 ? -2.68 17.047 20.984 1 92.31 117 ARG B C 1
ATOM 2712 O O . ARG B 1 117 ? -3.514 17.641 20.297 1 92.31 117 ARG B O 1
ATOM 2719 N N . ARG B 1 118 ? -2.889 16.75 22.297 1 93.31 118 ARG B N 1
ATOM 2720 C CA . ARG B 1 118 ? -3.93 17.281 23.172 1 93.31 118 ARG B CA 1
ATOM 2721 C C . ARG B 1 118 ? -5.316 17.016 22.594 1 93.31 118 ARG B C 1
ATOM 2723 O O . ARG B 1 118 ? -6.172 17.906 22.578 1 93.31 118 ARG B O 1
ATOM 2730 N N . GLY B 1 119 ? -5.402 15.844 22.047 1 93.56 119 GLY B N 1
ATOM 2731 C CA . GLY B 1 119 ? -6.703 15.414 21.562 1 93.56 119 GLY B CA 1
ATOM 2732 C C . GLY B 1 119 ? -7.039 15.969 20.188 1 93.56 119 GLY B C 1
ATOM 2733 O O . GLY B 1 119 ? -8.094 15.664 19.625 1 93.56 119 GLY B O 1
ATOM 2734 N N . GLN B 1 120 ? -6.086 16.703 19.625 1 95.69 120 GLN B N 1
ATOM 2735 C CA . GLN B 1 120 ? -6.27 17.25 18.281 1 95.69 120 GLN B CA 1
ATOM 2736 C C . GLN B 1 120 ? -5.711 16.297 17.234 1 95.69 120 GLN B C 1
ATOM 2738 O O . GLN B 1 120 ? -4.816 15.5 17.516 1 95.69 120 GLN B O 1
ATOM 2743 N N . VAL B 1 121 ? -6.32 16.438 16.078 1 97.56 121 VAL B N 1
ATOM 2744 C CA . VAL B 1 121 ? -5.828 15.672 14.93 1 97.56 121 VAL B CA 1
ATOM 2745 C C . VAL B 1 121 ? -5.832 16.547 13.68 1 97.56 121 VAL B C 1
ATOM 2747 O O . VAL B 1 121 ? -6.645 17.469 13.562 1 97.56 121 VAL B O 1
ATOM 2750 N N . TYR B 1 122 ? -4.863 16.375 12.828 1 97.69 122 TYR B N 1
ATOM 2751 C CA . TYR B 1 122 ? -5.031 16.75 11.43 1 97.69 122 TYR B CA 1
ATOM 2752 C C . TYR B 1 122 ? -5.918 15.742 10.703 1 97.69 122 TYR B C 1
ATOM 2754 O O . TYR B 1 122 ? -5.684 14.531 10.773 1 97.69 122 TYR B O 1
ATOM 2762 N N . THR B 1 123 ? -6.914 16.234 10 1 98.06 123 THR B N 1
ATOM 2763 C CA . THR B 1 123 ? -7.793 15.289 9.32 1 98.06 123 THR B CA 1
ATOM 2764 C C . THR B 1 123 ? -8.562 15.977 8.195 1 98.06 123 THR B C 1
ATOM 2766 O O . THR B 1 123 ? -8.406 17.172 7.969 1 98.06 123 THR B O 1
ATOM 2769 N N . GLY B 1 124 ? -9.203 15.297 7.371 1 97.38 124 GLY B N 1
ATOM 2770 C CA . GLY B 1 124 ? -10.164 15.578 6.316 1 97.38 124 GLY B CA 1
ATOM 2771 C C . GLY B 1 124 ? -11.016 14.383 5.945 1 97.38 124 GLY B C 1
ATOM 2772 O O . GLY B 1 124 ? -10.797 13.281 6.453 1 97.38 124 GLY B O 1
ATOM 2773 N N . VAL B 1 125 ? -12.031 14.68 5.207 1 97.88 125 VAL B N 1
ATOM 2774 C CA . VAL B 1 125 ? -12.844 13.57 4.734 1 97.88 125 VAL B CA 1
ATOM 2775 C C . VAL B 1 125 ? -12.633 13.367 3.238 1 97.88 125 VAL B C 1
ATOM 2777 O O . VAL B 1 125 ? -12.812 14.297 2.449 1 97.88 125 VAL B O 1
ATOM 2780 N N . TYR B 1 126 ? -12.258 12.195 2.879 1 98.5 126 TYR B N 1
ATOM 2781 C CA . TYR B 1 126 ? -12.062 11.812 1.484 1 98.5 126 TYR B CA 1
ATOM 2782 C C . TYR B 1 126 ? -13.078 10.758 1.063 1 98.5 126 TYR B C 1
ATOM 2784 O O . TYR B 1 126 ? -13.711 10.125 1.911 1 98.5 126 TYR B O 1
ATOM 2792 N N . ARG B 1 127 ? -13.18 10.625 -0.197 1 97.56 127 ARG B N 1
ATOM 2793 C CA . ARG B 1 127 ? -13.992 9.578 -0.799 1 97.56 127 ARG B CA 1
ATOM 2794 C C . ARG B 1 127 ? -13.312 9 -2.035 1 97.56 127 ARG B C 1
ATOM 2796 O O . ARG B 1 127 ? -12.508 9.672 -2.678 1 97.56 127 ARG B O 1
ATOM 2803 N N . ALA B 1 128 ? -13.68 7.777 -2.303 1 96.38 128 ALA B N 1
ATOM 2804 C CA . ALA B 1 128 ? -13.125 7.098 -3.471 1 96.38 128 ALA B CA 1
ATOM 2805 C C . ALA B 1 128 ? -13.648 7.719 -4.766 1 96.38 128 ALA B C 1
ATOM 2807 O O . ALA B 1 128 ? -14.812 8.102 -4.852 1 96.38 128 ALA B O 1
ATOM 2808 N N . MET B 1 129 ? -12.742 7.781 -5.766 1 93.75 129 MET B N 1
ATOM 2809 C CA . MET B 1 129 ? -13.125 8.203 -7.109 1 93.75 129 MET B CA 1
ATOM 2810 C C . MET B 1 129 ? -13.406 6.992 -7.996 1 93.75 129 MET B C 1
ATOM 2812 O O . MET B 1 129 ? -12.727 5.973 -7.895 1 93.75 129 MET B O 1
ATOM 2816 N N . PRO B 1 130 ? -14.336 7.094 -8.867 1 80.5 130 PRO B N 1
ATOM 2817 C CA . PRO B 1 130 ? -14.656 5.973 -9.758 1 80.5 130 PRO B CA 1
ATOM 2818 C C . PRO B 1 130 ? -13.469 5.539 -10.609 1 80.5 130 PRO B C 1
ATOM 2820 O O . PRO B 1 130 ? -13.289 4.344 -10.867 1 80.5 130 PRO B O 1
ATOM 2823 N N . GLU B 1 131 ? -12.672 6.473 -11.055 1 78.25 131 GLU B N 1
ATOM 2824 C CA . GLU B 1 131 ? -11.562 6.176 -11.953 1 78.25 131 GLU B CA 1
ATOM 2825 C C . GLU B 1 131 ? -10.328 5.73 -11.18 1 78.25 131 GLU B C 1
ATOM 2827 O O . GLU B 1 131 ? -9.305 5.391 -11.773 1 78.25 131 GLU B O 1
ATOM 2832 N N . GLY B 1 132 ? -10.422 5.754 -9.891 1 84.25 132 GLY B N 1
ATOM 2833 C CA . GLY B 1 132 ? -9.281 5.422 -9.047 1 84.25 132 GLY B CA 1
ATOM 2834 C C . GLY B 1 132 ? -8.766 6.605 -8.2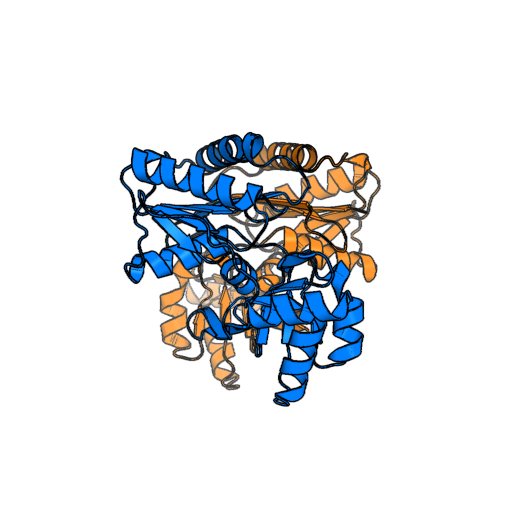5 1 84.25 132 GLY B C 1
ATOM 2835 O O . GLY B 1 132 ? -8.836 7.75 -8.711 1 84.25 132 GLY B O 1
ATOM 2836 N N . GLY B 1 133 ? -8.32 6.395 -7.117 1 94.75 133 GLY B N 1
ATOM 2837 C CA . GLY B 1 133 ? -7.859 7.461 -6.242 1 94.75 133 GLY B CA 1
ATOM 2838 C C . GLY B 1 133 ? -8.945 8 -5.332 1 94.75 133 GLY B C 1
ATOM 2839 O O . GLY B 1 133 ? -9.93 7.312 -5.059 1 94.75 133 GLY B O 1
ATOM 2840 N N . VAL B 1 134 ? -8.648 9.242 -4.793 1 98.25 134 VAL B N 1
ATOM 2841 C CA . VAL B 1 134 ? -9.578 9.828 -3.836 1 98.25 134 VAL B CA 1
ATOM 2842 C C . VAL B 1 134 ? -9.789 11.305 -4.156 1 98.25 134 VAL B C 1
ATOM 2844 O O . VAL B 1 134 ? -9 11.906 -4.898 1 98.25 134 VAL B O 1
ATOM 2847 N N . TYR B 1 135 ? -10.867 11.859 -3.721 1 97.44 135 TYR B N 1
ATOM 2848 C CA . TYR B 1 135 ? -11.086 13.305 -3.736 1 97.44 135 TYR B CA 1
ATOM 2849 C C . TYR B 1 135 ? -11.469 13.812 -2.352 1 97.44 135 TYR B C 1
ATOM 2851 O O . TYR B 1 135 ? -11.969 13.055 -1.522 1 97.44 135 TYR B O 1
ATOM 2859 N N . LEU B 1 136 ? -11.195 15.031 -2.088 1 97.94 136 LEU B N 1
ATOM 2860 C CA . LEU B 1 136 ? -11.492 15.68 -0.812 1 97.94 136 LEU B CA 1
ATOM 2861 C C . LEU B 1 136 ? -12.961 16.062 -0.725 1 97.94 136 LEU B C 1
ATOM 2863 O O . LEU B 1 136 ? -13.414 16.969 -1.443 1 97.94 136 LEU B O 1
ATOM 2867 N N . ALA B 1 137 ? -13.672 15.43 0.16 1 97 137 ALA B N 1
ATOM 2868 C CA . ALA B 1 137 ? -15.102 15.688 0.311 1 97 137 ALA B CA 1
ATOM 2869 C C . ALA B 1 137 ? -15.359 16.766 1.354 1 97 137 ALA B C 1
ATOM 2871 O O . ALA B 1 137 ? -16.328 17.516 1.256 1 97 137 ALA B O 1
ATOM 2872 N N . GLU B 1 138 ? -14.602 16.781 2.428 1 96.38 138 GLU B N 1
ATOM 2873 C CA . GLU B 1 138 ? -14.602 17.828 3.441 1 96.38 138 GLU B CA 1
ATOM 2874 C C . GLU B 1 138 ? -13.188 18.344 3.691 1 96.38 138 GLU B C 1
ATOM 2876 O O . GLU B 1 138 ? -12.242 17.562 3.793 1 96.38 138 GLU B O 1
ATOM 2881 N N . ALA B 1 139 ? -13.016 19.562 3.9 1 96.88 139 ALA B N 1
ATOM 2882 C CA . ALA B 1 139 ? -11.727 20.25 3.943 1 96.88 139 ALA B CA 1
ATOM 2883 C C . ALA B 1 139 ? -10.852 19.703 5.062 1 96.88 139 ALA B C 1
ATOM 2885 O O . ALA B 1 139 ? -11.352 19.328 6.129 1 96.88 139 ALA B O 1
ATOM 2886 N N . GLU B 1 140 ? -9.57 19.656 4.781 1 97.69 140 GLU B N 1
ATOM 2887 C CA . GLU B 1 140 ? -8.586 19.297 5.797 1 97.69 140 GLU B CA 1
ATOM 2888 C C . GLU B 1 140 ? -8.5 20.375 6.879 1 97.69 140 GLU B C 1
ATOM 2890 O O . GLU B 1 140 ? -8.617 21.578 6.586 1 97.69 140 GLU B O 1
ATOM 2895 N N . ARG B 1 141 ? -8.25 19.953 8.062 1 96.25 141 ARG B N 1
ATOM 2896 C CA . ARG B 1 141 ? -8.211 20.891 9.188 1 96.25 141 ARG B CA 1
ATOM 2897 C C . ARG B 1 141 ? -7.531 20.25 10.398 1 96.25 141 ARG B C 1
ATOM 2899 O O . ARG B 1 141 ? -7.324 19.031 10.438 1 96.25 141 ARG B O 1
ATOM 2906 N N . ILE B 1 142 ? -7.047 21.062 11.289 1 96.75 142 ILE B N 1
ATOM 2907 C CA . ILE B 1 142 ? -6.711 20.625 12.648 1 96.75 142 ILE B CA 1
ATOM 2908 C C . ILE B 1 142 ? -7.91 20.828 13.562 1 96.75 142 ILE B C 1
ATOM 2910 O O . ILE B 1 142 ? -8.57 21.875 13.516 1 96.75 142 ILE B O 1
ATOM 2914 N N . VAL B 1 143 ? -8.281 19.844 14.32 1 95.94 143 VAL B N 1
ATOM 2915 C CA . VAL B 1 143 ? -9.523 19.891 15.094 1 95.94 143 VAL B CA 1
ATOM 2916 C C . VAL B 1 143 ? -9.422 18.969 16.297 1 95.94 143 VAL B C 1
ATOM 2918 O O . VAL B 1 143 ? -8.672 17.984 16.266 1 95.94 143 VAL B O 1
ATOM 2921 N N . LEU B 1 144 ? -10.125 19.359 17.359 1 96.56 144 LEU B N 1
ATOM 2922 C CA . LEU B 1 144 ? -10.312 18.359 18.406 1 96.56 144 LEU B CA 1
ATOM 2923 C C . LEU B 1 144 ? -11.047 17.125 17.859 1 96.56 144 LEU B C 1
ATOM 2925 O O . LEU B 1 144 ? -12.133 17.25 17.297 1 96.56 144 LEU B O 1
ATOM 2929 N N . LEU B 1 145 ? -10.492 15.977 18.031 1 97.38 145 LEU B N 1
ATOM 2930 C CA . LEU B 1 145 ? -11.07 14.758 17.469 1 97.38 145 LEU B CA 1
ATOM 2931 C C . LEU B 1 145 ? -12.516 14.578 17.922 1 97.38 145 LEU B C 1
ATOM 2933 O O . LEU B 1 145 ? -13.391 14.273 17.109 1 97.38 145 LEU B O 1
ATOM 2937 N N . LYS B 1 146 ? -12.75 14.766 19.188 1 97.25 146 LYS B N 1
ATOM 2938 C CA . LYS B 1 146 ? -14.094 14.586 19.734 1 97.25 146 LYS B CA 1
ATOM 2939 C C . LYS B 1 146 ? -15.102 15.477 19.016 1 97.25 146 LYS B C 1
ATOM 2941 O O . LYS B 1 146 ? -16.219 15.055 18.734 1 97.25 146 LYS B O 1
ATOM 2946 N N . GLN B 1 147 ? -14.703 16.672 18.734 1 96.3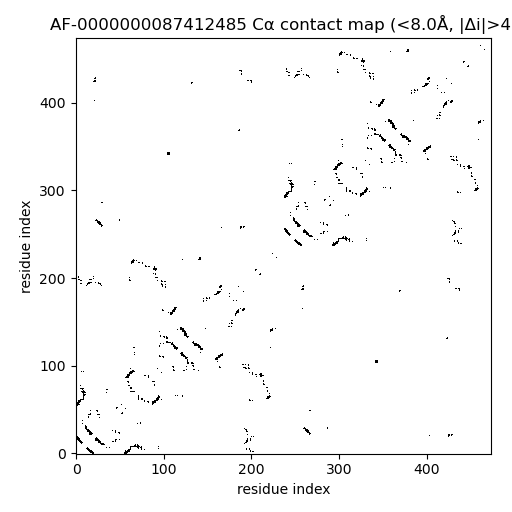1 147 GLN B N 1
ATOM 2947 C CA . GLN B 1 147 ? -15.578 17.594 18.031 1 96.31 147 GLN B CA 1
ATOM 2948 C C . GLN B 1 147 ? -15.883 17.109 16.625 1 96.31 147 GLN B C 1
ATOM 2950 O O . GLN B 1 147 ? -17.031 17.141 16.188 1 96.31 147 GLN B O 1
ATOM 2955 N N . ALA B 1 148 ? -14.891 16.703 15.906 1 96.31 148 ALA B N 1
ATOM 2956 C CA . ALA B 1 148 ? -15.086 16.188 14.555 1 96.31 148 ALA B CA 1
ATOM 2957 C C . ALA B 1 148 ? -16.016 14.977 14.555 1 96.31 148 ALA B C 1
ATOM 2959 O O . ALA B 1 148 ? -16.922 14.875 13.719 1 96.31 148 ALA B O 1
ATOM 2960 N N . LEU B 1 149 ? -15.766 14.086 15.5 1 97.19 149 LEU B N 1
ATOM 2961 C CA . LEU B 1 149 ? -16.578 12.875 15.602 1 97.19 149 LEU B CA 1
ATOM 2962 C C . LEU B 1 149 ? -18.047 13.219 15.844 1 97.19 149 LEU B C 1
ATOM 2964 O O . LEU B 1 149 ? -18.922 12.617 15.227 1 97.19 149 LEU B O 1
ATOM 2968 N N . GLU B 1 150 ? -18.266 14.148 16.703 1 95.44 150 GLU B N 1
ATOM 2969 C CA . GLU B 1 150 ? -19.625 14.562 17 1 95.44 150 GLU B CA 1
ATOM 2970 C C . GLU B 1 150 ? -20.281 15.188 15.758 1 95.44 150 GLU B C 1
ATOM 2972 O O . GLU B 1 150 ? -21.453 14.922 15.477 1 95.44 150 GLU B O 1
ATOM 2977 N N . GLU B 1 151 ? -19.516 15.969 15.055 1 94.19 151 GLU B N 1
ATOM 2978 C CA . GLU B 1 151 ? -20 16.562 13.82 1 94.19 151 GLU B CA 1
ATOM 2979 C C . GLU B 1 151 ? -20.391 15.492 12.805 1 94.19 151 GLU B C 1
ATOM 2981 O O . GLU B 1 151 ? -21.453 15.586 12.172 1 94.19 151 GLU B O 1
ATOM 2986 N N . TRP B 1 152 ? -19.547 14.523 12.641 1 94.31 152 TRP B N 1
ATOM 2987 C CA . TRP B 1 152 ? -19.797 13.469 11.656 1 94.31 152 TRP B CA 1
ATOM 2988 C C . TRP B 1 152 ? -20.969 12.594 12.086 1 94.31 152 TRP B C 1
ATOM 2990 O O . TRP B 1 152 ? -21.75 12.148 11.242 1 94.31 152 TRP B O 1
ATOM 3000 N N . ARG B 1 153 ? -21.062 12.297 13.328 1 92.19 153 ARG B N 1
ATOM 3001 C CA . ARG B 1 153 ? -22.188 11.508 13.852 1 92.19 153 ARG B CA 1
ATOM 3002 C C . ARG B 1 153 ? -23.516 12.203 13.602 1 92.19 153 ARG B C 1
ATOM 3004 O O . ARG B 1 153 ? -24.5 11.562 13.234 1 92.19 153 ARG B O 1
ATOM 3011 N N . GLU B 1 154 ? -23.531 13.438 13.812 1 89 154 GLU B N 1
ATOM 3012 C CA . GLU B 1 154 ? -24.75 14.234 13.688 1 89 154 GLU B CA 1
ATOM 3013 C C . GLU B 1 154 ? -25.203 14.328 12.234 1 89 154 GLU B C 1
ATOM 3015 O O . GLU B 1 154 ? -26.391 14.445 11.945 1 89 154 GLU B O 1
ATOM 3020 N N . ALA B 1 155 ? -24.219 14.328 11.367 1 82.56 155 ALA B N 1
ATOM 3021 C CA . ALA B 1 155 ? -24.547 14.422 9.953 1 82.56 155 ALA B CA 1
ATOM 3022 C C . ALA B 1 155 ? -25.375 13.227 9.5 1 82.56 155 ALA B C 1
ATOM 3024 O O . ALA B 1 155 ? -26.094 13.297 8.492 1 82.56 155 ALA B O 1
ATOM 3025 N N . ASP B 1 156 ? -25.594 12.234 10.281 1 64.12 156 ASP B N 1
ATOM 3026 C CA . ASP B 1 156 ? -26.562 11.148 10.336 1 64.12 156 ASP B CA 1
ATOM 3027 C C . ASP B 1 156 ? -26.672 10.438 8.984 1 64.12 156 ASP B C 1
ATOM 3029 O O . ASP B 1 156 ? -27.766 10.094 8.539 1 64.12 156 ASP B O 1
ATOM 3033 N N . ASP B 1 157 ? -25.656 10.273 8.211 1 73.06 157 ASP B N 1
ATOM 3034 C CA . ASP B 1 157 ? -25.844 9.609 6.93 1 73.06 157 ASP B CA 1
ATOM 3035 C C . ASP B 1 157 ? -25.578 8.109 7.035 1 73.06 157 ASP B C 1
ATOM 3037 O O . ASP B 1 157 ? -25.75 7.371 6.062 1 73.06 157 ASP B O 1
ATOM 3041 N N . GLN B 1 158 ? -25.406 7.637 8.188 1 82.56 158 GLN B N 1
ATOM 3042 C CA . GLN B 1 158 ? -25.234 6.23 8.531 1 82.56 158 GLN B CA 1
ATOM 3043 C C . GLN B 1 158 ? -24.172 5.57 7.664 1 82.56 158 GLN B C 1
ATOM 3045 O O . GLN B 1 158 ? -24.031 4.348 7.664 1 82.56 158 GLN B O 1
ATOM 3050 N N . GLU B 1 159 ? -23.484 6.348 6.91 1 90.44 159 GLU B N 1
ATOM 3051 C CA . GLU B 1 159 ? -22.422 5.773 6.094 1 90.44 159 GLU B CA 1
ATOM 3052 C C . GLU B 1 159 ? -21.219 5.363 6.957 1 90.44 159 GLU B C 1
ATOM 3054 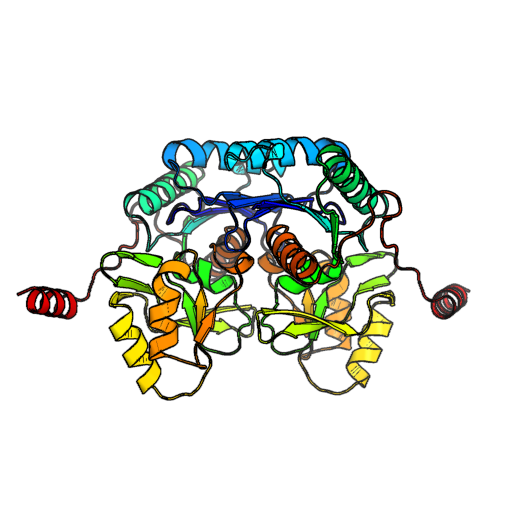O O . GLU B 1 159 ? -20.891 6.047 7.926 1 90.44 159 GLU B O 1
ATOM 3059 N N . PRO B 1 160 ? -20.625 4.277 6.629 1 93.94 160 PRO B N 1
ATOM 3060 C CA . PRO B 1 160 ? -19.422 3.893 7.375 1 93.94 160 PRO B CA 1
ATOM 3061 C C . PRO B 1 160 ? -18.297 4.898 7.215 1 93.94 160 PRO B C 1
ATOM 3063 O O . PRO B 1 160 ? -18.156 5.52 6.156 1 93.94 160 PRO B O 1
ATOM 3066 N N . ILE B 1 161 ? -17.531 5.086 8.234 1 96.38 161 ILE B N 1
ATOM 3067 C CA . ILE B 1 161 ? -16.359 5.965 8.234 1 96.38 161 ILE B CA 1
ATOM 3068 C C . ILE B 1 161 ? -15.102 5.148 8.531 1 96.38 161 ILE B C 1
ATOM 3070 O O . ILE B 1 161 ? -14.984 4.547 9.602 1 96.38 161 ILE B O 1
ATOM 3074 N N . LEU B 1 162 ? -14.227 5.098 7.609 1 96.81 162 LEU B N 1
ATOM 3075 C CA . LEU B 1 162 ? -12.953 4.402 7.785 1 96.81 162 LEU B CA 1
ATOM 3076 C C . LEU B 1 162 ? -11.898 5.344 8.359 1 96.81 162 LEU B C 1
ATOM 3078 O O . LEU B 1 162 ? -11.578 6.367 7.75 1 96.81 162 LEU B O 1
ATOM 3082 N N . PHE B 1 163 ? -11.398 5.004 9.492 1 97.81 163 PHE B N 1
ATOM 3083 C CA . PHE B 1 163 ? -10.297 5.746 10.094 1 97.81 163 PHE B CA 1
ATOM 3084 C C . PHE B 1 163 ? -8.961 5.082 9.781 1 97.81 163 PHE B C 1
ATOM 3086 O O . PHE B 1 163 ? -8.805 3.873 9.961 1 97.81 163 PHE B O 1
ATOM 3093 N N . LEU B 1 164 ? -8.039 5.887 9.273 1 96.88 164 LEU B N 1
ATOM 3094 C CA . LEU B 1 164 ? -6.723 5.328 9 1 96.88 164 LEU B CA 1
ATOM 3095 C C . LEU B 1 164 ? -5.625 6.289 9.438 1 96.88 164 LEU B C 1
ATOM 3097 O O . LEU B 1 164 ? -5.832 7.504 9.469 1 96.88 164 LEU B O 1
ATOM 3101 N N . GLY B 1 165 ? -4.523 5.695 9.742 1 97.62 165 GLY B N 1
ATOM 3102 C CA . GLY B 1 165 ? -3.34 6.363 10.258 1 97.62 165 GLY B CA 1
ATOM 3103 C C . GLY B 1 165 ? -2.621 5.566 11.328 1 97.62 165 GLY B C 1
ATOM 3104 O O . GLY B 1 165 ? -3.246 4.793 12.055 1 97.62 165 GLY B O 1
ATOM 3105 N N . ASP B 1 166 ? -1.404 5.859 11.422 1 94.81 166 ASP B N 1
ATOM 3106 C CA . ASP B 1 166 ? -0.584 5.18 12.422 1 94.81 166 ASP B CA 1
ATOM 3107 C C . ASP B 1 166 ? -1.042 5.527 13.836 1 94.81 166 ASP B C 1
ATOM 3109 O O . ASP B 1 166 ? -0.88 4.73 14.766 1 94.81 166 ASP B O 1
ATOM 3113 N N . ASP B 1 167 ? -1.688 6.625 14.039 1 94.81 167 ASP B N 1
ATOM 3114 C CA . ASP B 1 167 ? -2.051 7.16 15.344 1 94.81 167 ASP B CA 1
ATOM 3115 C C . ASP B 1 167 ? -3.443 6.695 15.758 1 94.81 167 ASP B C 1
ATOM 3117 O O . ASP B 1 167 ? -3.959 7.117 16.797 1 94.81 167 ASP B O 1
ATOM 3121 N N . ILE B 1 168 ? -4.07 5.902 15 1 94.69 168 ILE B N 1
ATOM 3122 C CA . ILE B 1 168 ? -5.422 5.469 15.32 1 94.69 168 ILE B CA 1
ATOM 3123 C C . ILE B 1 168 ? -5.426 4.742 16.656 1 94.69 168 ILE B C 1
ATOM 3125 O O . ILE B 1 168 ? -6.418 4.777 17.391 1 94.69 168 ILE B O 1
ATOM 3129 N N . THR B 1 169 ? -4.32 4.082 16.953 1 91.56 169 THR B N 1
ATOM 3130 C CA . THR B 1 169 ? -4.234 3.316 18.188 1 91.56 169 THR B CA 1
ATOM 3131 C C . THR B 1 169 ? -4.434 4.223 19.391 1 91.56 169 THR B C 1
ATOM 3133 O O . THR B 1 169 ? -5.004 3.803 20.406 1 91.56 169 THR B O 1
ATOM 3136 N N . ILE B 1 170 ? -4.02 5.438 19.281 1 92.81 170 ILE B N 1
ATOM 3137 C CA . ILE B 1 170 ? -4.137 6.441 20.328 1 92.81 170 ILE B CA 1
ATOM 3138 C C . ILE B 1 170 ? -5.594 6.887 20.453 1 92.81 170 ILE B C 1
ATOM 3140 O O . ILE B 1 170 ? -6.051 7.238 21.547 1 92.81 170 ILE B O 1
ATOM 3144 N N . HIS B 1 171 ? -6.289 6.848 19.406 1 97 171 HIS B N 1
ATOM 3145 C CA . HIS B 1 171 ? -7.582 7.523 19.328 1 97 171 HIS B CA 1
ATOM 3146 C C . HIS B 1 171 ? -8.719 6.516 19.219 1 97 171 HIS B C 1
ATOM 3148 O O . HIS B 1 171 ? -9.898 6.898 19.25 1 97 171 HIS B O 1
ATOM 3154 N N . ARG B 1 172 ? -8.406 5.254 19.141 1 96.94 172 ARG B N 1
ATOM 3155 C CA . ARG B 1 172 ? -9.383 4.215 18.828 1 96.94 172 ARG B CA 1
ATOM 3156 C C . ARG B 1 172 ? -10.516 4.199 19.844 1 96.94 172 ARG B C 1
ATOM 3158 O O . ARG B 1 172 ? -11.688 4.082 19.484 1 96.94 172 ARG B O 1
ATOM 3165 N N . GLU B 1 173 ? -10.211 4.27 21.109 1 97.19 173 GLU B N 1
ATOM 3166 C CA . GLU B 1 173 ? -11.219 4.215 22.156 1 97.19 173 GLU B CA 1
ATOM 3167 C C . GLU B 1 173 ? -12.211 5.367 22.031 1 97.19 173 GLU B C 1
ATOM 3169 O O . GLU B 1 173 ? -13.43 5.156 22.094 1 97.19 173 GLU B O 1
ATOM 3174 N N . THR B 1 174 ? -11.719 6.57 21.844 1 97.75 174 THR B N 1
ATOM 3175 C CA . THR B 1 174 ? -12.562 7.75 21.688 1 97.75 174 THR B CA 1
ATOM 3176 C C . THR B 1 174 ? -13.461 7.621 20.469 1 97.75 174 THR B C 1
ATOM 3178 O O . THR B 1 174 ? -14.656 7.918 20.531 1 97.75 174 THR B O 1
ATOM 3181 N N . ILE B 1 175 ? -12.883 7.148 19.375 1 98.12 175 ILE B N 1
ATOM 3182 C CA . ILE B 1 175 ? -13.633 6.984 18.141 1 98.12 175 ILE B CA 1
ATOM 3183 C C . ILE B 1 175 ? -14.742 5.961 18.344 1 98.12 175 ILE B C 1
ATOM 3185 O O . ILE B 1 175 ? -15.891 6.195 17.953 1 98.12 175 ILE B O 1
ATOM 3189 N N . THR B 1 176 ? -14.414 4.867 18.969 1 97.5 176 THR B N 1
ATOM 3190 C CA . THR B 1 176 ? -15.375 3.791 19.188 1 97.5 176 THR B CA 1
ATOM 3191 C C . THR B 1 176 ? -16.516 4.258 20.094 1 97.5 176 THR B C 1
ATOM 3193 O O . THR B 1 176 ? -17.672 3.961 19.844 1 97.5 176 THR B O 1
ATOM 3196 N N . GLU B 1 177 ? -16.172 4.953 21.109 1 97.44 177 GLU B N 1
ATOM 3197 C CA . GLU B 1 177 ? -17.141 5.426 22.078 1 97.44 177 GLU B CA 1
ATOM 3198 C C . GLU B 1 177 ? -18.172 6.34 21.422 1 97.44 177 GLU B C 1
ATOM 3200 O O . GLU B 1 177 ? -19.375 6.25 21.719 1 97.44 177 GLU B O 1
ATOM 3205 N N . ILE B 1 178 ? -17.766 7.145 20.531 1 96.5 178 ILE B N 1
ATOM 3206 C CA . ILE B 1 178 ? -18.641 8.18 19.984 1 96.5 178 ILE B CA 1
ATOM 3207 C C . ILE B 1 178 ? -19.328 7.652 18.719 1 96.5 178 ILE B C 1
ATOM 3209 O O . ILE B 1 178 ? -20.531 7.852 18.547 1 96.5 178 ILE B O 1
ATOM 3213 N N . MET B 1 179 ? -18.609 6.93 17.859 1 95.25 179 MET B N 1
ATOM 3214 C CA . MET B 1 179 ? -19.125 6.582 16.547 1 95.25 179 MET B CA 1
ATOM 3215 C C . MET B 1 179 ? -19.766 5.203 16.562 1 95.25 179 MET B C 1
ATOM 3217 O O . MET B 1 179 ? -20.562 4.875 15.68 1 95.25 179 MET B O 1
ATOM 3221 N N . GLY B 1 180 ? -19.344 4.363 17.516 1 93 180 GLY B N 1
ATOM 3222 C CA . GLY B 1 180 ? -19.875 3.01 17.594 1 93 180 GLY B CA 1
ATOM 3223 C C . GLY B 1 180 ? -19.641 2.215 16.328 1 93 180 GLY B C 1
ATOM 3224 O O . GLY B 1 180 ? -18.531 2.152 15.812 1 93 180 GLY B O 1
ATOM 3225 N N . ASP B 1 181 ? -20.672 1.67 15.734 1 91.38 181 ASP B N 1
ATOM 3226 C CA . ASP B 1 181 ? -20.594 0.723 14.633 1 91.38 181 ASP B CA 1
ATOM 3227 C C . ASP B 1 181 ? -20.344 1.442 13.305 1 91.38 181 ASP B C 1
ATOM 3229 O O . ASP B 1 181 ? -20.016 0.809 12.305 1 91.38 181 ASP B O 1
ATOM 3233 N N . GLN B 1 182 ? -20.438 2.709 13.312 1 93.5 182 GLN B N 1
ATOM 3234 C CA . GLN B 1 182 ? -20.156 3.48 12.102 1 93.5 182 GLN B CA 1
ATOM 3235 C C . GLN B 1 182 ? -18.672 3.541 11.812 1 93.5 182 GLN B C 1
ATOM 3237 O O . GLN B 1 182 ? -18.25 3.799 10.68 1 93.5 182 GLN B O 1
ATOM 3242 N N . ALA B 1 183 ? -17.906 3.328 12.891 1 95.81 183 ALA B N 1
ATOM 3243 C CA . ALA B 1 183 ? -16.453 3.422 12.758 1 95.81 183 ALA B CA 1
ATOM 3244 C C . ALA B 1 183 ? -15.867 2.109 12.258 1 95.81 183 ALA B C 1
ATOM 3246 O O . ALA B 1 183 ? -16.156 1.041 12.797 1 95.81 183 ALA B O 1
ATOM 3247 N N . VAL B 1 184 ? -15.141 2.213 11.258 1 96 184 VAL B N 1
ATOM 3248 C CA . VAL B 1 184 ? -14.297 1.133 10.758 1 96 184 VAL B CA 1
ATOM 3249 C C . VAL B 1 184 ? -12.82 1.518 10.898 1 96 184 VAL B C 1
ATOM 3251 O O . VAL B 1 184 ? -12.453 2.668 10.656 1 96 184 VAL B O 1
ATOM 3254 N N . PHE B 1 185 ? -11.984 0.612 11.328 1 96.69 185 PHE B N 1
ATOM 3255 C CA . PHE B 1 185 ? -10.562 0.883 11.492 1 96.69 185 PHE B CA 1
ATOM 3256 C C . PHE B 1 185 ? -9.742 0.098 10.477 1 96.69 185 PHE B C 1
ATOM 3258 O O . PHE B 1 185 ? -9.883 -1.121 10.367 1 96.69 185 PHE B O 1
ATOM 3265 N N . ALA B 1 186 ? -8.922 0.805 9.781 1 96.75 186 ALA B N 1
ATOM 3266 C CA . ALA B 1 186 ? -8.078 0.154 8.781 1 96.75 186 ALA B CA 1
ATOM 3267 C C . ALA B 1 186 ? -7.125 -0.842 9.43 1 96.75 186 ALA B C 1
ATOM 3269 O O . ALA B 1 186 ? -6.578 -0.58 10.5 1 96.75 186 ALA B O 1
ATOM 3270 N N . PRO B 1 187 ? -6.844 -1.975 8.742 1 96.31 187 PRO B N 1
ATOM 3271 C CA . PRO B 1 187 ? -5.785 -2.859 9.234 1 96.31 187 PRO B CA 1
ATOM 3272 C C . PRO B 1 187 ? -4.402 -2.207 9.188 1 96.31 187 PRO B C 1
ATOM 3274 O O . PRO B 1 187 ? -4.215 -1.195 8.508 1 96.31 187 PRO B O 1
ATOM 3277 N N . MET B 1 188 ? -3.48 -2.779 9.883 1 96.38 188 MET B N 1
ATOM 3278 C CA . MET B 1 188 ? -2.176 -2.162 10.086 1 96.38 188 MET B CA 1
ATOM 3279 C C . MET B 1 188 ? -1.489 -1.873 8.758 1 96.38 188 MET B C 1
ATOM 3281 O O . MET B 1 188 ? -0.807 -0.858 8.609 1 96.38 188 MET B O 1
ATOM 3285 N N . SER B 1 189 ? -1.683 -2.734 7.75 1 98.12 189 SER B N 1
ATOM 3286 C CA . SER B 1 189 ? -0.962 -2.617 6.488 1 98.12 189 SER B CA 1
ATOM 3287 C C . SER B 1 189 ? -1.519 -1.481 5.637 1 98.12 189 SER B C 1
ATOM 3289 O O . SER B 1 189 ? -0.977 -1.171 4.574 1 98.12 189 SER B O 1
ATOM 3291 N N . TYR B 1 190 ? -2.547 -0.787 6.117 1 97.75 190 TYR B N 1
ATOM 3292 C CA . TYR B 1 190 ? -3.15 0.346 5.426 1 97.75 190 TYR B CA 1
ATOM 3293 C C . TYR B 1 190 ? -2.861 1.65 6.16 1 97.75 190 TYR B C 1
ATOM 3295 O O . TYR B 1 190 ? -3.307 2.721 5.738 1 97.75 190 TYR B O 1
ATOM 3303 N N . ARG B 1 191 ? -2.086 1.616 7.207 1 97.88 191 ARG B N 1
ATOM 3304 C CA . ARG B 1 191 ? -2.156 2.723 8.156 1 97.88 191 ARG B CA 1
ATOM 3305 C C . ARG B 1 191 ? -0.986 3.68 7.969 1 97.88 191 ARG B C 1
ATOM 3307 O O . ARG B 1 191 ? -0.973 4.773 8.539 1 97.88 191 ARG B O 1
ATOM 3314 N N . ILE B 1 192 ? -0.052 3.336 7.137 1 97.56 192 ILE B N 1
ATOM 3315 C CA . ILE B 1 192 ? 1.013 4.297 6.863 1 97.56 192 ILE B CA 1
ATOM 3316 C C . ILE B 1 192 ? 0.896 4.801 5.426 1 97.56 192 ILE B C 1
ATOM 3318 O O . ILE B 1 192 ? 0.533 4.043 4.523 1 97.56 192 ILE B O 1
ATOM 3322 N N . PRO B 1 193 ? 1.171 6.129 5.234 1 98.38 193 PRO B N 1
ATOM 3323 C CA . PRO B 1 193 ? 1.183 6.617 3.855 1 98.38 193 PRO B CA 1
ATOM 3324 C C . PRO B 1 193 ? 2.166 5.859 2.969 1 98.38 193 PRO B C 1
ATOM 3326 O O . PRO B 1 193 ? 3.252 5.484 3.422 1 98.38 193 PRO B O 1
ATOM 3329 N N . ARG B 1 194 ? 1.774 5.695 1.752 1 98.69 194 ARG B N 1
ATOM 3330 C CA . ARG B 1 194 ? 2.637 5.023 0.785 1 98.69 194 ARG B CA 1
ATOM 3331 C C . ARG B 1 194 ? 3.182 6.008 -0.242 1 98.69 194 ARG B C 1
ATOM 3333 O O . ARG B 1 194 ? 2.42 6.754 -0.86 1 98.69 194 ARG B O 1
ATOM 3340 N N . ALA B 1 195 ? 4.461 5.887 -0.422 1 98.94 195 ALA B N 1
ATOM 3341 C CA . ALA B 1 195 ? 5.09 6.773 -1.397 1 98.94 195 ALA B CA 1
ATOM 3342 C C . ALA B 1 195 ? 4.609 6.461 -2.812 1 98.94 195 ALA B C 1
ATOM 3344 O O . ALA B 1 195 ? 4.523 7.355 -3.658 1 98.94 195 ALA B O 1
ATOM 3345 N N . ALA B 1 196 ? 4.258 5.219 -3.09 1 98.88 196 ALA B N 1
ATOM 3346 C CA . ALA B 1 196 ? 3.703 4.867 -4.395 1 98.88 196 ALA B CA 1
ATOM 3347 C C . ALA B 1 196 ? 2.377 5.582 -4.641 1 98.88 196 ALA B C 1
ATOM 3349 O O . ALA B 1 196 ? 2.09 6 -5.762 1 98.88 196 ALA B O 1
ATOM 3350 N N . HIS B 1 197 ? 1.558 5.672 -3.604 1 98.81 197 HIS B N 1
ATOM 3351 C CA . HIS B 1 197 ? 0.319 6.434 -3.717 1 98.81 197 HIS B CA 1
ATOM 3352 C C . HIS B 1 197 ? 0.601 7.918 -3.914 1 98.81 197 HIS B C 1
ATOM 3354 O O . HIS B 1 197 ? -0.12 8.602 -4.645 1 98.81 197 HIS B O 1
ATOM 3360 N N . LEU B 1 198 ? 1.638 8.414 -3.254 1 98.94 198 LEU B N 1
ATOM 3361 C CA . LEU B 1 198 ? 2.082 9.789 -3.471 1 98.94 198 LEU B CA 1
ATOM 3362 C C . LEU B 1 198 ? 2.484 10.008 -4.926 1 98.94 198 LEU B C 1
ATOM 3364 O O . LEU B 1 198 ? 2.121 11.023 -5.527 1 98.94 198 LEU B O 1
ATOM 3368 N N . ALA B 1 199 ? 3.178 9.062 -5.484 1 98.94 199 ALA B N 1
ATOM 3369 C CA . ALA B 1 199 ? 3.553 9.141 -6.895 1 98.94 199 ALA B CA 1
ATOM 3370 C C . ALA B 1 199 ? 2.318 9.117 -7.789 1 98.94 199 ALA B C 1
ATOM 3372 O O . ALA B 1 199 ? 2.248 9.859 -8.773 1 98.94 199 ALA B O 1
ATOM 3373 N N . ALA B 1 200 ? 1.364 8.266 -7.457 1 98.44 200 ALA B N 1
ATOM 3374 C CA . ALA B 1 200 ? 0.133 8.195 -8.242 1 98.44 200 ALA B CA 1
ATOM 3375 C C . ALA B 1 200 ? -0.602 9.531 -8.219 1 98.44 200 ALA B C 1
ATOM 3377 O O . ALA B 1 200 ? -1.028 10.031 -9.266 1 98.44 200 ALA B O 1
ATOM 3378 N N . ALA B 1 201 ? -0.736 10.094 -7.027 1 98.44 201 ALA B N 1
ATOM 3379 C CA . ALA B 1 201 ? -1.338 11.422 -6.914 1 98.44 201 ALA B CA 1
ATOM 3380 C C . ALA B 1 201 ? -0.514 12.461 -7.664 1 98.44 201 ALA B C 1
ATOM 3382 O O . ALA B 1 201 ? -1.068 13.398 -8.25 1 98.44 201 ALA B O 1
ATOM 3383 N N . GLY B 1 202 ? 0.789 12.297 -7.617 1 98.62 202 GLY B N 1
ATOM 3384 C CA . GLY B 1 202 ? 1.682 13.164 -8.367 1 98.62 202 GLY B CA 1
ATOM 3385 C C . GLY B 1 202 ? 1.454 13.109 -9.867 1 98.62 202 GLY B C 1
ATOM 3386 O O . GLY B 1 202 ? 1.418 14.141 -10.531 1 98.62 202 GLY B O 1
ATOM 3387 N N . TRP B 1 203 ? 1.328 11.961 -10.422 1 98 203 TRP B N 1
ATOM 3388 C CA . TRP B 1 203 ? 1.047 11.812 -11.844 1 98 203 TRP B CA 1
ATOM 3389 C C . TRP B 1 203 ? -0.262 12.5 -12.219 1 98 203 TRP B C 1
ATOM 3391 O O . TRP B 1 203 ? -0.354 13.148 -13.258 1 98 203 TRP B O 1
ATOM 3401 N N . LYS B 1 204 ? -1.244 12.266 -11.383 1 96.69 204 LYS B N 1
ATOM 3402 C CA . LYS B 1 204 ? -2.512 12.961 -11.617 1 96.69 204 LYS B CA 1
ATOM 3403 C C . LYS B 1 204 ? -2.318 14.469 -11.633 1 96.69 204 LYS B C 1
ATOM 3405 O O . LYS B 1 204 ? -2.83 15.156 -12.516 1 96.69 204 LYS B O 1
ATOM 3410 N N . ALA B 1 205 ? -1.605 14.984 -10.656 1 97.94 205 ALA B N 1
ATOM 3411 C CA . ALA B 1 205 ? -1.319 16.422 -10.586 1 97.94 205 ALA B CA 1
ATOM 3412 C C . ALA B 1 205 ? -0.58 16.891 -11.836 1 97.94 205 ALA B C 1
ATOM 3414 O O . ALA B 1 205 ? -0.891 17.953 -12.383 1 97.94 205 ALA B O 1
ATOM 3415 N N . LEU B 1 206 ? 0.381 16.125 -12.227 1 98 206 LEU B N 1
ATOM 3416 C CA . LEU B 1 206 ? 1.166 16.469 -13.414 1 98 206 LEU B CA 1
ATOM 3417 C C . LEU B 1 206 ? 0.278 16.547 -14.648 1 98 206 LEU B C 1
ATOM 3419 O O . LEU B 1 206 ? 0.384 17.5 -15.43 1 98 206 LEU B O 1
ATOM 3423 N N . LYS B 1 207 ? -0.589 15.617 -14.812 1 96.19 207 LYS B N 1
ATOM 3424 C CA . LYS B 1 207 ? -1.51 15.586 -15.938 1 96.19 207 LYS B CA 1
ATOM 3425 C C . LYS B 1 207 ? -2.463 16.781 -15.906 1 96.19 207 LYS B C 1
ATOM 3427 O O . LYS B 1 207 ? -2.85 17.297 -16.953 1 96.19 207 LYS B O 1
ATOM 3432 N N . GLU B 1 208 ? -2.805 17.156 -14.758 1 96.38 208 GLU B N 1
ATOM 3433 C CA . GLU B 1 208 ? -3.719 18.281 -14.578 1 96.38 208 GLU B CA 1
ATOM 3434 C C . GLU B 1 208 ? -2.963 19.609 -14.547 1 96.38 208 GLU B C 1
ATOM 3436 O O . GLU B 1 208 ? -3.551 20.656 -14.273 1 96.38 208 GLU B O 1
ATOM 3441 N N . GLU B 1 209 ? -1.666 19.578 -14.664 1 97.12 209 GLU B N 1
ATOM 3442 C CA . GLU B 1 209 ? -0.786 20.75 -14.703 1 97.12 209 GLU B CA 1
ATOM 3443 C C . GLU B 1 209 ? -0.806 21.5 -13.375 1 97.12 209 GLU B C 1
ATOM 3445 O O . GLU B 1 209 ? -0.743 22.734 -13.344 1 97.12 209 GLU B O 1
ATOM 3450 N N . ARG B 1 210 ? -1.006 20.719 -12.336 1 97.62 210 ARG B N 1
ATOM 3451 C CA . ARG B 1 210 ? -0.878 21.266 -10.992 1 97.62 210 ARG B CA 1
ATOM 3452 C C . ARG B 1 210 ? 0.559 21.172 -10.5 1 97.62 210 ARG B C 1
ATOM 3454 O O . ARG B 1 210 ? 0.864 20.359 -9.617 1 97.62 210 ARG B O 1
ATOM 3461 N N . ILE B 1 211 ? 1.366 22.078 -11.016 1 98.44 211 ILE B N 1
ATOM 3462 C CA . ILE B 1 211 ? 2.801 22.094 -10.758 1 98.44 211 ILE B CA 1
ATOM 3463 C C . ILE B 1 211 ? 3.141 23.25 -9.805 1 98.44 211 ILE B C 1
ATOM 3465 O O . ILE B 1 211 ? 2.643 24.359 -9.977 1 98.44 211 ILE B O 1
ATOM 3469 N N . GLU B 1 212 ? 3.961 22.938 -8.82 1 98 212 GLU B N 1
ATOM 3470 C CA . GLU B 1 212 ? 4.336 23.953 -7.832 1 98 212 GLU B CA 1
ATOM 3471 C C . GLU B 1 212 ? 5.461 24.844 -8.352 1 98 212 GLU B C 1
ATOM 3473 O O . GLU B 1 212 ? 6.289 24.391 -9.156 1 98 212 GLU B O 1
ATOM 3478 N N . ASP B 1 213 ? 5.438 26.047 -7.895 1 96.38 213 ASP B N 1
ATOM 3479 C CA . ASP B 1 213 ? 6.586 26.922 -8.102 1 96.38 213 ASP B CA 1
ATOM 3480 C C . ASP B 1 213 ? 7.684 26.641 -7.074 1 96.38 213 ASP B C 1
ATOM 3482 O O . ASP B 1 213 ? 7.492 26.875 -5.875 1 96.38 213 ASP B O 1
ATOM 3486 N N . THR B 1 214 ? 8.844 26.188 -7.535 1 95 214 THR B N 1
ATOM 3487 C CA . THR B 1 214 ? 9.914 25.75 -6.645 1 95 214 THR B CA 1
ATOM 3488 C C . THR B 1 214 ? 10.391 26.891 -5.762 1 95 214 THR B C 1
ATOM 3490 O O . THR B 1 214 ? 10.891 26.672 -4.656 1 95 214 THR B O 1
ATOM 3493 N N . GLU B 1 215 ? 10.266 28.062 -6.141 1 93.31 215 GLU B N 1
ATOM 3494 C CA . GLU B 1 215 ? 10.734 29.219 -5.387 1 93.31 215 GLU B CA 1
ATOM 3495 C C . GLU B 1 215 ? 9.773 29.562 -4.254 1 93.31 215 GLU B C 1
ATOM 3497 O O . GLU B 1 215 ? 10.203 29.938 -3.162 1 93.31 215 GLU B O 1
ATOM 3502 N N . THR B 1 216 ? 8.516 29.406 -4.508 1 94.88 216 THR B N 1
ATOM 3503 C CA . THR B 1 216 ? 7.539 29.922 -3.553 1 94.88 216 THR B CA 1
ATOM 3504 C C . THR B 1 216 ? 6.883 28.781 -2.785 1 94.88 216 THR B C 1
ATOM 3506 O O . THR B 1 216 ? 6.195 29 -1.788 1 94.88 216 THR B O 1
ATOM 3509 N N . PHE B 1 217 ? 7.16 27.609 -3.254 1 96 217 PHE B N 1
ATOM 3510 C CA . PHE B 1 217 ? 6.547 26.438 -2.637 1 96 217 PHE B CA 1
ATOM 3511 C C . PHE B 1 217 ? 6.98 26.312 -1.181 1 96 217 PHE B C 1
ATOM 3513 O O . PHE B 1 217 ? 8.172 26.375 -0.874 1 96 217 PHE B O 1
ATOM 3520 N N . ILE B 1 218 ? 5.969 26.172 -0.214 1 94.88 218 ILE B N 1
ATOM 3521 C CA . ILE B 1 218 ? 6.23 26.016 1.212 1 94.88 218 ILE B CA 1
ATOM 3522 C C . ILE B 1 218 ? 5.355 24.891 1.771 1 94.88 218 ILE B C 1
ATOM 3524 O O . ILE B 1 218 ? 4.316 24.562 1.195 1 94.88 218 ILE B O 1
ATOM 3528 N N . PRO B 1 219 ? 5.785 24.328 2.898 1 95.62 219 PRO B N 1
ATOM 3529 C CA . PRO B 1 219 ? 4.938 23.344 3.57 1 95.62 219 PRO B CA 1
ATOM 3530 C C . PRO B 1 219 ? 3.547 23.875 3.896 1 95.62 219 PRO B C 1
ATOM 3532 O O . PRO B 1 219 ? 3.383 25.094 4.098 1 95.62 219 PRO B O 1
ATOM 3535 N N . VAL B 1 220 ? 2.594 22.953 3.895 1 91.12 220 VAL B N 1
ATOM 3536 C CA . VAL B 1 220 ? 1.256 23.312 4.355 1 91.12 220 VAL B CA 1
ATOM 3537 C C . VAL B 1 220 ? 1.118 22.984 5.84 1 91.12 220 VAL B C 1
ATOM 3539 O O . VAL B 1 220 ? 1.262 21.828 6.246 1 91.12 220 VAL B O 1
ATOM 3542 N N . TYR B 1 221 ? 0.914 24.047 6.613 1 87.94 221 TYR B N 1
ATOM 3543 C CA . TYR B 1 221 ? 0.653 23.906 8.039 1 87.94 221 TYR B CA 1
ATOM 3544 C C . TYR B 1 221 ? -0.809 24.203 8.359 1 87.94 221 TYR B C 1
ATOM 3546 O O . TYR B 1 221 ? -1.315 25.281 8.047 1 87.94 221 TYR B O 1
ATOM 3554 N N . LEU B 1 222 ? -1.503 23.234 8.672 1 83.69 222 LEU B N 1
ATOM 3555 C CA . LEU B 1 222 ? -2.896 23.5 9.008 1 83.69 222 LEU B CA 1
ATOM 3556 C C . LEU B 1 222 ? -3.006 24.188 10.367 1 83.69 222 LEU B C 1
ATOM 3558 O O . LEU B 1 222 ? -2.252 23.859 11.289 1 83.69 222 LEU B O 1
ATOM 3562 N N . GLN B 1 223 ? -3.605 25.297 10.422 1 69.5 223 GLN B N 1
ATOM 3563 C CA . GLN B 1 223 ? -3.799 26.031 11.672 1 69.5 223 GLN B CA 1
ATOM 3564 C C . GLN B 1 223 ? -5.25 25.953 12.133 1 69.5 223 GLN B C 1
ATOM 3566 O O . GLN B 1 223 ? -6.156 25.766 11.32 1 69.5 223 GLN B O 1
ATOM 3571 N N . MET B 1 224 ?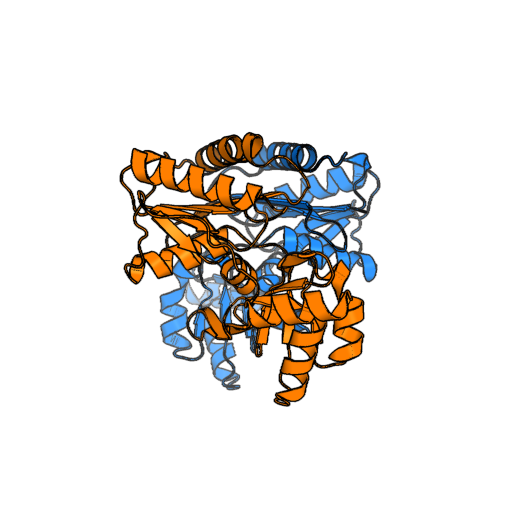 -5.246 25.781 13.422 1 63.53 224 MET B N 1
ATOM 3572 C CA . MET B 1 224 ? -6.582 25.797 14.016 1 63.53 224 MET B CA 1
ATOM 3573 C C . MET B 1 224 ? -7.332 27.078 13.641 1 63.53 224 MET B C 1
ATOM 3575 O O . MET B 1 224 ? -6.738 28.156 13.57 1 63.53 224 MET B O 1
ATOM 3579 N N . ALA B 1 225 ? -8.57 26.859 13.164 1 57.69 225 ALA B N 1
ATOM 3580 C CA . ALA B 1 225 ? -9.391 28.047 12.969 1 57.69 225 ALA B CA 1
ATOM 3581 C C . ALA B 1 225 ? -9.398 28.906 14.219 1 57.69 225 ALA B C 1
ATOM 3583 O O . ALA B 1 225 ? -9.484 28.406 15.344 1 57.69 225 ALA B O 1
ATOM 3584 N N . GLU B 1 226 ? -9.07 30.109 14.016 1 54.38 226 GLU B N 1
ATOM 3585 C CA . GLU B 1 226 ? -8.953 31.078 15.094 1 54.38 226 GLU B CA 1
ATOM 3586 C C . GLU B 1 226 ? -10.055 30.891 16.125 1 54.38 226 GLU B C 1
ATOM 3588 O O . GLU B 1 226 ? -9.805 30.953 17.328 1 54.38 226 GLU B O 1
ATOM 3593 N N . ALA B 1 227 ? -11.219 30.781 15.711 1 51.25 227 ALA B N 1
ATOM 3594 C CA . ALA B 1 227 ? -12.367 30.625 16.609 1 51.25 227 ALA B CA 1
ATOM 3595 C C . ALA B 1 227 ? -12.219 29.375 17.469 1 51.25 227 ALA B C 1
ATOM 3597 O O . ALA B 1 227 ? -12.508 29.406 18.672 1 51.25 227 ALA B O 1
ATOM 3598 N N . GLU B 1 228 ? -11.766 28.312 16.906 1 56.81 228 GLU B N 1
ATOM 3599 C CA . GLU B 1 228 ? -11.578 27.078 17.656 1 56.81 228 GLU B CA 1
ATOM 3600 C C . GLU B 1 228 ? -10.422 27.203 18.641 1 56.81 228 GLU B C 1
ATOM 3602 O O . GLU B 1 228 ? -10.5 26.703 19.766 1 56.81 228 GLU B O 1
ATOM 3607 N N . ALA B 1 229 ? -9.414 27.922 18.219 1 60.28 229 ALA B N 1
ATOM 3608 C CA . ALA B 1 229 ? -8.273 28.188 19.094 1 60.28 229 ALA B CA 1
ATOM 3609 C C . ALA B 1 229 ? -8.703 29 20.312 1 60.28 229 ALA B C 1
ATOM 3611 O O . ALA B 1 229 ? -8.281 28.719 21.422 1 60.28 229 ALA B O 1
ATOM 3612 N N . LYS B 1 230 ? -9.57 29.875 20 1 58.06 230 LYS B N 1
ATOM 3613 C CA . LYS B 1 230 ? -10.094 30.703 21.078 1 58.06 230 LYS B CA 1
ATOM 3614 C C . LYS B 1 230 ? -11 29.891 22 1 58.06 230 LYS B C 1
ATOM 3616 O O . LYS B 1 230 ? -10.961 30.062 23.219 1 58.06 230 LYS B O 1
ATOM 3621 N N . TRP B 1 231 ? -11.781 29.094 21.469 1 55.28 231 TRP B N 1
ATOM 3622 C CA . TRP B 1 231 ? -12.688 28.234 22.234 1 55.28 231 TRP B CA 1
ATOM 3623 C C . TRP B 1 231 ? -11.898 27.266 23.109 1 55.28 231 TRP B C 1
ATOM 3625 O O . TRP B 1 231 ? -12.211 27.109 24.297 1 55.28 231 TRP B O 1
ATOM 3635 N N . LEU B 1 232 ? -10.914 26.641 22.594 1 57.59 232 LEU B N 1
ATOM 3636 C CA . LEU B 1 232 ? -10.07 25.719 23.344 1 57.59 232 LEU B CA 1
ATOM 3637 C C . LEU B 1 232 ? -9.336 26.453 24.469 1 57.59 232 LEU B C 1
ATOM 3639 O O . LEU B 1 232 ? -9.219 25.938 25.578 1 57.59 232 LEU B O 1
ATOM 3643 N N . ALA B 1 233 ? -8.883 27.719 24.172 1 59.78 233 ALA B N 1
ATOM 3644 C CA . ALA B 1 233 ? -8.219 28.547 25.156 1 59.78 233 ALA B CA 1
ATOM 3645 C C . ALA B 1 233 ? -9.188 28.938 26.281 1 59.78 233 ALA B C 1
ATOM 3647 O O . ALA B 1 233 ? -8.781 29.078 27.438 1 59.78 233 ALA B O 1
ATOM 3648 N N . SER B 1 234 ? -10.383 28.906 25.828 1 59.12 234 SER B N 1
ATOM 3649 C CA . SER B 1 234 ? -11.383 29.297 26.812 1 59.12 234 SER B CA 1
ATOM 3650 C C . SER B 1 234 ? -11.742 28.125 27.719 1 59.12 234 SER B C 1
ATOM 3652 O O . SER B 1 234 ? -12.211 28.312 28.844 1 59.12 234 SER B O 1
ATOM 3654 N N . GLN B 1 235 ? -11.641 26.906 27.141 1 56.47 235 GLN B N 1
ATOM 3655 C CA . GLN B 1 235 ? -11.938 25.734 27.969 1 56.47 235 GLN B CA 1
ATOM 3656 C C . GLN B 1 235 ? -10.805 25.438 28.938 1 56.47 235 GLN B C 1
ATOM 3658 O O . GLN B 1 235 ? -10.992 24.734 29.938 1 56.47 235 GLN B O 1
ATOM 3663 N N . LYS B 1 236 ? -9.641 25.812 28.688 1 51.88 236 LYS B N 1
ATOM 3664 C CA . LYS B 1 236 ? -8.477 25.656 29.562 1 51.88 236 LYS B CA 1
ATOM 3665 C C . LYS B 1 236 ? -8.469 26.719 30.656 1 51.88 236 LYS B C 1
ATOM 3667 O O . LYS B 1 236 ? -7.629 26.688 31.562 1 51.88 236 LYS B O 1
ATOM 3672 N N . LYS B 1 237 ? -9.398 27.672 30.641 1 49.28 237 LYS B N 1
ATOM 3673 C CA . LYS B 1 237 ? -9.594 28.562 31.781 1 49.28 237 LYS B CA 1
ATOM 3674 C C . LYS B 1 237 ? -10.648 28.016 32.75 1 49.28 237 LYS B C 1
ATOM 3676 O O . LYS B 1 237 ? -11.648 27.453 32.312 1 49.28 237 LYS B O 1
#